Protein AF-A0A935LTH8-F1 (afdb_monomer)

Structure (mmCIF, N/CA/C/O backbone):
data_AF-A0A935LTH8-F1
#
_entry.id   AF-A0A935LTH8-F1
#
loop_
_atom_site.group_PDB
_atom_site.id
_atom_site.type_symbol
_atom_site.label_atom_id
_atom_site.label_alt_id
_atom_site.label_comp_id
_atom_site.label_asym_id
_atom_site.label_entity_id
_atom_site.label_seq_id
_atom_site.pdbx_PDB_ins_code
_atom_site.Cartn_x
_atom_site.Cartn_y
_atom_site.Cartn_z
_atom_site.occupancy
_atom_site.B_iso_or_equiv
_atom_site.auth_seq_id
_atom_site.auth_comp_id
_atom_site.auth_asym_id
_atom_site.auth_atom_id
_atom_site.pdbx_PDB_model_num
ATOM 1 N N . MET A 1 1 ? 74.640 21.073 -32.145 1.00 32.69 1 MET A N 1
ATOM 2 C CA . MET A 1 1 ? 74.074 22.097 -33.054 1.00 32.69 1 MET A CA 1
ATOM 3 C C . MET A 1 1 ? 73.476 21.379 -34.264 1.00 32.69 1 MET A C 1
ATOM 5 O O . MET A 1 1 ? 74.213 20.633 -34.883 1.00 32.69 1 MET A O 1
ATOM 9 N N . LYS A 1 2 ? 72.187 21.629 -34.567 1.00 33.00 2 LYS A N 1
ATOM 10 C CA . LYS A 1 2 ? 71.403 21.232 -35.772 1.00 33.00 2 LYS A CA 1
ATOM 11 C C . LYS A 1 2 ? 71.110 19.725 -35.940 1.00 33.00 2 LYS A C 1
ATOM 13 O O . LYS A 1 2 ? 72.012 18.936 -36.153 1.00 33.00 2 LYS A O 1
ATOM 18 N N . LYS A 1 3 ? 69.879 19.285 -35.637 1.00 35.22 3 LYS A N 1
ATOM 19 C CA . LYS A 1 3 ? 68.613 19.335 -36.423 1.00 35.22 3 LYS A CA 1
ATOM 20 C C . LYS A 1 3 ? 68.489 18.126 -37.365 1.00 35.22 3 LYS A C 1
ATOM 22 O O . LYS A 1 3 ? 69.058 18.143 -38.448 1.00 35.22 3 LYS A O 1
ATOM 27 N N . LEU A 1 4 ? 67.665 17.153 -36.969 1.00 32.06 4 LEU A N 1
ATOM 28 C CA . LEU A 1 4 ? 66.969 16.246 -37.883 1.00 32.06 4 LEU A CA 1
ATOM 29 C C . LEU A 1 4 ? 65.460 16.415 -37.665 1.00 32.06 4 LEU A C 1
ATOM 31 O O . LEU A 1 4 ? 65.002 16.552 -36.533 1.00 32.06 4 LEU A O 1
ATOM 35 N N . LEU A 1 5 ? 64.728 16.471 -38.771 1.00 37.75 5 LEU A N 1
ATOM 36 C CA . LEU A 1 5 ? 63.306 16.767 -38.896 1.00 37.75 5 LEU A CA 1
ATOM 37 C C . LEU A 1 5 ? 62.695 15.596 -39.672 1.00 37.75 5 LEU A C 1
ATOM 39 O O . LEU A 1 5 ? 63.234 15.273 -40.724 1.00 37.75 5 LEU A O 1
ATOM 43 N N . LEU A 1 6 ? 61.646 14.974 -39.128 1.00 29.98 6 LEU A N 1
ATOM 44 C CA . LEU A 1 6 ? 60.597 14.122 -39.735 1.00 29.98 6 LEU A CA 1
ATOM 45 C C . LEU A 1 6 ? 59.934 13.428 -38.521 1.00 29.98 6 LEU A C 1
ATOM 47 O O . LEU A 1 6 ? 60.616 12.723 -37.794 1.00 29.98 6 LEU A O 1
ATOM 51 N N . GLY A 1 7 ? 58.688 13.656 -38.108 1.00 29.58 7 GLY A N 1
ATOM 52 C CA . GLY A 1 7 ? 57.474 13.849 -38.886 1.00 29.58 7 GLY A CA 1
ATOM 53 C C . GLY A 1 7 ? 56.855 12.484 -39.190 1.00 29.58 7 GLY A C 1
ATOM 54 O O . GLY A 1 7 ? 57.214 11.927 -40.215 1.00 29.58 7 GLY A O 1
ATOM 55 N N . LEU A 1 8 ? 55.981 11.956 -38.313 1.00 29.16 8 LEU A N 1
ATOM 56 C CA . LEU A 1 8 ? 54.734 11.248 -38.666 1.00 29.16 8 LEU A CA 1
ATOM 57 C C . LEU A 1 8 ? 53.963 10.724 -37.427 1.00 29.16 8 LEU A C 1
ATOM 59 O O . LEU A 1 8 ? 54.521 10.043 -36.574 1.00 29.16 8 LEU A O 1
ATOM 63 N N . LEU A 1 9 ? 52.650 10.993 -37.460 1.00 28.94 9 LEU A N 1
ATOM 64 C CA . LEU A 1 9 ? 51.508 10.227 -36.928 1.00 28.94 9 LEU A CA 1
ATOM 65 C C . LEU A 1 9 ? 51.231 10.194 -35.413 1.00 28.94 9 LEU A C 1
ATOM 67 O O . LEU A 1 9 ? 51.563 9.258 -34.693 1.00 28.94 9 LEU A O 1
ATOM 71 N N . LEU A 1 10 ? 50.413 11.170 -35.003 1.00 33.06 10 LEU A N 1
ATOM 72 C CA . LEU A 1 10 ? 49.346 10.993 -34.016 1.00 33.06 10 LEU A CA 1
ATOM 73 C C . LEU A 1 10 ? 48.404 9.869 -34.484 1.00 33.06 10 LEU A C 1
ATOM 75 O O . LEU A 1 10 ? 47.572 10.070 -35.368 1.00 33.06 10 LEU A O 1
ATOM 79 N N . GLY A 1 11 ? 48.546 8.685 -33.894 1.00 26.19 11 GLY A N 1
ATOM 80 C CA . GLY A 1 11 ? 47.534 7.640 -33.959 1.00 26.19 11 GLY A CA 1
ATOM 81 C C . GLY A 1 11 ? 46.400 7.981 -33.002 1.00 26.19 11 GLY A C 1
ATOM 82 O O . GLY A 1 11 ? 46.485 7.698 -31.811 1.00 26.19 11 GLY A O 1
ATOM 83 N N . VAL A 1 12 ? 45.338 8.594 -33.524 1.00 30.00 12 VAL A N 1
ATOM 84 C CA . VAL A 1 12 ? 44.014 8.520 -32.903 1.00 30.00 12 VAL A CA 1
ATOM 85 C C . VAL A 1 12 ? 43.615 7.050 -32.958 1.00 30.00 12 VAL A C 1
ATOM 87 O O . VAL A 1 12 ? 43.338 6.517 -34.032 1.00 30.00 12 VAL A O 1
ATOM 90 N N . SER A 1 13 ? 43.644 6.376 -31.813 1.00 30.12 13 SER A N 1
ATOM 91 C CA . SER A 1 13 ? 43.104 5.030 -31.669 1.00 30.12 13 SER A CA 1
ATOM 92 C C . SER A 1 13 ? 41.592 5.097 -31.863 1.00 30.12 13 SER A C 1
ATOM 94 O O . SER A 1 13 ? 40.836 5.283 -30.914 1.00 30.12 13 SER A O 1
ATOM 96 N N . ALA A 1 14 ? 41.141 4.964 -33.109 1.00 30.25 14 ALA A N 1
ATOM 97 C CA . ALA A 1 14 ? 39.783 4.551 -33.400 1.00 30.25 14 ALA A CA 1
ATOM 98 C C . ALA A 1 14 ? 39.616 3.138 -32.828 1.00 30.25 14 ALA A C 1
ATOM 100 O O . ALA A 1 14 ? 40.023 2.153 -33.446 1.00 30.25 14 ALA A O 1
ATOM 101 N N . VAL A 1 15 ? 39.065 3.036 -31.618 1.00 34.19 15 VAL A N 1
ATOM 102 C CA . VAL A 1 15 ? 38.593 1.765 -31.070 1.00 34.19 15 VAL A CA 1
ATOM 103 C C . VAL A 1 15 ? 37.370 1.379 -31.896 1.00 34.19 15 VAL A C 1
ATOM 105 O O . VAL A 1 15 ? 36.238 1.767 -31.619 1.00 34.19 15 VAL A O 1
ATOM 108 N N . SER A 1 16 ? 37.620 0.660 -32.989 1.00 35.41 16 SER A N 1
ATOM 109 C CA . SER A 1 16 ? 36.593 -0.058 -33.729 1.00 35.41 16 SER A CA 1
ATOM 110 C C . SER A 1 16 ? 35.836 -0.948 -32.751 1.00 35.41 16 SER A C 1
ATOM 112 O O . SER A 1 16 ? 36.473 -1.638 -31.953 1.00 35.41 16 SER A O 1
ATOM 114 N N . ALA A 1 17 ? 34.504 -0.936 -32.829 1.00 40.12 17 ALA A N 1
ATOM 115 C CA . ALA A 1 17 ? 33.620 -1.827 -32.094 1.00 40.12 17 ALA A CA 1
ATOM 116 C C . ALA A 1 17 ? 34.140 -3.271 -32.172 1.00 40.12 17 ALA A C 1
ATOM 118 O O . ALA A 1 17 ? 33.949 -3.952 -33.176 1.00 40.12 17 ALA A O 1
ATOM 119 N N . GLN A 1 18 ? 34.833 -3.721 -31.127 1.00 44.56 18 GLN A N 1
ATOM 120 C CA . GLN A 1 18 ? 35.106 -5.134 -30.949 1.00 44.56 18 GLN A CA 1
ATOM 121 C C . GLN A 1 18 ? 33.744 -5.796 -30.771 1.00 44.56 18 GLN A C 1
ATOM 123 O O . GLN A 1 18 ? 32.983 -5.433 -29.868 1.00 44.56 18 GL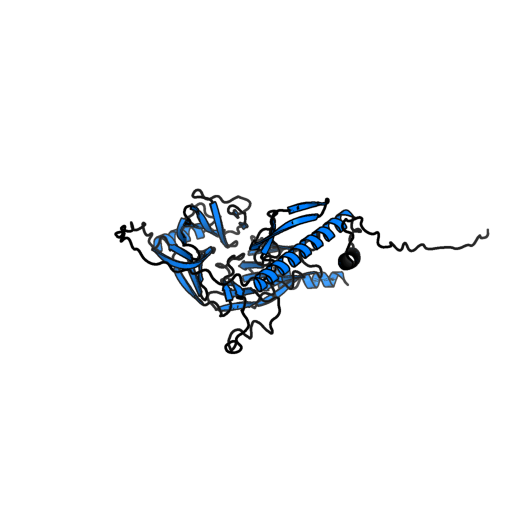N A O 1
ATOM 128 N N . ASP A 1 19 ? 33.409 -6.699 -31.690 1.00 49.69 19 ASP A N 1
ATOM 129 C CA . ASP A 1 19 ? 32.270 -7.587 -31.537 1.00 49.69 19 ASP A CA 1
ATOM 130 C C . ASP A 1 19 ? 32.495 -8.373 -30.240 1.00 49.69 19 ASP A C 1
ATOM 132 O O . ASP A 1 19 ? 33.389 -9.214 -30.151 1.00 49.69 19 ASP A O 1
ATOM 136 N N . LEU A 1 20 ? 31.714 -8.051 -29.206 1.00 56.03 20 LEU A N 1
ATOM 137 C CA . LEU A 1 20 ? 31.619 -8.875 -28.007 1.00 56.03 20 LEU A CA 1
ATOM 138 C C . LEU A 1 20 ? 31.318 -10.308 -28.456 1.00 56.03 20 LEU A C 1
ATOM 140 O O . LEU A 1 20 ? 30.324 -10.541 -29.147 1.00 56.03 20 LEU A O 1
ATOM 144 N N . ALA A 1 21 ? 32.174 -11.253 -28.067 1.00 56.22 21 ALA A N 1
ATOM 145 C CA . ALA A 1 21 ? 31.990 -12.675 -28.334 1.00 56.22 21 ALA A CA 1
ATOM 146 C C . ALA A 1 21 ? 30.847 -13.227 -27.459 1.00 56.22 21 ALA A C 1
ATOM 148 O O . ALA A 1 21 ? 31.070 -13.905 -26.460 1.00 56.22 21 ALA A O 1
ATOM 149 N N . ILE A 1 22 ? 29.615 -12.866 -27.814 1.00 57.53 22 ILE A N 1
ATOM 150 C CA . ILE A 1 22 ? 28.365 -13.310 -27.196 1.00 57.53 22 ILE A CA 1
ATOM 151 C C . ILE A 1 22 ? 27.638 -14.179 -28.226 1.00 57.53 22 ILE A C 1
ATOM 153 O O . ILE A 1 22 ? 27.479 -13.760 -29.370 1.00 57.53 22 ILE A O 1
ATOM 157 N N . ASP A 1 23 ? 27.187 -15.369 -27.823 1.00 52.00 23 ASP A N 1
ATOM 158 C CA . ASP A 1 23 ? 26.391 -16.285 -28.651 1.00 52.00 23 ASP A CA 1
ATOM 159 C C . ASP A 1 23 ? 24.941 -16.352 -28.115 1.00 52.00 23 ASP A C 1
ATOM 161 O O . ASP A 1 23 ? 24.752 -16.650 -26.932 1.00 52.00 23 ASP A O 1
ATOM 165 N N . PRO A 1 24 ? 23.899 -16.034 -28.914 1.00 61.62 24 PRO A N 1
ATOM 166 C CA . PRO A 1 24 ? 23.955 -15.577 -30.305 1.00 61.62 24 PRO A CA 1
ATOM 167 C C . PRO A 1 24 ? 24.579 -14.181 -30.460 1.00 61.62 24 PRO A C 1
ATOM 169 O O . PRO A 1 24 ? 24.455 -13.358 -29.538 1.00 61.62 24 PRO A O 1
ATOM 172 N N . PRO A 1 25 ? 25.198 -13.894 -31.626 1.00 73.12 25 PRO A N 1
ATOM 173 C CA . PRO A 1 25 ? 25.820 -12.607 -31.918 1.00 73.12 25 PRO A CA 1
ATOM 174 C C . PRO A 1 25 ? 24.825 -11.457 -31.775 1.00 73.12 25 PRO A C 1
ATOM 176 O O . PRO A 1 25 ? 23.627 -11.612 -32.019 1.00 73.12 25 PRO A O 1
ATOM 179 N N . LEU A 1 26 ? 25.340 -10.293 -31.375 1.00 69.38 26 LEU A N 1
ATOM 180 C CA . LEU A 1 26 ? 24.533 -9.102 -31.117 1.00 69.38 26 LEU A CA 1
ATOM 181 C C . LEU A 1 26 ? 23.697 -8.705 -32.342 1.00 69.38 26 LEU A C 1
ATOM 183 O O . LEU A 1 26 ? 24.222 -8.550 -33.451 1.00 69.38 26 LEU A O 1
ATOM 187 N N . THR A 1 27 ? 22.403 -8.476 -32.126 1.00 76.12 27 THR A N 1
ATOM 188 C CA . THR A 1 27 ? 21.498 -7.932 -33.145 1.00 76.12 27 THR A CA 1
ATOM 189 C C . THR A 1 27 ? 21.844 -6.473 -33.465 1.00 76.12 27 THR A C 1
ATOM 191 O O . THR A 1 27 ? 22.554 -5.800 -32.716 1.00 76.12 27 THR A O 1
ATOM 194 N N . LYS A 1 28 ? 21.336 -5.934 -34.583 1.00 73.31 28 LYS A N 1
ATOM 195 C CA . LYS A 1 28 ? 21.571 -4.522 -34.947 1.00 73.31 28 LYS A CA 1
ATOM 196 C C . LYS A 1 28 ? 21.074 -3.546 -33.872 1.00 73.31 28 LYS A C 1
ATOM 198 O O . LYS A 1 28 ? 21.751 -2.556 -33.606 1.00 73.31 28 LYS A O 1
ATOM 203 N N . ASP A 1 29 ? 19.938 -3.844 -33.247 1.00 64.62 29 ASP A N 1
ATOM 204 C CA . ASP A 1 29 ? 19.377 -3.016 -32.177 1.00 64.62 29 ASP A CA 1
ATOM 205 C C . ASP A 1 29 ? 20.200 -3.121 -30.887 1.00 64.62 29 ASP A C 1
ATOM 207 O O . ASP A 1 29 ? 20.463 -2.102 -30.252 1.00 64.62 29 ASP A O 1
ATOM 211 N N . GLU A 1 30 ? 20.697 -4.315 -30.549 1.00 69.12 30 GLU A N 1
ATOM 212 C CA . GLU A 1 30 ? 21.608 -4.522 -29.414 1.00 69.12 30 GLU A CA 1
ATOM 213 C C . GLU A 1 30 ? 22.943 -3.794 -29.612 1.00 69.12 30 GLU A C 1
ATOM 215 O O . GLU A 1 30 ? 23.440 -3.163 -28.683 1.00 69.12 30 GLU A O 1
ATOM 220 N N . LYS A 1 31 ? 23.505 -3.806 -30.830 1.00 77.12 31 LYS A N 1
ATOM 221 C CA . LYS A 1 31 ? 24.729 -3.051 -31.151 1.00 77.12 31 LYS A CA 1
ATOM 222 C C . LYS A 1 31 ? 24.520 -1.540 -31.025 1.00 77.12 31 LYS A C 1
ATOM 224 O O . LYS A 1 31 ? 25.407 -0.847 -30.531 1.00 77.12 31 LYS A O 1
ATOM 229 N N . ARG A 1 32 ? 23.359 -1.024 -31.450 1.00 71.06 32 ARG A N 1
ATOM 230 C CA . ARG A 1 32 ? 23.015 0.400 -31.302 1.00 71.06 32 ARG A CA 1
ATOM 231 C C . ARG A 1 32 ? 22.851 0.780 -29.830 1.00 71.06 32 ARG A C 1
ATOM 233 O O . ARG A 1 32 ? 23.461 1.751 -29.400 1.00 71.06 32 ARG A O 1
ATOM 240 N N . ALA A 1 33 ? 22.111 -0.013 -29.059 1.00 69.38 33 ALA A N 1
ATOM 241 C CA . ALA A 1 33 ? 21.918 0.227 -27.631 1.00 69.38 33 ALA A CA 1
ATOM 242 C C . ALA A 1 33 ? 23.237 0.163 -26.845 1.00 69.38 33 ALA A C 1
ATOM 244 O O . ALA A 1 33 ? 23.482 1.000 -25.981 1.00 69.38 33 ALA A O 1
ATOM 245 N N . LEU A 1 34 ? 24.121 -0.784 -27.180 1.00 77.50 34 LEU A N 1
ATOM 246 C CA . LEU A 1 34 ? 25.451 -0.883 -26.580 1.00 77.50 34 LEU A CA 1
ATOM 247 C C . LEU A 1 34 ? 26.307 0.355 -26.886 1.00 77.50 34 LEU A C 1
ATOM 249 O O . LEU A 1 34 ? 27.015 0.850 -26.012 1.00 77.50 34 LEU A O 1
ATOM 253 N N . LYS A 1 35 ? 26.233 0.870 -28.118 1.00 79.44 35 LYS A N 1
ATOM 254 C CA . LYS A 1 35 ? 26.936 2.091 -28.520 1.00 79.44 35 LYS A CA 1
ATOM 255 C C . LYS A 1 35 ? 26.427 3.311 -27.745 1.00 79.44 35 LYS A C 1
ATOM 257 O O . LYS A 1 35 ? 27.229 3.999 -27.127 1.00 79.44 35 LYS A O 1
ATOM 262 N N . GLU A 1 36 ? 25.112 3.521 -27.716 1.00 74.00 36 GLU A N 1
ATOM 263 C CA . GLU A 1 36 ? 24.483 4.617 -26.961 1.00 74.00 36 GLU A CA 1
ATOM 264 C C . GLU A 1 36 ? 24.802 4.532 -25.460 1.00 74.00 36 GLU A C 1
ATOM 266 O O . GLU A 1 36 ? 24.994 5.544 -24.791 1.00 74.00 36 GLU A O 1
ATOM 271 N N . MET A 1 37 ? 24.891 3.316 -24.922 1.00 73.50 37 MET A N 1
ATOM 272 C CA . MET A 1 37 ? 25.262 3.072 -23.533 1.00 73.50 37 MET A CA 1
ATOM 273 C C . MET A 1 37 ? 26.720 3.437 -23.246 1.00 73.50 37 MET A C 1
ATOM 275 O O . MET A 1 37 ? 26.981 4.047 -22.215 1.00 73.50 37 MET A O 1
ATOM 279 N N . ARG A 1 38 ? 27.661 3.073 -24.128 1.00 78.25 38 ARG A N 1
ATOM 280 C CA . ARG A 1 38 ? 29.082 3.442 -23.992 1.00 78.25 38 ARG A CA 1
ATOM 281 C C . ARG A 1 38 ? 29.263 4.953 -24.001 1.00 78.25 38 ARG A C 1
ATOM 283 O O . ARG A 1 38 ? 29.903 5.477 -23.099 1.00 78.25 38 ARG A O 1
ATOM 290 N N . GLU A 1 39 ? 28.618 5.630 -24.946 1.00 75.62 39 GLU A N 1
ATOM 291 C CA . GLU A 1 39 ? 28.635 7.094 -25.045 1.00 75.62 39 GLU A CA 1
ATOM 292 C C . GLU A 1 39 ? 28.105 7.740 -23.751 1.00 75.62 39 GLU A C 1
ATOM 294 O O . GLU A 1 39 ? 28.738 8.621 -23.181 1.00 75.62 39 GLU A O 1
ATOM 299 N N . GLN A 1 40 ? 27.006 7.225 -23.193 1.00 65.56 40 GLN A N 1
ATOM 300 C CA . GLN A 1 40 ? 26.456 7.735 -21.929 1.00 65.56 40 GLN A CA 1
ATOM 301 C C . GLN A 1 40 ? 27.298 7.391 -20.693 1.00 65.56 40 GLN A C 1
ATOM 303 O O . GLN A 1 40 ? 27.243 8.094 -19.683 1.00 65.56 40 GLN A O 1
ATOM 308 N N . TRP A 1 41 ? 28.032 6.282 -20.731 1.00 75.06 41 TRP A N 1
ATOM 309 C CA . TRP A 1 41 ? 28.932 5.871 -19.658 1.00 75.06 41 TRP A CA 1
ATOM 310 C C . TRP A 1 41 ? 30.152 6.789 -19.583 1.00 75.06 41 TRP A C 1
ATOM 312 O O . TRP A 1 41 ? 30.573 7.182 -18.494 1.00 75.06 41 TRP A O 1
ATOM 322 N N . GLU A 1 42 ? 30.667 7.170 -20.750 1.00 71.56 42 GLU A N 1
ATOM 323 C CA . GLU A 1 42 ? 31.726 8.163 -20.897 1.00 71.56 42 GLU A CA 1
ATOM 324 C C . GLU A 1 42 ? 31.247 9.558 -20.467 1.00 71.56 42 GLU A C 1
ATOM 326 O O . GLU A 1 42 ? 31.913 10.184 -19.642 1.00 71.56 42 GLU A O 1
ATOM 331 N N . ASP A 1 43 ? 30.054 9.996 -20.891 1.00 69.31 43 ASP A N 1
ATOM 332 C CA . ASP A 1 43 ? 29.452 11.270 -20.449 1.00 69.31 43 ASP A CA 1
ATOM 333 C C . ASP A 1 43 ? 29.278 11.336 -18.918 1.00 69.31 43 ASP A C 1
ATOM 335 O O . ASP A 1 43 ? 29.437 12.386 -18.288 1.00 69.31 43 ASP A O 1
ATOM 339 N N . ALA A 1 44 ? 29.005 10.195 -18.279 1.00 60.03 44 ALA A N 1
ATOM 340 C CA . ALA A 1 44 ? 28.895 10.076 -16.826 1.00 60.03 44 ALA A CA 1
ATOM 341 C C . ALA A 1 44 ? 30.254 10.050 -16.091 1.00 60.03 44 ALA A C 1
ATOM 343 O O . ALA A 1 44 ? 30.278 9.799 -14.882 1.00 60.03 44 ALA A O 1
ATOM 344 N N . HIS A 1 45 ? 31.370 10.289 -16.795 1.00 72.06 45 HIS A N 1
ATOM 345 C CA . HIS A 1 45 ? 32.743 10.275 -16.274 1.00 72.06 45 HIS A CA 1
ATOM 346 C C . HIS A 1 45 ? 33.091 8.974 -15.534 1.00 72.06 45 HIS A C 1
ATOM 348 O O . HIS A 1 45 ? 33.816 8.962 -14.534 1.00 72.06 45 HIS A O 1
ATOM 354 N N . MET A 1 46 ? 32.536 7.858 -16.004 1.00 59.88 46 MET A N 1
ATOM 355 C CA . MET A 1 46 ? 32.768 6.549 -15.416 1.00 59.88 46 MET A CA 1
ATOM 356 C C . MET A 1 46 ? 34.007 5.872 -16.009 1.00 59.88 46 MET A C 1
ATOM 358 O O . MET A 1 46 ? 34.320 6.082 -17.181 1.00 59.88 46 MET A O 1
ATOM 362 N N . PRO A 1 47 ? 34.695 5.000 -15.244 1.00 72.88 47 PRO A N 1
ATOM 363 C CA . PRO A 1 47 ? 35.719 4.125 -15.805 1.00 72.88 47 PRO A CA 1
ATOM 364 C C . PRO A 1 47 ? 35.121 3.296 -16.939 1.00 72.88 47 PRO A C 1
ATOM 366 O O . PRO A 1 47 ? 34.007 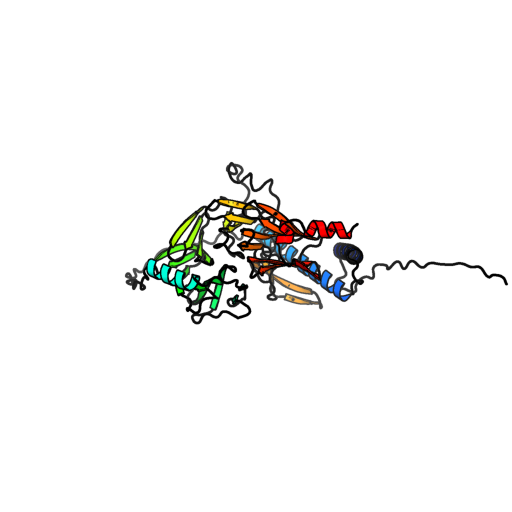2.803 -16.776 1.00 72.88 47 PRO A O 1
ATOM 369 N N . ALA A 1 48 ? 35.847 3.126 -18.046 1.00 72.12 48 ALA A N 1
ATOM 370 C CA . ALA A 1 48 ? 35.380 2.359 -19.201 1.00 72.12 48 ALA A CA 1
ATOM 371 C C . ALA A 1 48 ? 34.754 1.018 -18.776 1.00 72.12 48 ALA A C 1
ATOM 373 O O . ALA A 1 48 ? 35.307 0.312 -17.927 1.00 72.12 48 ALA A O 1
ATOM 374 N N . MET A 1 49 ? 33.588 0.691 -19.343 1.00 68.00 49 MET A N 1
ATOM 375 C CA . MET A 1 49 ? 32.878 -0.539 -18.992 1.00 68.00 49 MET A CA 1
ATOM 376 C C . MET A 1 49 ? 33.750 -1.762 -19.236 1.00 68.00 49 MET A C 1
ATOM 378 O O . MET A 1 49 ? 34.432 -1.876 -20.256 1.00 68.00 49 MET A O 1
ATOM 382 N N . THR A 1 50 ? 33.687 -2.705 -18.301 1.00 78.12 50 THR A N 1
ATOM 383 C CA . THR A 1 50 ? 34.313 -4.007 -18.506 1.00 78.12 50 THR A CA 1
ATOM 384 C C . THR A 1 50 ? 33.461 -4.849 -19.448 1.00 78.12 50 THR A C 1
ATOM 386 O O . THR A 1 50 ? 32.235 -4.729 -19.493 1.00 78.12 50 THR A O 1
ATOM 389 N N . THR A 1 51 ? 34.099 -5.772 -20.163 1.00 71.31 51 THR A N 1
ATOM 390 C CA . THR A 1 51 ? 33.413 -6.739 -21.031 1.00 71.31 51 THR A CA 1
ATOM 391 C C . THR A 1 51 ? 32.324 -7.512 -20.273 1.00 71.31 51 THR A C 1
ATOM 393 O O . THR A 1 51 ? 31.251 -7.760 -20.811 1.00 71.31 51 THR A O 1
ATOM 396 N N . GLU A 1 52 ? 32.546 -7.838 -18.996 1.00 66.69 52 GLU A N 1
ATOM 397 C CA . GLU A 1 52 ? 31.555 -8.514 -18.146 1.00 66.69 52 GLU A CA 1
ATOM 398 C C . GLU A 1 52 ? 30.312 -7.655 -17.871 1.00 66.69 52 GLU A C 1
ATOM 400 O O . GLU A 1 52 ? 29.191 -8.167 -17.896 1.00 66.69 52 GLU A O 1
ATOM 405 N N . GLN A 1 53 ? 30.485 -6.348 -17.645 1.00 67.38 53 GLN A N 1
ATOM 406 C CA . GLN A 1 53 ? 29.373 -5.412 -17.444 1.00 67.38 53 GLN A CA 1
ATOM 407 C C . GLN A 1 53 ? 28.528 -5.272 -18.713 1.00 67.38 53 GLN A C 1
ATOM 409 O O . GLN A 1 53 ? 27.297 -5.275 -18.645 1.00 67.38 53 GLN A O 1
ATOM 414 N N . GLU A 1 54 ? 29.179 -5.223 -19.875 1.00 70.81 54 GLU A N 1
ATOM 415 C CA . GLU A 1 54 ? 28.507 -5.178 -21.174 1.00 70.81 54 GLU A CA 1
ATOM 416 C C . GLU A 1 54 ? 27.701 -6.458 -21.438 1.00 70.81 54 GLU A C 1
ATOM 418 O O . GLU A 1 54 ? 26.532 -6.389 -21.823 1.00 70.81 54 GLU A O 1
ATOM 423 N N . VAL A 1 55 ? 28.279 -7.631 -21.152 1.00 69.19 55 VAL A N 1
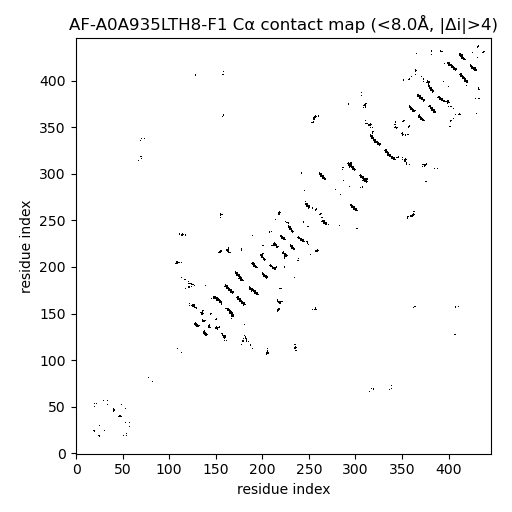ATOM 424 C CA . VAL A 1 55 ? 27.594 -8.930 -21.273 1.00 69.19 55 VAL A CA 1
ATOM 425 C C . VAL A 1 55 ? 26.388 -9.015 -20.331 1.00 69.19 55 VAL A C 1
ATOM 427 O O . VAL A 1 55 ? 25.307 -9.431 -20.753 1.00 69.19 55 VAL A O 1
ATOM 430 N N . ALA A 1 56 ? 26.534 -8.601 -19.068 1.00 64.31 56 ALA A N 1
ATOM 431 C CA . ALA A 1 56 ? 25.445 -8.620 -18.090 1.00 64.31 56 ALA A CA 1
ATOM 432 C C . ALA A 1 56 ? 24.276 -7.709 -18.501 1.00 64.31 56 ALA A C 1
ATOM 434 O O . ALA A 1 56 ? 23.109 -8.053 -18.299 1.00 64.31 56 ALA A O 1
ATOM 435 N N . MET A 1 57 ? 24.580 -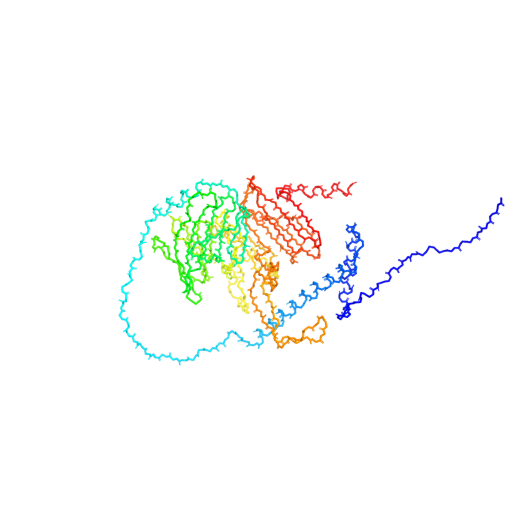6.567 -19.117 1.00 68.62 57 MET A N 1
ATOM 436 C CA . MET A 1 57 ? 23.574 -5.618 -19.582 1.00 68.62 57 MET A CA 1
ATOM 437 C C . MET A 1 57 ? 22.828 -6.125 -20.817 1.00 68.62 57 MET A C 1
ATOM 439 O O . MET A 1 57 ? 21.599 -6.079 -20.843 1.00 68.62 57 MET A O 1
ATOM 443 N N . ILE A 1 58 ? 23.543 -6.679 -21.799 1.00 73.88 58 ILE A N 1
ATOM 444 C CA . ILE A 1 58 ? 22.923 -7.328 -22.963 1.00 73.88 58 ILE A CA 1
ATOM 445 C C . ILE A 1 58 ? 22.040 -8.496 -22.522 1.00 73.88 58 ILE A C 1
ATOM 447 O O . ILE A 1 58 ? 20.934 -8.654 -23.035 1.00 73.88 58 ILE A O 1
ATOM 451 N N . LYS A 1 59 ? 22.474 -9.276 -21.527 1.00 65.00 59 LYS A N 1
ATOM 452 C CA . LYS A 1 59 ? 21.653 -10.340 -20.943 1.00 65.00 59 LYS A CA 1
ATOM 453 C C . LYS A 1 59 ? 20.359 -9.786 -20.342 1.00 65.00 59 LYS A C 1
ATOM 455 O O . LYS A 1 59 ? 19.288 -10.278 -20.672 1.00 65.00 59 LYS A O 1
ATOM 460 N N . ASN A 1 60 ? 20.436 -8.715 -19.552 1.00 63.59 60 ASN A N 1
ATOM 461 C CA . ASN A 1 60 ? 19.249 -8.068 -18.991 1.00 63.59 60 ASN A CA 1
ATOM 462 C C . ASN A 1 60 ? 18.315 -7.512 -20.086 1.00 63.59 60 ASN A C 1
ATOM 464 O O . ASN A 1 60 ? 17.099 -7.682 -20.017 1.00 63.59 60 ASN A O 1
ATOM 468 N N . MET A 1 61 ? 18.869 -6.908 -21.143 1.00 64.75 61 MET A N 1
ATOM 469 C CA . MET A 1 61 ? 18.085 -6.450 -22.293 1.00 64.75 61 MET A CA 1
ATOM 470 C C . MET A 1 61 ? 17.368 -7.605 -22.995 1.00 64.75 61 MET A C 1
ATOM 472 O O . MET A 1 61 ? 16.173 -7.497 -23.259 1.00 64.75 61 MET A O 1
ATOM 476 N N . ARG A 1 62 ? 18.066 -8.717 -23.250 1.00 63.81 62 ARG A N 1
ATOM 477 C CA . ARG A 1 62 ? 17.483 -9.928 -23.847 1.00 63.81 62 ARG A CA 1
ATOM 478 C C . ARG A 1 62 ? 16.399 -10.521 -22.967 1.00 63.81 62 ARG A C 1
ATOM 480 O O . ARG A 1 62 ? 15.327 -10.833 -23.470 1.00 63.81 62 ARG A O 1
ATOM 487 N N . ASP A 1 63 ? 16.635 -10.608 -21.664 1.00 57.28 63 ASP A N 1
ATOM 488 C CA . ASP A 1 63 ? 15.657 -11.111 -20.701 1.00 57.28 63 ASP A CA 1
ATOM 489 C C . ASP A 1 63 ? 14.419 -10.201 -20.641 1.00 57.28 63 ASP A C 1
ATOM 491 O O . ASP A 1 63 ? 13.289 -10.677 -20.543 1.00 57.28 63 ASP A O 1
ATOM 495 N N . THR A 1 64 ? 14.607 -8.885 -20.754 1.00 59.16 64 THR A N 1
ATOM 496 C CA . THR A 1 64 ? 13.515 -7.901 -20.815 1.00 59.16 64 THR A CA 1
ATOM 497 C C . THR A 1 64 ? 12.740 -8.014 -22.129 1.00 59.16 64 THR A C 1
ATOM 499 O O . THR A 1 64 ? 11.511 -8.037 -22.134 1.00 59.16 64 THR A O 1
ATOM 502 N N . GLN A 1 65 ? 13.438 -8.153 -23.256 1.00 58.50 65 GLN A N 1
ATOM 503 C CA . GLN A 1 65 ? 12.831 -8.284 -24.578 1.00 58.50 65 GLN A CA 1
ATOM 504 C C . GLN A 1 65 ? 12.110 -9.629 -24.745 1.00 58.50 65 GLN A C 1
ATOM 506 O O . GLN A 1 65 ? 11.026 -9.675 -25.322 1.00 58.50 65 GLN A O 1
ATOM 511 N N . ALA A 1 66 ? 12.654 -10.709 -24.180 1.00 51.62 66 ALA A N 1
ATOM 512 C CA . ALA A 1 66 ? 12.018 -12.020 -24.119 1.00 51.62 66 ALA A CA 1
ATOM 513 C C . ALA A 1 66 ? 10.764 -11.998 -23.235 1.00 51.62 66 ALA A C 1
ATOM 515 O O . ALA A 1 66 ? 9.747 -12.579 -23.614 1.00 51.62 66 ALA A O 1
ATOM 516 N N . ARG A 1 67 ? 10.794 -11.278 -22.104 1.00 54.72 67 ARG A N 1
ATOM 517 C CA . ARG A 1 67 ? 9.603 -11.034 -21.275 1.00 54.72 67 ARG A CA 1
ATOM 518 C C . ARG A 1 67 ? 8.530 -10.260 -22.043 1.00 54.72 67 ARG A C 1
ATOM 520 O O . ARG A 1 67 ? 7.389 -10.714 -22.086 1.00 54.72 67 ARG A O 1
ATOM 527 N N . MET A 1 68 ? 8.895 -9.173 -22.725 1.00 51.97 68 MET A N 1
ATOM 528 C CA . MET A 1 68 ? 7.959 -8.392 -23.547 1.00 51.97 68 MET A CA 1
ATOM 529 C C . MET A 1 68 ? 7.392 -9.199 -24.721 1.00 51.97 68 MET A C 1
ATOM 531 O O . MET A 1 68 ? 6.192 -9.167 -24.973 1.00 51.97 68 MET A O 1
ATOM 535 N N . MET A 1 69 ? 8.221 -9.972 -25.428 1.00 53.16 69 MET A N 1
ATOM 536 C CA . MET A 1 69 ? 7.770 -10.802 -26.549 1.00 53.16 69 MET A CA 1
ATOM 537 C C . MET A 1 69 ? 6.910 -11.983 -26.072 1.00 53.16 69 MET A C 1
ATOM 539 O O . MET A 1 69 ? 5.932 -12.333 -26.731 1.00 53.16 69 MET A O 1
ATOM 543 N N . GLY A 1 70 ? 7.220 -12.561 -24.907 1.00 53.94 70 GLY A N 1
ATOM 544 C CA . GLY A 1 70 ? 6.395 -13.572 -24.244 1.00 53.94 70 GLY A CA 1
ATOM 545 C C . GLY A 1 70 ? 5.028 -13.029 -23.821 1.00 53.94 70 GLY A C 1
ATOM 546 O O . GLY A 1 70 ? 4.017 -13.694 -24.042 1.00 53.94 70 GLY A O 1
ATOM 547 N N . GLN A 1 71 ? 4.977 -11.802 -23.295 1.00 51.62 71 GLN A N 1
ATOM 548 C CA . GLN A 1 71 ? 3.730 -11.100 -22.976 1.00 51.62 71 GLN A CA 1
ATOM 549 C C . GLN A 1 71 ? 2.935 -10.742 -24.238 1.00 51.62 71 GLN A C 1
ATOM 551 O O . GLN A 1 71 ? 1.746 -11.038 -24.300 1.00 51.62 71 GLN A O 1
ATOM 556 N N . ALA A 1 72 ? 3.578 -10.219 -25.286 1.00 45.44 72 ALA A N 1
ATOM 557 C CA . ALA A 1 72 ? 2.924 -9.895 -26.556 1.00 45.44 72 ALA A CA 1
ATOM 558 C C . ALA A 1 72 ? 2.349 -11.141 -27.255 1.00 45.44 72 ALA A C 1
ATOM 560 O O . ALA A 1 72 ? 1.243 -11.108 -27.792 1.00 45.44 72 ALA A O 1
ATOM 561 N N . MET A 1 73 ? 3.060 -12.272 -27.211 1.00 50.94 73 MET A N 1
ATOM 562 C CA . MET A 1 73 ? 2.573 -13.560 -27.723 1.00 50.94 73 MET A CA 1
ATOM 563 C C . MET A 1 73 ? 1.464 -14.152 -26.843 1.00 50.94 73 MET A C 1
ATOM 565 O O . MET A 1 73 ? 0.520 -14.741 -27.370 1.00 50.94 73 MET A O 1
ATOM 569 N N . GLY A 1 74 ? 1.547 -13.980 -25.520 1.00 46.88 74 GLY A N 1
ATOM 570 C CA . GLY A 1 74 ? 0.490 -14.352 -24.578 1.00 46.88 74 GLY A CA 1
ATOM 571 C C . GLY A 1 74 ? -0.793 -13.552 -24.800 1.00 46.88 74 GLY A C 1
ATOM 572 O O . GLY A 1 74 ? -1.870 -14.136 -24.871 1.00 46.88 74 GLY A O 1
ATOM 573 N N . MET A 1 75 ? -0.672 -12.244 -25.019 1.00 41.84 75 MET A N 1
ATOM 574 C CA . MET A 1 75 ? -1.779 -11.339 -25.324 1.00 41.84 75 MET A CA 1
ATOM 575 C C . MET A 1 75 ? -2.393 -11.647 -26.691 1.00 41.84 75 MET A C 1
ATOM 577 O O . MET A 1 75 ? -3.609 -11.749 -26.813 1.00 41.84 75 MET A O 1
ATOM 581 N N . ARG A 1 76 ? -1.565 -11.910 -27.708 1.00 36.47 76 ARG A N 1
ATOM 582 C CA . ARG A 1 76 ? -2.035 -12.304 -29.040 1.00 36.47 76 ARG A CA 1
ATOM 583 C C . ARG A 1 76 ? -2.762 -13.649 -29.021 1.00 36.47 76 ARG A C 1
ATOM 585 O O . ARG A 1 76 ? -3.804 -13.770 -29.648 1.00 36.47 76 ARG A O 1
ATOM 592 N N . ARG A 1 77 ? -2.298 -14.621 -28.228 1.00 44.31 77 ARG A N 1
ATOM 593 C CA . ARG A 1 77 ? -3.027 -15.882 -28.008 1.00 44.31 77 ARG A CA 1
ATOM 594 C C . ARG A 1 77 ? -4.281 -15.712 -27.158 1.00 44.31 77 ARG A C 1
ATOM 596 O O . ARG A 1 77 ? -5.250 -16.407 -27.423 1.00 44.31 77 ARG A O 1
ATOM 603 N N . ALA A 1 78 ? -4.306 -14.821 -26.172 1.00 41.19 78 ALA A N 1
ATOM 604 C CA . ALA A 1 78 ? -5.521 -14.528 -25.406 1.00 41.19 78 ALA A CA 1
ATOM 605 C C . ALA A 1 78 ? -6.603 -13.878 -26.291 1.00 41.19 78 ALA A C 1
ATOM 607 O O . ALA A 1 78 ? -7.775 -14.223 -26.178 1.00 41.19 78 ALA A O 1
ATOM 608 N N . ILE A 1 79 ? -6.190 -13.021 -27.231 1.00 42.22 79 ILE A N 1
ATOM 609 C CA . ILE A 1 79 ? -7.059 -12.398 -28.239 1.00 42.22 79 ILE A CA 1
ATOM 610 C C . ILE A 1 79 ? -7.499 -13.417 -29.308 1.00 42.22 79 ILE A C 1
ATOM 612 O O . ILE A 1 79 ? -8.668 -13.449 -29.676 1.00 42.22 79 ILE A O 1
ATOM 616 N N . GLU A 1 80 ? -6.600 -14.289 -29.780 1.00 39.12 80 GLU A N 1
ATOM 617 C CA . GLU A 1 80 ? -6.894 -15.293 -30.821 1.00 39.12 80 GLU A CA 1
ATOM 618 C C . GLU A 1 80 ? -7.647 -16.533 -30.295 1.00 39.12 80 GLU A C 1
ATOM 620 O O . GLU A 1 80 ? -8.324 -17.204 -31.070 1.00 39.12 80 GLU A O 1
ATOM 625 N N . SER A 1 81 ? -7.555 -16.862 -29.001 1.00 41.16 81 SER A N 1
ATOM 626 C CA . SER A 1 81 ? -8.185 -18.067 -28.427 1.00 41.16 81 SER A CA 1
ATOM 627 C C . SER A 1 81 ? -9.595 -17.857 -27.881 1.00 41.16 81 SER A C 1
ATOM 629 O O . SER A 1 81 ? -10.226 -18.844 -27.509 1.00 41.16 81 SER A O 1
ATOM 631 N N . GLY A 1 82 ? -10.098 -16.617 -27.800 1.00 35.62 82 GLY A N 1
ATOM 632 C CA . GLY A 1 82 ? -11.428 -16.353 -27.238 1.00 35.62 82 GLY A CA 1
ATOM 633 C C . GLY A 1 82 ? -11.637 -16.989 -25.856 1.00 35.62 82 GLY A C 1
ATOM 634 O O . GLY A 1 82 ? -12.757 -17.352 -25.506 1.00 35.62 82 GLY A O 1
ATOM 635 N N . ALA A 1 83 ? -10.569 -17.160 -25.065 1.00 32.03 83 ALA A N 1
ATOM 636 C CA . ALA A 1 83 ? -10.564 -17.926 -23.813 1.00 32.03 83 ALA A CA 1
ATOM 637 C C . ALA A 1 83 ? -11.205 -17.178 -22.624 1.00 32.03 83 ALA A C 1
ATOM 639 O O . ALA A 1 83 ? -10.804 -17.334 -21.474 1.00 32.03 83 ALA A O 1
ATOM 640 N N . LEU A 1 84 ? -12.231 -16.383 -22.922 1.00 37.12 84 LEU A N 1
ATOM 641 C CA . LEU A 1 84 ? -13.187 -15.787 -21.997 1.00 37.12 84 LEU A CA 1
ATOM 642 C C . LEU A 1 84 ? -14.617 -16.088 -22.482 1.00 37.12 84 LEU A C 1
ATOM 644 O O . LEU A 1 84 ? -15.491 -15.230 -22.437 1.00 37.12 84 LEU A O 1
ATOM 648 N N . GLN A 1 85 ? -14.881 -17.306 -22.972 1.00 31.06 85 GLN A N 1
ATOM 649 C CA . GLN A 1 85 ? -16.258 -17.762 -23.169 1.00 31.06 85 GLN A CA 1
ATOM 650 C C . GLN A 1 85 ? -16.412 -19.289 -23.200 1.00 31.06 85 GLN A C 1
ATOM 652 O O . GLN A 1 85 ? -16.087 -19.957 -24.174 1.00 31.06 85 GLN A O 1
ATOM 657 N N . GLY A 1 86 ? -17.027 -19.800 -22.129 1.00 30.09 86 GLY A N 1
ATOM 658 C CA . GLY A 1 86 ? -17.974 -20.910 -22.192 1.00 30.09 86 GLY A CA 1
ATOM 659 C C . GLY A 1 86 ? -17.442 -22.301 -21.860 1.00 30.09 86 GLY A C 1
ATOM 660 O O . GLY A 1 86 ? -16.792 -22.935 -22.679 1.00 30.09 86 GLY A O 1
ATOM 661 N N . GLN A 1 87 ? -17.894 -22.832 -20.721 1.00 27.84 87 GLN A N 1
ATOM 662 C CA . GLN A 1 87 ? -18.559 -24.139 -20.677 1.00 27.84 87 GLN A CA 1
ATOM 663 C C . GLN A 1 87 ? -19.528 -24.174 -19.483 1.00 27.84 87 GLN A C 1
ATOM 665 O O . GLN A 1 87 ? -19.206 -24.628 -18.390 1.00 27.84 87 GLN A O 1
ATOM 670 N N . ILE A 1 88 ? -20.738 -23.650 -19.711 1.00 29.97 88 ILE A N 1
ATOM 671 C CA . ILE A 1 88 ? -21.927 -23.985 -18.923 1.00 29.97 88 ILE A CA 1
ATOM 672 C C . ILE A 1 88 ? -22.586 -25.152 -19.656 1.00 29.97 88 ILE A C 1
ATOM 674 O O . ILE A 1 88 ? -23.086 -24.984 -20.768 1.00 29.97 88 ILE A O 1
ATOM 678 N N . ALA A 1 89 ? -22.567 -26.333 -19.045 1.00 28.33 89 ALA A N 1
ATOM 679 C CA . ALA A 1 89 ? -23.413 -27.450 -19.434 1.00 28.33 89 ALA A CA 1
ATOM 680 C C . ALA A 1 89 ? -24.350 -27.765 -18.264 1.00 28.33 89 ALA A C 1
ATOM 682 O O . ALA A 1 89 ? -23.913 -27.989 -17.137 1.00 28.33 89 ALA A O 1
ATOM 683 N N . ASN A 1 90 ? -25.645 -27.719 -18.567 1.00 29.78 90 ASN A N 1
ATOM 684 C CA . ASN A 1 90 ? -26.778 -27.960 -17.683 1.00 29.78 90 ASN A CA 1
ATOM 685 C C . ASN A 1 90 ? -26.651 -29.250 -16.861 1.00 29.78 90 ASN A C 1
ATOM 687 O O . ASN A 1 90 ? -26.588 -30.337 -17.432 1.00 29.78 90 ASN A O 1
ATOM 691 N N . ALA A 1 91 ? -26.783 -29.131 -15.540 1.00 25.38 91 ALA A N 1
ATOM 692 C CA . ALA A 1 91 ? -27.344 -30.182 -14.700 1.00 25.38 91 ALA A CA 1
ATOM 693 C C . ALA A 1 91 ? -27.893 -29.584 -13.394 1.00 25.38 91 ALA A C 1
ATOM 695 O O . ALA A 1 91 ? -27.144 -29.187 -12.508 1.00 25.38 91 ALA A O 1
ATOM 696 N N . GLN A 1 92 ? -29.214 -29.565 -13.261 1.00 26.58 92 GLN A N 1
ATOM 697 C CA . GLN A 1 92 ? -29.924 -29.526 -11.982 1.00 26.58 92 GLN A CA 1
ATOM 698 C C . GLN A 1 92 ? -31.236 -30.313 -12.154 1.00 26.58 92 GLN A C 1
ATOM 700 O O . GLN A 1 92 ? -31.719 -30.398 -13.286 1.00 26.58 92 GLN A O 1
ATOM 705 N N . PRO A 1 93 ? -31.874 -30.831 -11.086 1.00 38.28 93 PRO A N 1
ATOM 706 C CA . PRO A 1 93 ? -31.436 -30.864 -9.684 1.00 38.28 93 PRO A CA 1
ATOM 707 C C . PRO A 1 93 ? -31.645 -32.236 -9.003 1.00 38.28 93 PRO A C 1
ATOM 709 O O . PRO A 1 93 ? -32.505 -33.021 -9.397 1.00 38.28 93 PRO A O 1
ATOM 712 N N . ARG A 1 94 ? -30.939 -32.484 -7.893 1.00 26.94 94 ARG A N 1
ATOM 713 C CA . ARG A 1 94 ? -31.501 -33.220 -6.747 1.00 26.94 94 ARG A CA 1
ATOM 714 C C . ARG A 1 94 ? -30.968 -32.616 -5.454 1.00 26.94 94 ARG A C 1
ATOM 716 O O . ARG A 1 94 ? -29.786 -32.743 -5.151 1.00 26.94 94 ARG A O 1
ATOM 723 N N . GLU A 1 95 ? -31.862 -31.955 -4.730 1.00 30.81 95 GLU A N 1
ATOM 724 C CA . GLU A 1 95 ? -31.708 -31.671 -3.306 1.00 30.81 95 GLU A CA 1
ATOM 725 C C . GLU A 1 95 ? -31.605 -32.988 -2.531 1.00 30.81 95 GLU A C 1
ATOM 727 O O . GLU A 1 95 ? -32.329 -33.948 -2.815 1.00 30.81 95 GLU A O 1
ATOM 732 N N . PRO A 1 96 ? -30.758 -33.012 -1.500 1.00 33.28 96 PRO A N 1
ATOM 733 C CA . PRO A 1 96 ? -31.196 -33.526 -0.225 1.00 33.28 96 PRO A CA 1
ATOM 734 C C . PRO A 1 96 ? -31.248 -32.376 0.776 1.00 33.28 96 PRO A C 1
ATOM 736 O O . PRO A 1 96 ? -30.265 -31.686 1.041 1.00 33.28 96 PRO A O 1
ATOM 739 N N . GLU A 1 97 ? -32.444 -32.206 1.319 1.00 37.91 97 GLU A N 1
ATOM 740 C CA . GLU A 1 97 ? -32.770 -31.444 2.511 1.00 37.91 97 GLU A CA 1
ATOM 741 C C . GLU A 1 97 ? -31.858 -31.878 3.671 1.00 37.91 97 GLU A C 1
ATOM 743 O O . GLU A 1 97 ? -32.029 -32.939 4.272 1.00 37.91 97 GLU A O 1
ATOM 748 N N . SER A 1 98 ? -30.841 -31.069 3.969 1.00 34.81 98 SER A N 1
ATOM 749 C CA . SER A 1 98 ? -30.081 -31.162 5.213 1.00 34.81 98 SER A CA 1
ATOM 750 C C . SER A 1 98 ? -30.617 -30.122 6.190 1.00 34.81 98 SER A C 1
ATOM 752 O O . SER A 1 98 ? -30.552 -28.921 5.922 1.00 34.81 98 SER A O 1
ATOM 754 N N . ALA A 1 99 ? -31.149 -30.609 7.310 1.00 33.75 99 ALA A N 1
ATOM 755 C CA . ALA A 1 99 ? -31.656 -29.823 8.428 1.00 33.75 99 ALA A CA 1
ATOM 756 C C . ALA A 1 99 ? -30.672 -28.713 8.861 1.00 33.75 99 ALA A C 1
ATOM 758 O O . ALA A 1 99 ? -29.455 -28.915 8.798 1.00 33.75 99 ALA A O 1
ATOM 759 N N . PRO A 1 100 ? -31.167 -27.555 9.336 1.00 34.69 100 PRO A N 1
ATOM 760 C CA . PRO A 1 100 ? -30.309 -26.457 9.750 1.00 34.69 100 PRO A CA 1
ATOM 761 C C . PRO A 1 100 ? -29.479 -26.875 10.967 1.00 34.69 100 PRO A C 1
ATOM 763 O O . PRO A 1 100 ? -29.993 -27.016 12.078 1.00 34.69 100 PRO A O 1
ATOM 766 N N . LEU A 1 101 ? -28.172 -27.047 10.758 1.00 34.50 101 LEU A N 1
ATOM 767 C CA . LEU A 1 101 ? -27.198 -27.014 11.839 1.00 34.50 101 LEU A CA 1
ATOM 768 C C . LEU A 1 101 ? -27.316 -25.641 12.500 1.00 34.50 101 LEU A C 1
ATOM 770 O O . LEU A 1 101 ? -27.051 -24.611 11.878 1.00 34.50 101 LEU A O 1
ATOM 774 N N . GLN A 1 102 ? -27.763 -25.641 13.753 1.00 34.72 102 GLN A N 1
ATOM 775 C CA . GLN A 1 102 ? -27.722 -24.478 14.624 1.00 34.72 102 GLN A CA 1
ATOM 776 C C . GLN A 1 102 ? -26.298 -23.922 14.600 1.00 34.72 102 GLN A C 1
ATOM 778 O O . GLN A 1 102 ? -25.363 -24.562 15.079 1.00 34.72 102 GLN A O 1
ATOM 783 N N . ALA A 1 103 ? -26.140 -22.739 14.008 1.00 36.56 103 ALA A N 1
ATOM 784 C CA . ALA A 1 103 ? -24.918 -21.973 14.115 1.00 36.56 103 ALA A CA 1
ATOM 785 C C . ALA A 1 103 ? -24.707 -21.677 15.601 1.00 36.56 103 ALA A C 1
ATOM 787 O O . ALA A 1 103 ? -25.414 -20.860 16.191 1.00 36.56 103 ALA A O 1
ATOM 788 N N . SER A 1 104 ? -23.760 -22.379 16.218 1.00 37.72 104 SER A N 1
ATOM 789 C CA . SER A 1 104 ? -23.175 -21.975 17.487 1.00 37.72 104 SER A CA 1
ATOM 790 C C . SER A 1 104 ? -22.706 -20.534 17.316 1.00 37.72 104 SER A C 1
ATOM 792 O O . SER A 1 104 ? -21.777 -20.273 16.550 1.00 37.72 104 SER A O 1
ATOM 794 N N . ALA A 1 105 ? -23.413 -19.598 17.951 1.00 43.31 105 ALA A N 1
ATOM 795 C CA . ALA A 1 105 ? -23.054 -18.193 17.945 1.00 43.31 105 ALA A CA 1
ATOM 796 C C . ALA A 1 105 ? -21.635 -18.074 18.512 1.00 43.31 105 ALA A C 1
ATOM 798 O O . ALA A 1 105 ? -21.412 -18.348 19.691 1.00 43.31 105 ALA A O 1
ATOM 799 N N . GLU A 1 106 ? -20.670 -17.731 17.656 1.00 52.62 106 GLU A N 1
ATOM 800 C CA . GLU A 1 106 ? -19.340 -17.335 18.112 1.00 52.62 106 GLU A CA 1
ATOM 801 C C . GLU A 1 106 ? -19.498 -16.221 19.162 1.00 52.62 106 GLU A C 1
ATOM 803 O O . GLU A 1 106 ? -20.360 -15.351 18.984 1.00 52.62 106 GLU A O 1
ATOM 808 N N . PRO A 1 107 ? -18.713 -16.236 20.254 1.00 53.91 107 PRO A N 1
ATOM 809 C CA . PRO A 1 107 ? -18.778 -15.195 21.269 1.00 53.91 107 PRO A CA 1
ATOM 810 C C . PRO A 1 107 ? -18.509 -13.838 20.614 1.00 53.91 107 PRO A C 1
ATOM 812 O O . PRO A 1 107 ? -17.415 -13.580 20.115 1.00 53.91 107 PRO A O 1
ATOM 815 N N . SER A 1 108 ? -19.530 -12.981 20.586 1.00 70.44 108 SER A N 1
ATOM 816 C CA . SER A 1 108 ? -19.406 -11.631 20.052 1.00 70.44 108 SER A CA 1
ATOM 817 C C . SER A 1 108 ? -18.772 -10.730 21.107 1.00 70.44 108 SER A C 1
ATOM 819 O O . SER A 1 108 ? -19.349 -10.539 22.179 1.00 70.44 108 SER A O 1
ATOM 821 N N . VAL A 1 109 ? -17.604 -10.166 20.811 1.00 84.44 109 VAL A N 1
ATOM 822 C CA . VAL A 1 109 ? -16.969 -9.133 21.643 1.00 84.44 109 VAL A CA 1
ATOM 823 C C . VAL A 1 109 ? -17.754 -7.834 21.471 1.00 84.44 109 VAL A C 1
ATOM 825 O O . VAL A 1 109 ? -18.071 -7.457 20.343 1.00 84.44 109 VAL A O 1
ATOM 828 N N . ALA A 1 110 ? -18.082 -7.125 22.553 1.00 88.44 110 ALA A N 1
ATOM 829 C CA . ALA A 1 110 ? -18.771 -5.845 22.414 1.00 88.44 110 ALA A CA 1
ATOM 830 C C . ALA A 1 110 ? -17.892 -4.842 21.644 1.00 88.44 110 ALA A C 1
ATOM 832 O O . ALA A 1 110 ? -16.670 -4.805 21.803 1.00 88.44 110 ALA A O 1
ATOM 833 N N . ARG A 1 111 ? -18.506 -4.003 20.799 1.00 89.38 111 ARG A N 1
ATOM 834 C CA . ARG A 1 111 ? -17.767 -3.041 19.962 1.00 89.38 111 ARG A CA 1
ATOM 835 C C . ARG A 1 111 ? -16.890 -2.095 20.792 1.00 89.38 111 ARG A C 1
ATOM 837 O O . ARG A 1 111 ? -15.768 -1.807 20.383 1.00 89.38 111 ARG A O 1
ATOM 844 N N . ASP A 1 112 ? -17.380 -1.662 21.950 1.00 91.12 112 ASP A N 1
ATOM 845 C CA . ASP A 1 112 ? -16.664 -0.745 22.845 1.00 91.12 112 ASP A CA 1
ATOM 846 C C . ASP A 1 112 ? -15.460 -1.416 23.528 1.00 91.12 112 ASP A C 1
ATOM 848 O O . ASP A 1 112 ? -14.417 -0.781 23.717 1.00 91.12 112 ASP A O 1
ATOM 852 N N . ASP A 1 113 ? -15.551 -2.719 23.813 1.00 92.62 113 ASP A N 1
ATOM 853 C CA . ASP A 1 113 ? -14.430 -3.511 24.332 1.00 92.62 113 ASP A CA 1
ATOM 854 C C . ASP A 1 113 ? -13.342 -3.655 23.264 1.00 92.62 113 ASP A C 1
ATOM 856 O O . ASP A 1 113 ? -12.156 -3.455 23.539 1.00 92.62 113 ASP A O 1
ATOM 860 N N . LEU A 1 114 ? -13.741 -3.927 22.015 1.00 93.25 114 LEU A N 1
ATOM 861 C CA . LEU A 1 114 ? -12.821 -3.987 20.879 1.00 93.25 114 LEU A CA 1
ATOM 862 C C . LEU A 1 114 ? -12.151 -2.625 20.626 1.00 93.25 114 LEU A C 1
ATOM 864 O O . LEU A 1 114 ? -10.939 -2.563 20.410 1.00 93.25 114 LEU A O 1
ATOM 868 N N . ALA A 1 115 ? -12.918 -1.533 20.691 1.00 94.62 115 ALA A N 1
ATOM 869 C CA . ALA A 1 115 ? -12.403 -0.170 20.580 1.00 94.62 115 ALA A CA 1
ATOM 870 C C . ALA A 1 115 ? -11.380 0.144 21.684 1.00 94.62 115 ALA A C 1
ATOM 872 O O . ALA A 1 115 ? -10.319 0.702 21.403 1.00 94.62 115 ALA A O 1
ATOM 873 N N . SER A 1 116 ? -11.664 -0.263 22.923 1.00 95.50 116 SER A N 1
ATOM 874 C CA . SER A 1 116 ? -10.765 -0.082 24.066 1.00 95.50 116 SER A CA 1
ATOM 875 C C . SER A 1 116 ? -9.480 -0.899 23.916 1.00 95.50 116 SER A C 1
ATOM 877 O O . SER A 1 116 ? -8.384 -0.370 24.110 1.00 95.50 116 SER A O 1
ATOM 879 N N . ALA A 1 117 ? -9.583 -2.162 23.492 1.00 94.81 117 ALA A N 1
ATOM 880 C CA . ALA A 1 117 ? -8.429 -3.021 23.233 1.00 94.81 117 ALA A CA 1
ATOM 881 C C . ALA A 1 117 ? -7.534 -2.473 22.106 1.00 94.81 117 ALA A C 1
ATOM 883 O O . ALA A 1 117 ? -6.303 -2.536 22.203 1.00 94.81 117 ALA A O 1
ATOM 884 N N . TYR A 1 118 ? -8.139 -1.913 21.057 1.00 95.25 118 TYR A N 1
ATOM 885 C CA . TYR A 1 118 ? -7.433 -1.213 19.986 1.00 95.25 118 TYR A CA 1
ATOM 886 C C . TYR A 1 118 ? -6.728 0.053 20.491 1.00 95.25 118 TYR A C 1
ATOM 888 O O . TYR A 1 118 ? -5.545 0.253 20.203 1.00 95.25 118 TYR A O 1
ATOM 896 N N . ALA A 1 119 ? -7.418 0.886 21.274 1.00 95.94 119 ALA A N 1
ATOM 897 C CA . ALA A 1 119 ? -6.869 2.133 21.801 1.00 95.94 119 ALA A CA 1
ATOM 898 C C . ALA A 1 119 ? -5.663 1.893 22.723 1.00 95.94 119 ALA A C 1
ATOM 900 O O . ALA A 1 119 ? -4.656 2.585 22.597 1.00 95.94 119 ALA A O 1
ATOM 901 N N . GLN A 1 120 ? -5.723 0.875 23.590 1.00 94.62 120 GLN A N 1
ATOM 902 C CA . GLN A 1 120 ? -4.614 0.508 24.481 1.00 94.62 120 GLN A CA 1
ATOM 903 C C . GLN A 1 120 ? -3.342 0.129 23.707 1.00 94.62 120 GLN A C 1
ATOM 905 O O . GLN A 1 120 ? -2.252 0.573 24.057 1.00 94.62 120 GLN A O 1
ATOM 910 N N . ARG A 1 121 ? -3.475 -0.642 22.620 1.00 93.50 121 ARG A N 1
ATOM 911 C CA . ARG A 1 121 ? -2.346 -1.013 21.742 1.00 93.50 121 ARG A CA 1
ATOM 912 C C . ARG A 1 121 ? -1.849 0.162 20.910 1.00 93.50 121 ARG A C 1
ATOM 914 O O . ARG A 1 121 ? -0.657 0.295 20.656 1.00 93.50 121 ARG A O 1
ATOM 921 N N . SER A 1 122 ? -2.759 1.033 20.494 1.00 93.00 122 SER A N 1
ATOM 922 C CA . SER A 1 122 ? -2.450 2.193 19.653 1.00 93.00 122 SER A CA 1
ATOM 923 C C . SER A 1 122 ? -1.862 3.378 20.426 1.00 93.00 122 SER A C 1
ATOM 925 O O . SER A 1 122 ? -1.472 4.358 19.800 1.00 93.00 122 SER A O 1
ATOM 927 N N . ALA A 1 123 ? -1.785 3.308 21.760 1.00 90.56 123 ALA A N 1
ATOM 928 C CA . ALA A 1 123 ? -1.262 4.388 22.596 1.00 90.56 123 ALA A CA 1
ATOM 929 C C . ALA A 1 123 ? 0.237 4.659 22.363 1.00 90.56 123 ALA A C 1
ATOM 931 O O . ALA A 1 123 ? 0.677 5.804 22.447 1.00 90.56 123 ALA A O 1
ATOM 932 N N . SER A 1 124 ? 1.016 3.622 22.043 1.00 87.75 124 SER A N 1
ATOM 933 C CA . SER A 1 124 ? 2.439 3.754 21.717 1.00 87.75 124 SER A CA 1
ATOM 934 C C . SER A 1 124 ? 2.626 4.135 20.253 1.00 87.75 124 S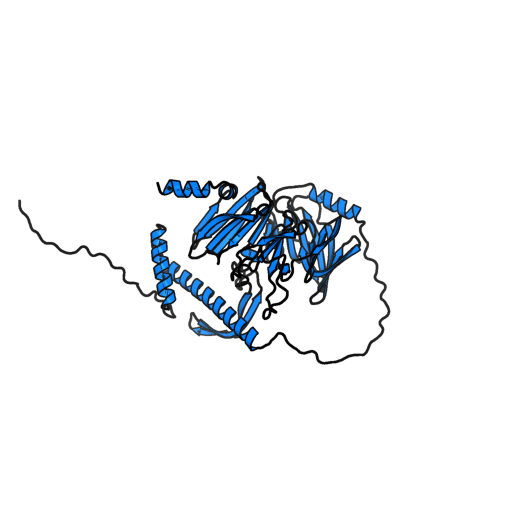ER A C 1
ATOM 936 O O . SER A 1 124 ? 2.558 3.280 19.376 1.00 87.75 124 SER A O 1
ATOM 938 N N . THR A 1 125 ? 2.907 5.400 19.959 1.00 86.25 125 THR A N 1
ATOM 939 C CA . THR A 1 125 ? 3.207 5.838 18.589 1.00 86.25 125 THR A CA 1
ATOM 940 C C . THR A 1 125 ? 4.706 6.018 18.412 1.00 86.25 125 THR A C 1
ATOM 942 O O . THR A 1 125 ? 5.290 6.964 18.946 1.00 86.25 125 THR A O 1
ATOM 945 N N . ARG A 1 126 ? 5.339 5.116 17.662 1.00 86.12 126 ARG A N 1
ATOM 946 C CA . ARG A 1 126 ? 6.734 5.264 17.248 1.00 86.12 126 ARG A CA 1
ATOM 947 C C . ARG A 1 126 ? 6.904 4.790 15.815 1.00 86.12 126 ARG A C 1
ATOM 949 O O . ARG A 1 126 ? 6.262 3.841 15.362 1.00 86.12 126 ARG A O 1
ATOM 956 N N . PHE A 1 127 ? 7.833 5.447 15.139 1.00 86.06 127 PHE A N 1
ATOM 957 C CA . PHE A 1 127 ? 8.240 5.067 13.810 1.00 86.06 127 PHE A CA 1
ATOM 958 C C . PHE A 1 127 ? 8.662 3.589 13.731 1.00 86.06 127 PHE A C 1
ATOM 960 O O . PHE A 1 127 ? 9.415 3.100 14.573 1.00 86.06 127 PHE A O 1
ATOM 967 N N . THR A 1 128 ? 8.156 2.874 12.728 1.00 89.50 128 THR A N 1
ATOM 968 C CA . THR A 1 128 ? 8.419 1.449 12.516 1.00 89.50 128 THR A CA 1
ATOM 969 C C . THR A 1 128 ? 8.736 1.178 11.054 1.00 89.50 128 THR A C 1
ATOM 971 O O . THR A 1 128 ? 7.949 1.485 10.157 1.00 89.50 128 THR A O 1
ATOM 974 N N . ARG A 1 129 ? 9.880 0.538 10.812 1.00 88.94 129 ARG A N 1
ATOM 975 C CA . ARG A 1 129 ? 10.270 0.065 9.483 1.00 88.94 129 ARG A CA 1
ATOM 976 C C . ARG A 1 129 ? 9.630 -1.292 9.222 1.00 88.94 129 ARG A C 1
ATOM 978 O O . ARG A 1 129 ? 10.006 -2.266 9.869 1.00 88.94 129 ARG A O 1
ATOM 985 N N . PHE A 1 130 ? 8.715 -1.354 8.258 1.00 90.12 130 PHE A N 1
ATOM 986 C CA . PHE A 1 130 ? 8.091 -2.596 7.805 1.00 90.12 130 PHE A CA 1
ATOM 987 C C . PHE A 1 130 ? 8.707 -3.073 6.491 1.00 90.12 130 PHE A C 1
ATOM 989 O O . PHE A 1 130 ? 8.810 -2.306 5.537 1.00 90.12 130 PHE A O 1
ATOM 996 N N . GLU A 1 131 ? 9.044 -4.356 6.403 1.00 89.00 131 GLU A N 1
ATOM 997 C CA . GLU A 1 131 ? 9.469 -4.986 5.152 1.00 89.00 131 GLU A CA 1
ATOM 998 C C . GLU A 1 131 ? 8.669 -6.254 4.888 1.00 89.00 131 GLU A C 1
ATOM 1000 O O . GLU A 1 131 ? 8.554 -7.130 5.744 1.00 89.00 131 GLU A O 1
ATOM 1005 N N . ARG A 1 132 ? 8.145 -6.392 3.670 1.00 86.94 132 ARG A N 1
ATOM 1006 C CA . ARG A 1 132 ? 7.400 -7.587 3.273 1.00 86.94 132 ARG A CA 1
ATOM 1007 C C . ARG A 1 132 ? 8.342 -8.766 3.035 1.00 86.94 132 ARG A C 1
ATOM 1009 O O . ARG A 1 132 ? 9.344 -8.641 2.331 1.00 86.94 132 ARG A O 1
ATOM 1016 N N . LYS A 1 133 ? 7.966 -9.936 3.551 1.00 80.62 133 LYS A N 1
ATOM 1017 C CA . LYS A 1 133 ? 8.573 -11.229 3.213 1.00 80.62 133 LYS A CA 1
ATOM 1018 C C . LYS A 1 133 ? 7.505 -12.171 2.653 1.00 80.62 133 LYS A C 1
ATOM 1020 O O . LYS A 1 133 ? 6.311 -11.911 2.751 1.00 80.62 133 LYS A O 1
ATOM 1025 N N . GLY A 1 134 ? 7.934 -13.264 2.018 1.00 68.81 134 GLY A N 1
ATOM 1026 C CA . GLY A 1 134 ? 7.019 -14.307 1.526 1.00 68.81 134 GLY A CA 1
ATOM 1027 C C . GLY A 1 134 ? 6.328 -15.102 2.646 1.00 68.81 134 GLY A C 1
ATOM 1028 O O . GLY A 1 134 ? 5.404 -15.876 2.384 1.00 68.81 134 GLY A O 1
ATOM 1029 N N . ASP A 1 135 ? 6.788 -14.923 3.884 1.00 72.25 135 ASP A N 1
ATOM 1030 C CA . ASP A 1 135 ? 6.191 -15.438 5.109 1.00 72.25 135 ASP A CA 1
ATOM 1031 C C . ASP A 1 135 ? 6.190 -14.324 6.166 1.00 72.25 135 ASP A C 1
ATOM 1033 O O . ASP A 1 135 ? 7.191 -14.089 6.837 1.00 72.25 135 ASP A O 1
ATOM 1037 N N . GLY A 1 136 ? 5.107 -13.546 6.206 1.00 84.50 136 GLY A N 1
ATOM 1038 C CA . GLY A 1 136 ? 4.972 -12.393 7.089 1.00 84.50 136 GLY A CA 1
ATOM 1039 C C . GLY A 1 136 ? 5.777 -11.157 6.700 1.00 84.50 136 GLY A C 1
ATOM 1040 O O . GLY A 1 136 ? 5.875 -10.773 5.529 1.00 84.50 136 GLY A O 1
ATOM 1041 N N . PHE A 1 137 ? 6.274 -10.463 7.716 1.00 91.06 137 PHE A N 1
ATOM 1042 C CA . PHE A 1 137 ? 6.974 -9.197 7.564 1.00 91.06 137 PHE A CA 1
ATOM 1043 C C . PHE A 1 137 ? 8.086 -9.063 8.598 1.00 91.06 137 PHE A C 1
ATOM 1045 O O . PHE A 1 137 ? 8.091 -9.727 9.631 1.00 91.06 137 PHE A O 1
ATOM 1052 N N . ILE A 1 138 ? 9.045 -8.200 8.296 1.00 92.12 138 ILE A N 1
ATOM 1053 C CA . ILE A 1 138 ? 10.038 -7.729 9.250 1.00 92.12 138 ILE A CA 1
ATOM 1054 C C . ILE A 1 138 ? 9.554 -6.386 9.782 1.00 92.12 138 ILE A C 1
ATOM 1056 O O . ILE A 1 138 ? 9.152 -5.531 8.994 1.00 92.12 138 ILE A O 1
ATOM 1060 N N . ALA A 1 139 ? 9.613 -6.198 11.094 1.00 91.94 139 ALA A N 1
ATOM 1061 C CA . ALA A 1 139 ? 9.419 -4.911 11.736 1.00 91.94 139 ALA A CA 1
ATOM 1062 C C . ALA A 1 139 ? 10.686 -4.545 12.515 1.00 91.94 139 ALA A C 1
ATOM 1064 O O . ALA A 1 139 ? 11.170 -5.331 13.326 1.00 91.94 139 ALA A O 1
ATOM 1065 N N . ASN A 1 140 ? 11.269 -3.379 12.231 1.00 89.62 140 ASN A N 1
ATOM 1066 C CA . ASN A 1 140 ? 12.509 -2.903 12.864 1.00 89.62 140 ASN A CA 1
ATOM 1067 C C . ASN A 1 140 ? 13.663 -3.931 12.815 1.00 89.62 140 ASN A C 1
ATOM 1069 O O . ASN A 1 140 ? 14.400 -4.118 13.780 1.00 89.62 140 ASN A O 1
ATOM 1073 N N . GLY A 1 141 ? 13.808 -4.628 11.683 1.00 89.25 141 GLY A N 1
ATOM 1074 C CA . GLY A 1 141 ? 14.845 -5.648 11.484 1.00 89.25 141 GLY A CA 1
ATOM 1075 C C . GLY A 1 141 ? 14.547 -7.012 12.121 1.00 89.25 141 GLY A C 1
ATOM 1076 O O . GLY A 1 141 ? 15.302 -7.956 11.895 1.00 89.25 141 GLY A O 1
ATOM 1077 N N . GLN A 1 142 ? 13.443 -7.155 12.859 1.00 90.00 142 GLN A N 1
ATOM 1078 C CA . GLN A 1 142 ? 13.018 -8.413 13.472 1.00 90.00 142 GLN A CA 1
ATOM 1079 C C . GLN A 1 142 ? 11.876 -9.057 12.687 1.00 90.00 142 GLN A C 1
ATOM 1081 O O . GLN A 1 142 ? 10.938 -8.383 12.269 1.00 90.00 142 GLN A O 1
ATOM 1086 N N . VAL A 1 143 ? 11.950 -10.370 12.471 1.00 90.00 143 VAL A N 1
ATOM 1087 C CA . VAL A 1 143 ? 10.873 -11.122 11.814 1.00 90.00 143 VAL A CA 1
ATOM 1088 C C . VAL A 1 143 ? 9.672 -11.185 12.753 1.00 90.00 143 VAL A C 1
ATOM 1090 O O . VAL A 1 143 ? 9.802 -11.640 13.887 1.00 90.00 143 VAL A O 1
ATOM 1093 N N . PHE A 1 144 ? 8.509 -10.756 12.271 1.00 90.25 144 PHE A N 1
ATOM 1094 C CA . PHE A 1 144 ? 7.250 -10.921 12.981 1.00 90.25 144 PHE A CA 1
ATOM 1095 C C . PHE A 1 144 ? 6.664 -12.303 12.681 1.00 90.25 144 PHE A C 1
ATOM 1097 O O . PHE A 1 144 ? 6.497 -12.675 11.517 1.00 90.25 144 PHE A O 1
ATOM 1104 N N . ILE A 1 145 ? 6.346 -13.054 13.733 1.00 85.69 145 ILE A N 1
ATOM 1105 C CA . ILE A 1 145 ? 5.781 -14.403 13.655 1.00 85.69 145 ILE A CA 1
ATOM 1106 C C . ILE A 1 145 ? 4.487 -14.410 14.458 1.00 85.69 145 ILE A C 1
ATOM 1108 O O . ILE A 1 145 ? 4.461 -13.940 15.592 1.00 85.69 145 ILE A O 1
ATOM 1112 N N . ASP A 1 146 ? 3.429 -14.967 13.874 1.00 89.06 146 ASP A N 1
ATOM 1113 C CA . ASP A 1 146 ? 2.176 -15.201 14.579 1.00 89.06 146 ASP A CA 1
ATOM 1114 C C . ASP A 1 146 ? 2.074 -16.676 14.985 1.00 89.06 146 ASP A C 1
ATOM 1116 O O . ASP A 1 146 ? 2.378 -17.570 14.194 1.00 89.06 146 ASP A O 1
ATOM 1120 N N . ILE A 1 147 ? 1.663 -16.931 16.228 1.00 87.06 147 ILE A N 1
ATOM 1121 C CA . ILE A 1 147 ? 1.574 -18.291 16.772 1.00 87.06 147 ILE A CA 1
ATOM 1122 C C . ILE A 1 147 ? 0.464 -19.126 16.118 1.00 87.06 147 ILE A C 1
ATOM 1124 O O . ILE A 1 147 ? 0.571 -20.351 16.087 1.00 87.06 147 ILE A O 1
ATOM 1128 N N . ASP A 1 148 ? -0.574 -18.487 15.569 1.00 87.25 148 ASP A N 1
ATOM 1129 C CA . ASP A 1 148 ? -1.719 -19.195 14.989 1.00 87.25 148 ASP A CA 1
ATOM 1130 C C . ASP A 1 148 ? -1.453 -19.676 13.558 1.00 87.25 148 ASP A C 1
ATOM 1132 O O . ASP A 1 148 ? -2.187 -20.526 13.051 1.00 87.25 148 ASP A O 1
ATOM 1136 N N . GLY A 1 149 ? -0.413 -19.166 12.888 1.00 86.81 149 GLY A N 1
ATOM 1137 C CA . GLY A 1 149 ? -0.054 -19.635 11.556 1.00 86.81 149 GLY A CA 1
ATOM 1138 C C . GLY A 1 149 ? 0.690 -18.630 10.688 1.00 86.81 149 GLY A C 1
ATOM 1139 O O . GLY A 1 149 ? 1.309 -17.669 11.144 1.00 86.81 149 GLY A O 1
ATOM 1140 N N . LYS A 1 150 ? 0.625 -18.875 9.377 1.00 89.06 150 LYS A N 1
ATOM 1141 C CA . LYS A 1 150 ? 1.397 -18.133 8.380 1.00 89.06 150 LYS A CA 1
ATOM 1142 C C . LYS A 1 150 ? 0.779 -16.762 8.111 1.00 89.06 150 LYS A C 1
ATOM 1144 O O . LYS A 1 150 ? -0.358 -16.686 7.640 1.00 89.06 150 LYS A O 1
ATOM 1149 N N . VAL A 1 151 ? 1.543 -15.684 8.280 1.00 91.31 151 VAL A N 1
ATOM 1150 C CA . VAL A 1 151 ? 1.088 -14.340 7.890 1.00 91.31 151 VAL A CA 1
ATOM 1151 C C . VAL A 1 151 ? 1.161 -14.190 6.365 1.00 91.31 151 VAL A C 1
ATOM 1153 O O . VAL A 1 151 ? 2.235 -14.260 5.762 1.00 91.31 151 VAL A O 1
ATOM 1156 N N . LYS A 1 152 ? 0.008 -13.985 5.718 1.00 88.06 152 LYS A N 1
ATOM 1157 C CA . LYS A 1 152 ? -0.111 -13.890 4.247 1.00 88.06 152 LYS A CA 1
ATOM 1158 C C . LYS A 1 152 ? -0.005 -12.464 3.733 1.00 88.06 152 LYS A C 1
ATOM 1160 O O . LYS A 1 152 ? 0.610 -12.213 2.699 1.00 88.06 152 LYS A O 1
ATOM 1165 N N . GLN A 1 153 ? -0.637 -11.535 4.439 1.00 89.81 153 GLN A N 1
ATOM 1166 C CA . GLN A 1 153 ? -0.757 -10.147 4.020 1.00 89.81 153 GLN A CA 1
ATOM 1167 C C . GLN A 1 153 ? -0.838 -9.249 5.247 1.00 89.81 153 GLN A C 1
ATOM 1169 O O . GLN A 1 153 ? -1.323 -9.665 6.293 1.00 89.81 153 GLN A O 1
ATOM 1174 N N . PHE A 1 154 ? -0.364 -8.017 5.108 1.00 93.81 154 PHE A N 1
ATOM 1175 C CA . PHE A 1 154 ? -0.446 -6.993 6.135 1.00 93.81 154 PHE A CA 1
ATOM 1176 C C . PHE A 1 154 ? -0.593 -5.622 5.477 1.00 93.81 154 PHE A C 1
ATOM 1178 O O . PHE A 1 154 ? -0.151 -5.439 4.333 1.00 93.81 154 PHE A O 1
ATOM 1185 N N . GLY A 1 155 ? -1.213 -4.705 6.212 1.00 93.69 155 GLY A N 1
ATOM 1186 C CA . GLY A 1 155 ? -1.275 -3.277 5.942 1.00 93.69 155 GLY A CA 1
ATOM 1187 C C . GLY A 1 155 ? -0.877 -2.537 7.211 1.00 93.69 155 GLY A C 1
ATOM 1188 O O . GLY A 1 155 ? -1.338 -2.885 8.300 1.00 93.69 155 GLY A O 1
ATOM 1189 N N . ALA A 1 156 ? 0.019 -1.565 7.081 1.00 94.06 156 ALA A N 1
ATOM 1190 C CA . ALA A 1 156 ? 0.659 -0.922 8.217 1.00 94.06 156 ALA A CA 1
ATOM 1191 C C . ALA A 1 156 ? 0.792 0.586 8.020 1.00 94.06 156 ALA A C 1
ATOM 1193 O O . ALA A 1 156 ? 0.816 1.075 6.893 1.00 94.06 156 ALA A O 1
ATOM 1194 N N . ASP A 1 157 ? 0.895 1.284 9.144 1.00 92.25 157 ASP A N 1
ATOM 1195 C CA . ASP A 1 157 ? 1.202 2.705 9.236 1.00 92.25 157 ASP A CA 1
ATOM 1196 C C . ASP A 1 157 ? 2.594 2.827 9.874 1.00 92.25 157 ASP A C 1
ATOM 1198 O O . ASP A 1 157 ? 2.742 2.627 11.087 1.00 92.25 157 ASP A O 1
ATOM 1202 N N . PRO A 1 158 ? 3.631 3.126 9.071 1.00 89.06 158 PRO A N 1
ATOM 1203 C CA . PRO A 1 158 ? 4.997 3.264 9.561 1.00 89.06 158 PRO A CA 1
ATOM 1204 C C . PRO A 1 158 ? 5.164 4.355 10.620 1.00 89.06 158 PRO A C 1
ATOM 1206 O O . PRO A 1 158 ? 6.075 4.260 11.433 1.00 89.06 158 PRO A O 1
ATOM 1209 N N . THR A 1 159 ? 4.313 5.385 10.639 1.00 87.75 159 THR A N 1
ATOM 1210 C CA . THR A 1 159 ? 4.446 6.515 11.575 1.00 87.75 159 THR A CA 1
ATOM 1211 C C . THR A 1 159 ? 4.011 6.151 12.992 1.00 87.75 159 THR A C 1
ATOM 1213 O O . THR A 1 159 ? 4.551 6.680 13.963 1.00 87.75 159 THR A O 1
ATOM 1216 N N . THR A 1 160 ? 3.071 5.212 13.122 1.00 90.38 160 THR A N 1
ATOM 1217 C CA . THR A 1 160 ? 2.541 4.774 14.421 1.00 90.38 160 THR A CA 1
ATOM 1218 C C . THR A 1 160 ? 3.004 3.381 14.836 1.00 90.38 160 THR A C 1
ATOM 1220 O O . THR A 1 160 ? 2.995 3.080 16.029 1.00 90.38 160 THR A O 1
ATOM 1223 N N . GLY A 1 161 ? 3.402 2.538 13.879 1.00 92.19 161 GLY A N 1
ATOM 1224 C CA . GLY A 1 161 ? 3.708 1.121 14.094 1.00 92.19 161 GLY A CA 1
ATOM 1225 C C . GLY A 1 161 ? 2.478 0.215 14.134 1.00 92.19 161 GLY A C 1
ATOM 1226 O O . GLY A 1 161 ? 2.600 -0.979 14.415 1.00 92.19 161 GLY A O 1
ATOM 1227 N N . ARG A 1 162 ? 1.291 0.755 13.833 1.00 95.81 162 ARG A N 1
ATOM 1228 C CA . ARG A 1 162 ? 0.052 -0.022 13.725 1.00 95.81 162 ARG A CA 1
ATOM 1229 C C . ARG A 1 162 ? 0.082 -0.918 12.501 1.00 95.81 162 ARG A C 1
ATOM 1231 O O . ARG A 1 162 ? 0.460 -0.489 11.410 1.00 95.81 162 ARG A O 1
ATOM 1238 N N . VAL A 1 163 ? -0.383 -2.147 12.677 1.00 96.38 163 VAL A N 1
ATOM 1239 C CA . VAL A 1 163 ? -0.455 -3.146 11.618 1.00 96.38 163 VAL A CA 1
ATOM 1240 C C . VAL A 1 163 ? -1.697 -4.012 11.788 1.00 96.38 163 VAL A C 1
ATOM 1242 O O . VAL A 1 163 ? -1.972 -4.535 12.867 1.00 96.38 163 VAL A O 1
ATOM 1245 N N . THR A 1 164 ? -2.433 -4.194 10.697 1.00 97.56 164 THR A N 1
ATOM 1246 C CA . THR A 1 164 ? -3.425 -5.265 10.570 1.00 97.56 164 THR A CA 1
ATOM 1247 C C . THR A 1 164 ? -2.890 -6.296 9.598 1.00 97.56 164 THR A C 1
ATOM 1249 O O . THR A 1 164 ? -2.317 -5.947 8.563 1.00 97.56 164 THR A O 1
ATOM 1252 N N . TYR A 1 165 ? -3.065 -7.571 9.913 1.00 96.38 165 TYR A N 1
ATOM 1253 C CA . TYR A 1 165 ? -2.528 -8.661 9.117 1.00 96.38 165 TYR A CA 1
ATOM 1254 C C . TYR A 1 165 ? -3.446 -9.881 9.113 1.00 96.38 165 TYR A C 1
ATOM 1256 O O . TYR A 1 165 ? -4.312 -10.047 9.975 1.00 96.38 165 TYR A O 1
ATOM 1264 N N . PHE A 1 166 ? -3.268 -10.716 8.092 1.00 95.44 166 PHE A N 1
ATOM 1265 C CA . PHE A 1 166 ? -4.042 -11.931 7.875 1.00 95.44 166 PHE A CA 1
ATOM 1266 C C . PHE A 1 166 ? -3.188 -13.160 8.156 1.00 95.44 166 PHE A C 1
ATOM 1268 O O . PHE A 1 166 ? -2.104 -13.305 7.580 1.00 95.44 166 PHE A O 1
ATOM 1275 N N . VAL A 1 167 ? -3.705 -14.052 8.995 1.00 94.75 167 VAL A N 1
ATOM 1276 C CA . VAL A 1 167 ? -3.077 -15.327 9.352 1.00 94.75 167 VAL A CA 1
ATOM 1277 C C . VAL A 1 167 ? -3.858 -16.459 8.701 1.00 94.75 167 VAL A C 1
ATOM 1279 O O . VAL A 1 167 ? -5.063 -16.572 8.906 1.00 94.75 167 VAL A O 1
ATOM 1282 N N . ASP A 1 168 ? -3.184 -17.283 7.906 1.00 93.00 168 ASP A N 1
ATOM 1283 C CA . ASP A 1 168 ? -3.769 -18.489 7.315 1.00 93.00 168 ASP A CA 1
ATOM 1284 C C . ASP A 1 168 ? -3.837 -19.604 8.354 1.00 93.00 168 ASP A C 1
ATOM 1286 O O . ASP A 1 168 ? -2.802 -20.061 8.844 1.00 93.00 168 ASP A O 1
ATOM 1290 N N . VAL A 1 169 ? -5.065 -20.020 8.667 1.00 88.25 169 VAL A N 1
ATOM 1291 C CA . VAL A 1 169 ? -5.377 -21.084 9.632 1.00 88.25 169 VAL A CA 1
ATOM 1292 C C . VAL A 1 169 ? -5.936 -22.341 8.952 1.00 88.25 169 VAL A C 1
ATOM 1294 O O . VAL A 1 169 ? -6.423 -23.253 9.620 1.00 88.25 169 VAL A O 1
ATOM 1297 N N . GLY A 1 170 ? -5.841 -22.421 7.620 1.00 86.44 170 GLY A N 1
ATOM 1298 C CA . GLY A 1 170 ? -6.315 -23.547 6.820 1.00 86.44 170 GLY A CA 1
ATOM 1299 C C . GLY A 1 170 ? -7.795 -23.464 6.432 1.00 86.44 170 GLY A C 1
ATOM 1300 O O . GLY A 1 170 ? -8.511 -22.533 6.781 1.00 86.44 170 GLY A O 1
ATOM 1301 N N . ASN A 1 171 ? -8.262 -24.449 5.655 1.00 86.00 171 ASN A N 1
ATOM 1302 C CA . ASN A 1 171 ? -9.654 -24.567 5.181 1.00 86.00 171 ASN A CA 1
ATOM 1303 C C . ASN A 1 171 ? -10.211 -23.339 4.435 1.00 86.00 171 ASN A C 1
ATOM 1305 O O . ASN A 1 171 ? -11.424 -23.164 4.363 1.00 86.00 171 ASN A O 1
ATOM 1309 N N . SER A 1 172 ? -9.340 -22.538 3.816 1.00 87.50 172 SER A N 1
ATOM 1310 C CA . SER A 1 172 ? -9.708 -21.273 3.157 1.00 87.50 172 SER A CA 1
ATOM 1311 C C . SER A 1 172 ? -10.225 -20.196 4.124 1.00 87.50 172 SER A C 1
ATOM 1313 O O . SER A 1 172 ? -10.910 -19.271 3.696 1.00 87.50 172 SER A O 1
ATOM 1315 N N . ASP A 1 173 ? -9.864 -20.284 5.406 1.00 92.06 173 ASP A N 1
ATOM 1316 C CA . ASP A 1 173 ? -10.151 -19.274 6.422 1.00 92.06 173 ASP A CA 1
ATOM 1317 C C . ASP A 1 173 ? -8.882 -18.499 6.802 1.00 92.06 173 ASP A C 1
ATOM 1319 O O . ASP A 1 173 ? -7.804 -19.070 6.990 1.00 92.06 173 ASP A O 1
ATOM 1323 N N . LEU A 1 174 ? -9.028 -17.187 6.982 1.00 95.50 174 LEU A N 1
ATOM 1324 C CA . LEU A 1 174 ? -7.991 -16.313 7.521 1.00 95.50 174 LEU A CA 1
ATOM 1325 C C . LEU A 1 174 ? -8.457 -15.700 8.844 1.00 95.50 174 LEU A C 1
ATOM 1327 O O . LEU A 1 174 ? -9.588 -15.215 8.942 1.00 95.50 174 LEU A O 1
ATOM 1331 N N . LEU A 1 175 ? -7.582 -15.650 9.848 1.00 96.38 175 LEU A N 1
ATOM 1332 C CA . LEU A 1 175 ? -7.776 -14.764 10.995 1.00 96.38 175 LEU A CA 1
ATOM 1333 C C . LEU A 1 175 ? -7.323 -13.359 10.623 1.00 96.38 175 LEU A C 1
ATOM 1335 O O . LEU A 1 175 ? -6.271 -13.176 10.010 1.00 96.38 175 LEU A O 1
ATOM 1339 N N . VAL A 1 176 ? -8.096 -12.364 11.041 1.00 97.88 176 VAL A N 1
ATOM 1340 C CA . VAL A 1 176 ? -7.711 -10.961 10.945 1.00 97.88 176 VAL A CA 1
ATOM 1341 C C . VAL A 1 176 ? -7.256 -10.504 12.313 1.00 97.88 176 VAL A C 1
ATOM 1343 O O . VAL A 1 176 ? -8.041 -10.507 13.266 1.00 97.88 176 VAL A O 1
ATOM 1346 N N . LYS A 1 177 ? -5.999 -10.082 12.398 1.00 97.88 177 LYS A N 1
ATOM 1347 C CA . LYS A 1 177 ? -5.393 -9.620 13.639 1.00 97.88 177 LYS A CA 1
ATOM 1348 C C . LYS A 1 177 ? -4.850 -8.213 13.506 1.00 97.88 177 LYS A C 1
ATOM 1350 O O . LYS A 1 177 ? -4.406 -7.806 12.437 1.00 97.88 177 LYS A O 1
ATOM 1355 N N . HIS A 1 178 ? -4.881 -7.491 14.614 1.00 97.75 178 HIS A N 1
ATOM 1356 C CA . HIS A 1 178 ? -4.330 -6.157 14.740 1.00 97.75 178 HIS A CA 1
ATOM 1357 C C . HIS A 1 178 ? -3.320 -6.102 15.881 1.00 97.75 178 HIS A C 1
ATOM 1359 O O . HIS A 1 178 ? -3.533 -6.668 16.956 1.00 97.75 178 HIS A O 1
ATOM 1365 N N . HIS A 1 179 ? -2.240 -5.369 15.654 1.00 96.00 179 HIS A N 1
ATOM 1366 C CA . HIS A 1 179 ? -1.219 -5.105 16.648 1.00 96.00 179 HIS A CA 1
ATOM 1367 C C . HIS A 1 179 ? -0.587 -3.732 16.406 1.00 96.00 179 HIS A C 1
ATOM 1369 O O . HIS A 1 179 ? -0.785 -3.087 15.374 1.00 96.00 179 HIS A O 1
ATOM 1375 N N . ASN A 1 180 ? 0.202 -3.299 17.375 1.00 95.69 180 ASN A N 1
ATOM 1376 C CA . ASN A 1 180 ? 1.119 -2.193 17.225 1.00 95.69 180 ASN A CA 1
ATOM 1377 C C . ASN A 1 180 ? 2.487 -2.699 17.656 1.00 95.69 180 ASN A C 1
ATOM 1379 O O . ASN A 1 180 ? 2.638 -3.107 18.803 1.00 95.69 180 ASN A O 1
ATOM 1383 N N . ILE A 1 181 ? 3.460 -2.650 16.750 1.00 94.75 181 ILE A N 1
ATOM 1384 C CA . ILE A 1 181 ? 4.811 -3.182 16.977 1.00 94.75 181 ILE A CA 1
ATOM 1385 C C . ILE A 1 181 ? 5.497 -2.528 18.187 1.00 94.75 181 ILE A C 1
ATOM 1387 O O . ILE A 1 181 ? 6.399 -3.108 18.780 1.00 94.75 181 ILE A O 1
ATOM 1391 N N . ASN A 1 182 ? 5.056 -1.332 18.578 1.00 92.50 182 ASN A N 1
ATOM 1392 C CA . ASN A 1 182 ? 5.593 -0.596 19.721 1.00 92.50 182 ASN A CA 1
ATOM 1393 C C . ASN A 1 182 ? 4.822 -0.835 21.031 1.00 92.50 182 ASN A C 1
ATOM 1395 O O . ASN A 1 182 ? 5.028 -0.105 22.002 1.00 92.50 182 ASN A O 1
ATOM 1399 N N . SER A 1 183 ? 3.879 -1.778 21.053 1.00 93.31 183 SER A N 1
ATOM 1400 C CA . SER A 1 183 ? 3.093 -2.125 22.234 1.00 93.31 183 SER A CA 1
ATOM 1401 C C . SER A 1 183 ? 3.581 -3.437 22.836 1.00 93.31 183 SER A C 1
ATOM 1403 O O . SER A 1 183 ? 3.728 -4.422 22.122 1.00 93.31 183 SER A O 1
ATOM 1405 N N . ASP A 1 184 ? 3.721 -3.478 24.162 1.00 90.12 184 ASP A N 1
ATOM 1406 C CA . ASP A 1 184 ? 4.024 -4.712 24.906 1.00 90.12 184 ASP A CA 1
ATOM 1407 C C . ASP A 1 184 ? 2.804 -5.650 25.037 1.00 90.12 184 ASP A C 1
ATOM 1409 O O . ASP A 1 184 ? 2.868 -6.687 25.695 1.00 90.12 184 ASP A O 1
ATOM 1413 N N . LEU A 1 185 ? 1.655 -5.274 24.464 1.00 92.75 185 LEU A N 1
ATOM 1414 C CA . LEU A 1 185 ? 0.426 -6.061 24.505 1.00 92.75 185 LEU A CA 1
ATOM 1415 C C . LEU A 1 185 ? 0.334 -7.003 23.305 1.00 92.75 185 LEU A C 1
ATOM 1417 O O . LEU A 1 185 ? 0.471 -6.571 22.163 1.00 92.75 185 LEU A O 1
ATOM 1421 N N . GLU A 1 186 ? -0.059 -8.250 23.557 1.00 91.69 186 GLU A N 1
ATOM 1422 C CA . GLU A 1 186 ? -0.308 -9.256 22.517 1.00 91.69 186 GLU A CA 1
ATOM 1423 C C . GLU A 1 186 ? -1.277 -8.770 21.419 1.00 91.69 186 GLU A C 1
ATOM 1425 O O . GLU A 1 186 ? -2.221 -8.021 21.727 1.00 91.69 186 GLU A O 1
ATOM 1430 N N . PRO A 1 187 ? -1.120 -9.209 20.153 1.00 95.00 187 PRO A N 1
ATOM 1431 C CA . PRO A 1 187 ? -2.072 -8.936 19.077 1.00 95.00 187 PRO A CA 1
ATOM 1432 C C . PRO A 1 187 ? -3.518 -9.306 19.436 1.00 95.00 187 PRO A C 1
ATOM 1434 O O . PRO A 1 187 ? -3.774 -10.260 20.169 1.00 95.00 187 PRO A O 1
ATOM 1437 N N . ILE A 1 188 ? -4.486 -8.574 18.882 1.00 95.62 188 ILE A N 1
ATOM 1438 C CA . ILE A 1 188 ? -5.919 -8.885 19.017 1.00 95.62 188 ILE A CA 1
ATOM 1439 C C . ILE A 1 188 ? -6.493 -9.417 17.721 1.00 95.62 188 ILE A C 1
ATOM 1441 O O . ILE A 1 188 ? -6.248 -8.868 16.650 1.00 95.62 188 ILE A O 1
ATOM 1445 N N . THR A 1 189 ? -7.339 -10.434 17.830 1.00 96.50 189 THR A N 1
ATOM 1446 C CA . THR A 1 189 ? -8.191 -10.869 16.724 1.00 96.50 189 THR A CA 1
ATOM 1447 C C . THR A 1 189 ? -9.355 -9.899 16.576 1.00 96.50 189 THR A C 1
ATOM 1449 O O . THR A 1 189 ? -10.117 -9.682 17.516 1.00 96.50 189 THR A O 1
ATOM 1452 N N . ILE A 1 190 ? -9.502 -9.326 15.384 1.00 96.69 190 ILE A N 1
ATOM 1453 C CA . ILE A 1 190 ? -10.583 -8.386 15.057 1.00 96.69 190 ILE A CA 1
ATOM 1454 C C . ILE A 1 190 ? -11.668 -9.036 14.193 1.00 96.69 190 ILE A C 1
ATOM 1456 O O . ILE A 1 190 ? -12.773 -8.507 14.086 1.00 96.69 190 ILE A O 1
ATOM 1460 N N . GLY A 1 191 ? -11.389 -10.202 13.607 1.00 96.31 191 GLY A N 1
ATOM 1461 C CA . GLY A 1 191 ? -12.379 -10.980 12.874 1.00 96.31 191 GLY A CA 1
ATOM 1462 C C . GLY A 1 191 ? -11.785 -12.152 12.106 1.00 96.31 191 GLY A C 1
ATOM 1463 O O . GLY A 1 191 ? -10.638 -12.545 12.317 1.00 96.31 191 GLY A O 1
ATOM 1464 N N . ARG A 1 192 ? -12.589 -12.702 11.200 1.00 96.62 192 ARG A N 1
ATOM 1465 C CA . ARG A 1 192 ? -12.242 -13.817 10.316 1.00 96.62 192 ARG A CA 1
ATOM 1466 C C . ARG A 1 192 ? -12.671 -13.512 8.892 1.00 96.62 192 ARG A C 1
ATOM 1468 O O . ARG A 1 192 ? -13.636 -12.780 8.682 1.00 96.62 192 ARG A O 1
ATOM 1475 N N . ILE A 1 193 ? -11.969 -14.087 7.926 1.00 96.56 193 ILE A N 1
ATOM 1476 C CA . ILE A 1 193 ? -12.313 -14.016 6.508 1.00 96.56 193 ILE A CA 1
ATOM 1477 C C . ILE A 1 193 ? -12.484 -15.440 6.004 1.00 96.56 193 ILE A C 1
ATOM 1479 O O . ILE A 1 193 ? -11.545 -16.225 6.085 1.00 96.56 193 ILE A O 1
ATOM 1483 N N . ALA A 1 194 ? -13.657 -15.748 5.464 1.00 94.94 194 ALA A N 1
ATOM 1484 C CA . ALA A 1 194 ? -13.888 -16.985 4.731 1.00 94.94 194 ALA A CA 1
ATOM 1485 C C . ALA A 1 194 ? -13.697 -16.721 3.233 1.00 94.94 194 ALA A C 1
ATOM 1487 O O . ALA A 1 194 ? -14.397 -15.887 2.652 1.00 94.94 194 ALA A O 1
ATOM 1488 N N . LEU A 1 195 ? -12.760 -17.430 2.605 1.00 91.00 195 LEU A N 1
ATOM 1489 C CA . LEU A 1 195 ? -12.539 -17.388 1.161 1.00 91.00 195 LEU A CA 1
ATOM 1490 C C . LEU A 1 195 ? -13.426 -18.448 0.492 1.00 91.00 195 LEU A C 1
ATOM 1492 O O . LEU A 1 195 ? -13.336 -19.643 0.776 1.00 91.00 195 LEU A O 1
ATOM 1496 N N . ARG A 1 196 ? -14.320 -18.003 -0.390 1.00 88.62 196 ARG A N 1
ATOM 1497 C CA . ARG A 1 196 ? -15.355 -18.807 -1.050 1.00 88.62 196 ARG A CA 1
ATOM 1498 C C . ARG A 1 196 ? -15.254 -18.606 -2.563 1.00 88.62 196 ARG A C 1
ATOM 1500 O O . ARG A 1 196 ? -16.028 -17.856 -3.144 1.00 88.62 196 ARG A O 1
ATOM 1507 N N . GLY A 1 197 ? -14.291 -19.270 -3.201 1.00 84.56 197 GLY A N 1
ATOM 1508 C CA . GLY A 1 197 ? -14.061 -19.117 -4.641 1.00 84.56 197 GLY A CA 1
ATOM 1509 C C . GLY A 1 197 ? -13.547 -17.719 -4.986 1.00 84.56 197 GLY A C 1
ATOM 1510 O O . GLY A 1 197 ? -12.434 -17.370 -4.606 1.00 84.56 197 GLY A O 1
ATOM 1511 N N . ASP A 1 198 ? -14.357 -16.939 -5.694 1.00 82.88 198 ASP A N 1
ATOM 1512 C CA . ASP A 1 198 ? -14.095 -15.551 -6.102 1.00 82.88 198 ASP A CA 1
ATOM 1513 C C . ASP A 1 198 ? -14.564 -14.507 -5.074 1.00 82.88 198 ASP A C 1
ATOM 1515 O O . ASP A 1 198 ? -14.507 -13.305 -5.329 1.00 82.88 198 ASP A O 1
ATOM 1519 N N . ARG A 1 199 ? -15.034 -14.962 -3.909 1.00 90.38 199 ARG A N 1
ATOM 1520 C CA . ARG A 1 199 ? -15.584 -14.112 -2.858 1.00 90.38 199 ARG A CA 1
ATOM 1521 C C . ARG A 1 199 ? -14.796 -14.220 -1.559 1.00 90.38 199 ARG A C 1
ATOM 1523 O O . ARG A 1 199 ? -14.403 -15.307 -1.137 1.00 90.38 199 ARG A O 1
ATOM 1530 N N . ALA A 1 200 ? -14.647 -13.090 -0.880 1.00 92.50 200 ALA A N 1
ATOM 1531 C CA . ALA A 1 200 ? -14.159 -12.994 0.486 1.00 92.50 200 ALA A CA 1
ATOM 1532 C C . ALA A 1 200 ? -15.260 -12.434 1.395 1.00 92.50 200 ALA A C 1
ATOM 1534 O O . ALA A 1 200 ? -15.792 -11.348 1.150 1.00 92.50 200 ALA A O 1
ATOM 1535 N N . ASP A 1 201 ? -15.591 -13.166 2.459 1.00 94.44 201 ASP A N 1
ATOM 1536 C CA . ASP A 1 201 ? -16.567 -12.744 3.463 1.00 94.44 201 ASP A CA 1
ATOM 1537 C C . ASP A 1 201 ? -15.872 -12.484 4.798 1.00 94.44 201 ASP A C 1
ATOM 1539 O O . ASP A 1 201 ? -15.440 -13.411 5.485 1.00 94.44 201 ASP A O 1
ATOM 1543 N N . PHE A 1 202 ? -15.772 -11.209 5.170 1.00 95.38 202 PHE A N 1
ATOM 1544 C CA . PHE A 1 202 ? -15.277 -10.782 6.471 1.00 95.38 202 PHE A CA 1
ATOM 1545 C C . PHE A 1 202 ? -16.392 -10.798 7.518 1.00 95.38 202 PHE A C 1
ATOM 1547 O O . PHE A 1 202 ? -17.497 -10.296 7.284 1.00 95.38 202 PHE A O 1
ATOM 1554 N N . ARG A 1 203 ? -16.063 -11.306 8.705 1.00 95.44 203 ARG A N 1
ATOM 1555 C CA . ARG A 1 203 ? -16.879 -11.259 9.917 1.00 95.44 203 ARG A CA 1
ATOM 1556 C C . ARG A 1 203 ? -16.041 -10.737 11.078 1.00 95.44 203 ARG A C 1
ATOM 1558 O O . ARG A 1 203 ? -15.084 -11.388 11.491 1.00 95.44 203 ARG A O 1
ATOM 1565 N N . ALA A 1 204 ? -16.404 -9.576 11.605 1.00 95.00 204 ALA A N 1
ATOM 1566 C CA . ALA A 1 204 ? -15.782 -9.006 12.789 1.00 95.00 204 ALA A CA 1
ATOM 1567 C C . ALA A 1 204 ? -16.151 -9.807 14.044 1.00 95.00 204 ALA A C 1
ATOM 1569 O O . ALA A 1 204 ? -17.259 -10.340 14.144 1.00 95.00 204 ALA A O 1
ATOM 1570 N N . VAL A 1 205 ? -15.269 -9.810 15.048 1.00 94.00 205 VAL A N 1
ATOM 1571 C CA . VAL A 1 205 ? -15.582 -10.378 16.378 1.00 94.00 205 VAL A CA 1
ATOM 1572 C C . VAL A 1 205 ? -16.727 -9.637 17.071 1.00 94.00 205 VAL A C 1
ATOM 1574 O O . VAL A 1 205 ? -17.388 -10.198 17.935 1.00 94.00 205 VAL A O 1
ATOM 1577 N N . SER A 1 206 ? -16.999 -8.396 16.662 1.00 89.94 206 SER A N 1
ATOM 1578 C CA . SER A 1 206 ? -18.137 -7.589 17.109 1.00 89.94 206 SER A CA 1
ATOM 1579 C C . SER A 1 206 ? -19.441 -7.843 16.340 1.00 89.94 206 SER A C 1
ATOM 1581 O O . SER A 1 206 ? -20.471 -7.249 16.653 1.00 89.94 206 SER A O 1
ATOM 1583 N N . GLY A 1 207 ? -19.430 -8.772 15.376 1.00 88.88 207 GLY A N 1
ATOM 1584 C CA . GLY A 1 207 ? -20.614 -9.263 14.667 1.00 88.88 207 GLY A CA 1
ATOM 1585 C C . GLY A 1 207 ? -20.898 -8.596 13.318 1.00 88.88 207 GLY A C 1
ATOM 1586 O O . GLY A 1 207 ? -21.707 -9.119 12.550 1.00 88.88 207 GLY A O 1
ATOM 1587 N N . GLU A 1 208 ? -20.240 -7.484 12.983 1.00 90.94 208 GLU A N 1
ATOM 1588 C CA . GLU A 1 208 ? -20.352 -6.866 11.661 1.00 90.94 208 GLU A CA 1
ATOM 1589 C C . GLU A 1 208 ? -19.819 -7.790 10.569 1.00 90.94 208 GLU A C 1
ATOM 1591 O O . GLU A 1 208 ? -18.864 -8.539 10.763 1.00 90.94 208 GLU A O 1
ATOM 1596 N N . THR A 1 209 ? -20.418 -7.702 9.385 1.00 92.31 209 THR A N 1
ATOM 1597 C CA . THR A 1 209 ? -20.005 -8.499 8.231 1.00 92.31 209 THR A CA 1
ATOM 1598 C C . THR A 1 209 ? -19.845 -7.626 6.999 1.00 92.31 209 THR A C 1
ATOM 1600 O O . THR A 1 209 ? -20.543 -6.624 6.828 1.00 92.31 209 THR A O 1
ATOM 1603 N N . ALA A 1 210 ? -18.915 -8.010 6.133 1.00 92.06 210 ALA A N 1
ATOM 1604 C CA . ALA A 1 210 ? -18.721 -7.389 4.836 1.00 92.06 210 ALA A CA 1
ATOM 1605 C C . ALA A 1 210 ? -18.242 -8.443 3.832 1.00 92.06 210 ALA A C 1
ATOM 1607 O O . ALA A 1 210 ? -17.190 -9.044 4.014 1.00 92.06 210 ALA A O 1
ATOM 1608 N N . GLY A 1 211 ? -19.026 -8.660 2.776 1.00 91.31 211 GLY A N 1
ATOM 1609 C CA . GLY A 1 211 ? -18.661 -9.525 1.652 1.00 91.31 211 GLY A CA 1
ATOM 1610 C C . GLY A 1 211 ? -18.254 -8.725 0.418 1.00 91.31 211 GLY A C 1
ATOM 1611 O O . GLY A 1 211 ? -18.784 -7.624 0.194 1.00 91.31 211 GLY A O 1
ATOM 1612 N N . GLY A 1 212 ? -17.333 -9.278 -0.369 1.00 91.69 212 GLY A N 1
ATOM 1613 C CA . GLY A 1 212 ? -16.854 -8.700 -1.624 1.00 91.69 212 GLY A CA 1
ATOM 1614 C C . GLY A 1 212 ? -15.922 -9.630 -2.399 1.00 91.69 212 GLY A C 1
ATOM 1615 O O . GLY A 1 212 ? -15.825 -10.813 -2.089 1.00 91.69 212 GLY A O 1
ATOM 1616 N N . GLU A 1 213 ? -15.264 -9.090 -3.418 1.00 89.81 213 GLU A N 1
ATOM 1617 C CA . GLU A 1 213 ? -14.371 -9.828 -4.325 1.00 89.81 213 GLU A CA 1
ATOM 1618 C C . GLU A 1 213 ? -13.006 -10.077 -3.678 1.00 89.81 213 GLU A C 1
ATOM 1620 O O . GLU A 1 213 ? -12.441 -11.164 -3.769 1.00 89.81 213 GLU A O 1
ATOM 1625 N N . SER A 1 214 ? -12.476 -9.078 -2.970 1.00 89.94 214 SER A N 1
ATOM 1626 C CA . SER A 1 214 ? -11.223 -9.215 -2.238 1.00 89.94 214 SER A CA 1
ATOM 1627 C C . SER A 1 214 ? -11.208 -8.410 -0.943 1.00 89.94 214 SER A C 1
ATOM 1629 O O . SER A 1 214 ? -12.079 -7.587 -0.652 1.00 89.94 214 SER A O 1
ATOM 1631 N N . VAL A 1 215 ? -10.200 -8.692 -0.130 1.00 93.25 215 VAL A N 1
ATOM 1632 C CA . VAL A 1 215 ? -9.967 -8.112 1.190 1.00 93.25 215 VAL A CA 1
ATOM 1633 C C . VAL A 1 215 ? -8.540 -7.602 1.230 1.00 93.25 215 VAL A C 1
ATOM 1635 O O . VAL A 1 215 ? -7.608 -8.332 0.897 1.00 93.25 215 VAL A O 1
ATOM 1638 N N . VAL A 1 216 ? -8.355 -6.361 1.660 1.00 93.06 216 VAL A N 1
ATOM 1639 C CA . VAL A 1 216 ? -7.024 -5.774 1.811 1.00 93.06 216 VAL A CA 1
ATOM 1640 C C . VAL A 1 216 ? -6.881 -5.246 3.235 1.00 93.06 216 VAL A C 1
ATOM 1642 O O . VAL A 1 216 ? -7.709 -4.441 3.668 1.00 93.06 216 VAL A O 1
ATOM 1645 N N . PRO A 1 217 ? -5.863 -5.684 3.994 1.00 94.94 217 PRO A N 1
ATOM 1646 C CA . PRO A 1 217 ? -5.622 -5.156 5.326 1.00 94.94 217 PRO A CA 1
ATOM 1647 C C . PRO A 1 217 ? -5.114 -3.714 5.234 1.00 94.94 217 PRO A C 1
ATOM 1649 O O . PRO A 1 217 ? -4.333 -3.373 4.345 1.00 94.94 217 PRO A O 1
ATOM 1652 N N . VAL A 1 218 ? -5.530 -2.883 6.184 1.00 95.56 218 VAL A N 1
ATOM 1653 C CA . VAL A 1 218 ? -5.059 -1.503 6.367 1.00 95.56 218 VAL A CA 1
ATOM 1654 C C . VAL A 1 218 ? -4.705 -1.291 7.844 1.00 95.56 218 VAL A C 1
ATOM 1656 O O . VAL A 1 218 ? -5.125 -2.073 8.694 1.00 95.56 218 VAL A O 1
ATOM 1659 N N . SER A 1 219 ? -3.914 -0.279 8.199 1.00 95.06 219 SER A N 1
ATOM 1660 C CA . SER A 1 219 ? -3.301 -0.218 9.542 1.00 95.06 219 SER A CA 1
ATOM 1661 C C . SER A 1 219 ? -4.301 -0.185 10.709 1.00 95.06 219 SER A C 1
ATOM 1663 O O . SER A 1 219 ? -3.981 -0.662 11.796 1.00 95.06 219 SER A O 1
ATOM 1665 N N . ASP A 1 220 ? -5.527 0.299 10.475 1.00 95.75 220 ASP A N 1
ATOM 1666 C CA . ASP A 1 220 ? -6.618 0.380 11.458 1.00 95.75 220 ASP A CA 1
ATOM 1667 C C . ASP A 1 220 ? -7.822 -0.537 11.157 1.00 95.75 220 ASP A C 1
ATOM 1669 O O . ASP A 1 220 ? -8.902 -0.356 11.730 1.00 95.75 220 ASP A O 1
ATOM 1673 N N . GLY A 1 221 ? -7.657 -1.517 10.263 1.00 96.56 221 GLY A N 1
ATOM 1674 C CA . GLY A 1 221 ? -8.681 -2.510 9.948 1.00 96.56 221 GLY A CA 1
ATOM 1675 C C . GLY A 1 221 ? -8.487 -3.152 8.578 1.00 96.56 221 GLY A C 1
ATOM 1676 O O . GLY A 1 221 ? -7.420 -3.671 8.256 1.00 96.56 221 GLY A O 1
ATOM 1677 N N . LEU A 1 222 ? -9.529 -3.144 7.751 1.00 96.75 222 LEU A N 1
ATOM 1678 C CA . LEU A 1 222 ? -9.453 -3.667 6.387 1.00 96.75 222 LEU A CA 1
ATOM 1679 C C . LEU A 1 222 ? -10.420 -2.955 5.450 1.00 96.75 222 LEU A C 1
ATOM 1681 O O . LEU A 1 222 ? -11.380 -2.311 5.875 1.00 96.75 222 LEU A O 1
ATOM 1685 N N . ILE A 1 223 ? -10.184 -3.124 4.157 1.00 95.50 223 ILE A N 1
ATOM 1686 C CA . ILE A 1 223 ? -11.141 -2.798 3.110 1.00 95.50 223 ILE A CA 1
ATOM 1687 C C . ILE A 1 223 ? -11.613 -4.082 2.433 1.00 95.50 223 ILE A C 1
ATOM 1689 O O . ILE A 1 223 ? -10.820 -4.973 2.136 1.00 95.50 223 ILE A O 1
ATOM 1693 N N . VAL A 1 224 ? -12.916 -4.165 2.190 1.00 95.06 224 VAL A N 1
ATOM 1694 C CA . VAL A 1 224 ? -13.533 -5.177 1.334 1.00 95.06 224 VAL A CA 1
ATOM 1695 C C . VAL A 1 224 ? -13.854 -4.515 0.004 1.00 95.06 224 VAL A C 1
ATOM 1697 O O . VAL A 1 224 ? -14.598 -3.532 -0.037 1.00 95.06 224 VAL A O 1
ATOM 1700 N N . THR A 1 225 ? -13.271 -5.028 -1.070 1.00 92.12 225 THR A N 1
ATOM 1701 C CA . THR A 1 225 ? -13.440 -4.500 -2.423 1.00 92.12 225 THR A CA 1
ATOM 1702 C C . THR A 1 225 ? -14.649 -5.145 -3.091 1.00 92.12 225 THR A C 1
ATOM 1704 O O . THR A 1 225 ? -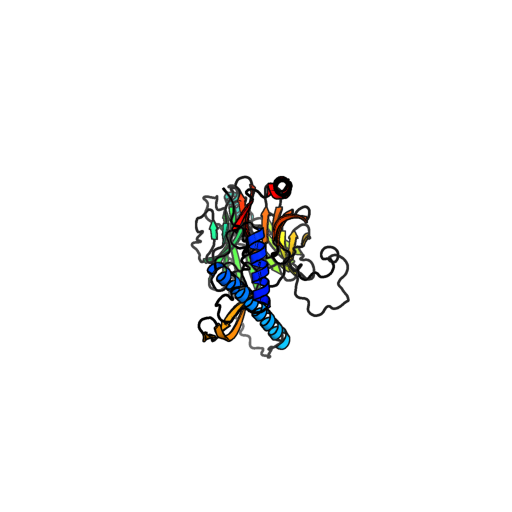15.006 -6.299 -2.838 1.00 92.12 225 THR A O 1
ATOM 1707 N N . ARG A 1 226 ? -15.322 -4.372 -3.931 1.00 89.12 226 ARG A N 1
ATOM 1708 C CA . ARG A 1 226 ? -16.426 -4.794 -4.791 1.00 89.12 226 ARG A CA 1
ATOM 1709 C C . ARG A 1 226 ? -16.254 -4.062 -6.112 1.00 89.12 226 ARG A C 1
ATOM 1711 O O . ARG A 1 226 ? -15.681 -2.973 -6.116 1.00 89.12 226 ARG A O 1
ATOM 1718 N N . LYS A 1 227 ? -16.844 -4.586 -7.182 1.00 81.94 227 LYS A N 1
ATOM 1719 C CA . LYS A 1 227 ? -16.808 -3.992 -8.523 1.00 81.94 227 LYS A CA 1
ATOM 1720 C C . LYS A 1 227 ? -16.868 -2.455 -8.578 1.00 81.94 227 LYS A C 1
ATOM 1722 O O . LYS A 1 227 ? -16.086 -1.845 -9.289 1.00 81.94 227 LYS A O 1
ATOM 1727 N N . GLU A 1 228 ? -17.790 -1.837 -7.835 1.00 84.06 228 GLU A N 1
ATOM 1728 C CA . GLU A 1 228 ? -18.064 -0.385 -7.894 1.00 84.06 228 GLU A CA 1
ATOM 1729 C C . GLU A 1 228 ? -18.024 0.290 -6.509 1.00 84.06 228 GLU A C 1
ATOM 1731 O O . GLU A 1 228 ? -18.431 1.440 -6.336 1.00 84.06 228 GLU A O 1
ATOM 1736 N N . SER A 1 229 ? -17.570 -0.420 -5.473 1.00 90.56 229 SER A N 1
ATOM 1737 C CA . SER A 1 229 ? -17.538 0.134 -4.116 1.00 90.56 229 SER A CA 1
ATOM 1738 C C . SER A 1 229 ? -16.500 -0.525 -3.221 1.00 90.56 229 SER A C 1
ATOM 1740 O O . SER A 1 229 ? -16.046 -1.641 -3.450 1.00 90.56 229 SER A O 1
ATOM 1742 N N . ILE A 1 230 ? -16.157 0.171 -2.145 1.00 93.88 230 ILE A N 1
ATOM 1743 C CA . ILE A 1 230 ? -15.294 -0.322 -1.078 1.00 93.88 230 ILE A CA 1
ATOM 1744 C C . ILE A 1 230 ? -16.077 -0.246 0.222 1.00 93.88 230 ILE A C 1
ATOM 1746 O O . ILE A 1 230 ? -16.664 0.789 0.527 1.00 93.88 230 ILE A O 1
ATOM 1750 N N . ALA A 1 231 ? -16.056 -1.308 1.022 1.00 94.94 231 ALA A N 1
ATOM 1751 C CA . ALA A 1 231 ? -16.473 -1.253 2.417 1.00 94.94 231 ALA A CA 1
ATOM 1752 C C . ALA A 1 231 ? -15.228 -1.212 3.312 1.00 94.94 231 ALA A C 1
ATOM 1754 O O . ALA A 1 231 ? -14.529 -2.213 3.451 1.00 94.94 231 ALA A O 1
ATOM 1755 N N . ARG A 1 232 ? -14.941 -0.058 3.920 1.00 95.25 232 ARG A N 1
ATOM 1756 C CA . ARG A 1 232 ? -13.866 0.089 4.910 1.00 95.25 232 ARG A CA 1
ATOM 1757 C C . ARG A 1 232 ? -14.402 -0.285 6.281 1.00 95.25 232 ARG A C 1
ATOM 1759 O O . ARG A 1 232 ? -15.316 0.370 6.773 1.00 95.25 232 ARG A O 1
ATOM 1766 N N . TYR A 1 233 ? -13.821 -1.305 6.893 1.00 96.19 233 TYR A N 1
ATOM 1767 C CA . TYR A 1 233 ? -14.022 -1.632 8.296 1.00 96.19 233 TYR A CA 1
ATOM 1768 C C . TYR A 1 233 ? -12.890 -1.023 9.123 1.00 96.19 233 TYR A C 1
ATOM 1770 O O . TYR A 1 233 ? -11.721 -1.335 8.893 1.00 96.19 233 TYR A O 1
ATOM 1778 N N . SER A 1 234 ? -13.246 -0.185 10.095 1.00 95.62 234 SER A N 1
ATOM 1779 C CA . SER A 1 234 ? -12.315 0.371 11.080 1.00 95.62 234 SER A CA 1
ATOM 1780 C C . SER A 1 234 ? -12.603 -0.226 12.455 1.00 95.62 234 SER A C 1
ATOM 1782 O O . SER A 1 234 ? -13.755 -0.258 12.906 1.00 95.62 234 SER A O 1
ATOM 1784 N N . ILE A 1 235 ? -11.550 -0.680 13.138 1.00 95.75 235 ILE A N 1
ATOM 1785 C CA . ILE A 1 235 ? -11.655 -1.359 14.436 1.00 95.75 235 ILE A CA 1
ATOM 1786 C C . ILE A 1 235 ? -12.362 -0.444 15.447 1.00 95.75 235 ILE A C 1
ATOM 1788 O O . ILE A 1 235 ? -12.004 0.722 15.613 1.00 95.75 235 ILE A O 1
ATOM 1792 N N . GLY A 1 236 ? -13.418 -0.955 16.086 1.00 92.06 236 GLY A N 1
ATOM 1793 C CA . GLY A 1 236 ? -14.230 -0.202 17.051 1.00 92.06 236 GLY A CA 1
ATOM 1794 C C . GLY A 1 236 ? -15.182 0.844 16.448 1.00 92.06 236 GLY A C 1
ATOM 1795 O O . GLY A 1 236 ? -16.011 1.388 17.169 1.00 92.06 236 GLY A O 1
ATOM 1796 N N . LYS A 1 237 ? -15.116 1.115 15.137 1.00 91.94 237 LYS A N 1
ATOM 1797 C CA . LYS A 1 237 ? -15.971 2.103 14.444 1.00 91.94 237 LYS A CA 1
ATOM 1798 C C . LYS A 1 237 ? -16.982 1.473 13.481 1.00 91.94 237 LYS A C 1
ATOM 1800 O O . LYS A 1 237 ? -17.928 2.140 13.072 1.00 91.94 237 LYS A O 1
ATOM 1805 N N . GLY A 1 238 ? -16.802 0.199 13.137 1.00 89.94 238 GLY A N 1
ATOM 1806 C CA . GLY A 1 238 ? -17.667 -0.523 12.207 1.00 89.94 238 GLY A CA 1
ATOM 1807 C C . GLY A 1 238 ? -17.287 -0.294 10.742 1.00 89.94 238 GLY A C 1
ATOM 1808 O O . GLY A 1 238 ? -16.183 0.155 10.431 1.00 89.94 238 GLY A O 1
ATOM 1809 N N . ALA A 1 239 ? -18.201 -0.651 9.836 1.00 91.88 239 ALA A N 1
ATOM 1810 C CA . ALA A 1 239 ? -17.980 -0.587 8.394 1.00 91.88 239 ALA A CA 1
ATOM 1811 C C . ALA A 1 239 ? -18.699 0.602 7.740 1.00 91.88 239 ALA A C 1
ATOM 1813 O O . ALA A 1 239 ? -19.867 0.866 8.026 1.00 91.88 239 ALA A O 1
ATOM 1814 N N . LYS A 1 240 ? -18.021 1.277 6.807 1.00 93.44 240 LYS A N 1
ATOM 1815 C CA . LYS A 1 240 ? -18.580 2.343 5.966 1.00 93.44 240 LYS A CA 1
ATOM 1816 C C . LYS A 1 240 ? -18.282 2.066 4.495 1.00 93.44 240 LYS A C 1
ATOM 1818 O O . LYS A 1 240 ? -17.171 1.669 4.149 1.00 93.44 240 LYS A O 1
ATOM 1823 N N . ALA A 1 241 ? -19.285 2.260 3.644 1.00 93.81 241 ALA A N 1
ATOM 1824 C CA . ALA A 1 241 ? -19.167 2.059 2.206 1.00 93.81 241 ALA A CA 1
ATOM 1825 C C . ALA A 1 241 ? -18.826 3.365 1.477 1.00 93.81 241 ALA A C 1
ATOM 1827 O O . ALA A 1 241 ? -19.307 4.436 1.853 1.00 93.81 241 ALA A O 1
ATOM 1828 N N . PHE A 1 242 ? -18.031 3.249 0.420 1.00 94.06 242 PHE A N 1
ATOM 1829 C CA . PHE A 1 242 ? -17.596 4.338 -0.447 1.00 94.06 242 PHE A CA 1
ATOM 1830 C C . PHE A 1 242 ? -17.666 3.883 -1.905 1.00 94.06 242 PHE A C 1
ATOM 1832 O O . PHE A 1 242 ? -17.431 2.710 -2.197 1.00 94.06 242 PHE A O 1
ATOM 1839 N N . ALA A 1 243 ? -18.013 4.792 -2.812 1.00 90.50 243 ALA A N 1
ATOM 1840 C CA . ALA A 1 243 ? -18.090 4.497 -4.239 1.00 90.50 243 ALA A CA 1
ATOM 1841 C C . ALA A 1 243 ? -16.700 4.541 -4.888 1.00 90.50 243 ALA A C 1
ATOM 1843 O O . ALA A 1 243 ? -15.850 5.344 -4.497 1.00 90.50 243 ALA A O 1
ATOM 1844 N N . ILE A 1 244 ? -16.494 3.699 -5.899 1.00 88.81 244 ILE A N 1
ATOM 1845 C CA . ILE A 1 244 ? -15.343 3.773 -6.804 1.00 88.81 244 ILE A CA 1
ATOM 1846 C C . ILE A 1 244 ? -15.816 4.460 -8.094 1.00 88.81 244 ILE A C 1
ATOM 1848 O O . ILE A 1 244 ? -16.934 4.189 -8.531 1.00 88.81 244 ILE A O 1
ATOM 1852 N N . PRO A 1 245 ? -15.013 5.344 -8.713 1.00 85.56 245 PRO A N 1
ATOM 1853 C CA . PRO A 1 245 ? -15.349 5.916 -10.012 1.00 85.56 245 PRO A CA 1
ATOM 1854 C C . PRO A 1 245 ? -15.561 4.851 -11.097 1.00 85.56 245 PRO A C 1
ATOM 1856 O O . PRO A 1 245 ? -14.820 3.869 -11.167 1.00 85.56 245 PRO A O 1
ATOM 1859 N N . ASP A 1 246 ? -16.517 5.092 -11.994 1.00 82.94 246 ASP A N 1
ATOM 1860 C CA . ASP A 1 246 ? -16.812 4.188 -13.107 1.00 82.94 246 ASP A CA 1
ATOM 1861 C C . ASP A 1 246 ? -15.571 3.885 -13.961 1.00 82.94 246 ASP A C 1
ATOM 1863 O O . ASP A 1 246 ? -14.766 4.766 -14.284 1.00 82.94 246 ASP A O 1
ATOM 1867 N N . GLY A 1 247 ? -15.441 2.623 -14.376 1.00 82.56 247 GLY A N 1
ATOM 1868 C CA . GLY A 1 247 ? -14.320 2.159 -15.197 1.00 82.56 247 GLY A CA 1
ATOM 1869 C C . GLY A 1 247 ? -13.033 1.882 -14.417 1.00 82.56 247 GLY A C 1
ATOM 1870 O O . GLY A 1 247 ? -12.005 1.632 -15.048 1.00 82.56 247 GLY A O 1
ATOM 1871 N N . PHE A 1 248 ? -13.087 1.892 -13.084 1.00 87.44 248 PHE A N 1
ATOM 1872 C CA . PHE A 1 248 ? -11.987 1.513 -12.201 1.00 87.44 248 PHE A CA 1
ATOM 1873 C C . PHE A 1 248 ? -12.392 0.393 -11.239 1.00 87.44 248 PHE A C 1
ATOM 1875 O O . PHE A 1 248 ? -13.564 0.222 -10.919 1.00 87.44 248 PHE A O 1
ATOM 1882 N N . THR A 1 249 ? -11.396 -0.340 -10.755 1.00 89.62 249 THR A N 1
ATOM 1883 C CA . THR A 1 249 ? -11.499 -1.257 -9.615 1.00 89.62 249 THR A CA 1
ATOM 1884 C C . THR A 1 249 ? -10.364 -0.984 -8.630 1.00 89.62 249 THR A C 1
ATOM 1886 O O . THR A 1 249 ? -9.402 -0.290 -8.959 1.00 89.62 249 THR A O 1
ATOM 1889 N N . VAL A 1 250 ? -10.453 -1.499 -7.406 1.00 91.06 250 VAL A N 1
ATOM 1890 C CA . VAL A 1 250 ? -9.337 -1.425 -6.453 1.00 91.06 250 VAL A CA 1
ATOM 1891 C C . VAL A 1 250 ? -8.232 -2.367 -6.902 1.00 91.06 250 VAL A C 1
ATOM 1893 O O . VAL A 1 250 ? -8.482 -3.550 -7.123 1.00 91.06 250 VAL A O 1
ATOM 1896 N N . ALA A 1 251 ? -7.000 -1.863 -6.961 1.00 89.25 251 ALA A N 1
ATOM 1897 C CA . ALA A 1 251 ? -5.849 -2.713 -7.219 1.00 89.25 251 ALA A CA 1
ATOM 1898 C C . ALA A 1 251 ? -5.747 -3.787 -6.108 1.00 89.25 251 ALA A C 1
ATOM 1900 O O . ALA A 1 251 ? -5.739 -3.426 -4.924 1.00 89.25 251 ALA A O 1
ATOM 1901 N N . PRO A 1 252 ? -5.646 -5.090 -6.434 1.00 82.38 252 PRO A N 1
ATOM 1902 C CA . PRO A 1 252 ? -5.722 -6.169 -5.437 1.00 82.38 252 PRO A CA 1
ATOM 1903 C C . PRO A 1 252 ? -4.680 -6.064 -4.318 1.00 82.38 252 PRO A C 1
ATOM 1905 O O . PRO A 1 252 ? -4.899 -6.491 -3.185 1.00 82.38 252 PRO A O 1
ATOM 1908 N N . LEU A 1 253 ? -3.530 -5.477 -4.645 1.00 86.38 253 LEU A N 1
ATOM 1909 C CA . LEU A 1 253 ? -2.430 -5.234 -3.724 1.00 86.38 253 LEU A CA 1
ATOM 1910 C C . LEU A 1 253 ? -2.221 -3.737 -3.513 1.00 86.38 253 LEU A C 1
ATOM 1912 O O . LEU A 1 253 ? -2.215 -2.962 -4.466 1.00 86.38 253 LEU A O 1
ATOM 1916 N N . GLN A 1 254 ? -1.984 -3.355 -2.261 1.00 91.56 254 GLN A N 1
ATOM 1917 C CA . GLN A 1 254 ? -1.710 -1.982 -1.845 1.00 91.56 254 GLN A CA 1
ATOM 1918 C C . GLN A 1 254 ? -0.316 -1.944 -1.209 1.00 91.56 254 GLN A C 1
ATOM 1920 O O . GLN A 1 254 ? -0.026 -2.743 -0.316 1.00 91.56 254 GLN A O 1
ATOM 1925 N N . ASN A 1 255 ? 0.548 -1.046 -1.686 1.00 91.12 255 ASN A N 1
ATOM 1926 C CA . ASN A 1 255 ? 1.914 -0.868 -1.172 1.00 91.12 255 ASN A CA 1
ATOM 1927 C C . ASN A 1 255 ? 2.098 0.478 -0.446 1.00 91.12 255 ASN A C 1
ATOM 1929 O O . ASN A 1 255 ? 3.203 1.014 -0.361 1.00 91.12 255 ASN A O 1
ATOM 1933 N N . GLY A 1 256 ? 1.003 1.054 0.044 1.00 92.38 256 GLY A N 1
ATOM 1934 C CA . GLY A 1 256 ? 1.022 2.290 0.811 1.00 92.38 256 GLY A CA 1
ATOM 1935 C C . GLY A 1 256 ? 0.080 2.254 2.003 1.00 92.38 256 GLY A C 1
ATOM 1936 O O . GLY A 1 256 ? -0.730 1.337 2.165 1.00 92.38 256 GLY A O 1
ATOM 1937 N N . ASP A 1 257 ? 0.218 3.265 2.851 1.00 91.19 257 ASP A N 1
ATOM 1938 C CA . ASP A 1 257 ? -0.569 3.427 4.065 1.00 91.19 257 ASP A CA 1
ATOM 1939 C C . ASP A 1 257 ? -1.946 4.016 3.738 1.00 91.19 257 ASP A C 1
ATOM 1941 O O . ASP A 1 257 ? -2.169 5.229 3.777 1.00 91.19 257 ASP A O 1
ATOM 1945 N N . VAL A 1 258 ? -2.889 3.136 3.396 1.00 94.38 258 VAL A N 1
ATOM 1946 C CA . VAL A 1 258 ? -4.274 3.513 3.069 1.00 94.38 258 VAL A CA 1
ATOM 1947 C C . VAL A 1 258 ? -4.961 4.217 4.239 1.00 94.38 258 VAL A C 1
ATOM 1949 O O . VAL A 1 258 ? -5.720 5.163 4.035 1.00 94.38 258 VAL A O 1
ATOM 1952 N N . SER A 1 259 ? -4.711 3.776 5.470 1.00 94.06 259 SER A N 1
ATOM 1953 C CA . SER A 1 259 ? -5.394 4.307 6.650 1.00 94.06 259 SER A CA 1
ATOM 1954 C C . SER A 1 259 ? -4.855 5.664 7.075 1.00 94.06 259 SER A C 1
ATOM 1956 O O . SER A 1 259 ? -5.658 6.522 7.439 1.00 94.06 259 SER A O 1
ATOM 1958 N N . GLY A 1 260 ? -3.533 5.847 7.040 1.00 91.81 260 GLY A N 1
ATOM 1959 C CA . GLY A 1 260 ? -2.882 7.100 7.413 1.00 91.81 260 GLY A CA 1
ATOM 1960 C C . GLY A 1 260 ? -3.031 8.188 6.357 1.00 91.81 260 GLY A C 1
ATOM 1961 O O . GLY A 1 260 ? -3.196 9.347 6.716 1.00 91.81 260 GLY A O 1
ATOM 1962 N N . THR A 1 261 ? -3.049 7.828 5.069 1.00 95.19 261 THR A N 1
ATOM 1963 C CA . THR A 1 261 ? -3.203 8.811 3.978 1.00 95.19 261 THR A CA 1
ATOM 1964 C C . THR A 1 261 ? -4.645 9.001 3.512 1.00 95.19 261 THR A C 1
ATOM 1966 O O . THR A 1 261 ? -4.963 10.011 2.893 1.00 95.19 261 THR A O 1
ATOM 1969 N N . GLY A 1 262 ? -5.521 8.020 3.740 1.00 95.19 262 GLY A N 1
ATOM 1970 C CA . GLY A 1 262 ? -6.877 7.994 3.187 1.00 95.19 262 GLY A CA 1
ATOM 1971 C C . GLY A 1 262 ? -6.954 7.593 1.709 1.00 95.19 262 GLY A C 1
ATOM 1972 O O . GLY A 1 262 ? -8.065 7.490 1.180 1.00 95.19 262 GLY A O 1
ATOM 1973 N N . TYR A 1 263 ? -5.820 7.345 1.043 1.00 96.75 263 TYR A N 1
ATOM 1974 C CA . TYR A 1 263 ? -5.763 7.001 -0.377 1.00 96.75 263 TYR A CA 1
ATOM 1975 C C . TYR A 1 263 ? -5.663 5.494 -0.611 1.00 96.75 263 TYR A C 1
ATOM 1977 O O . TYR A 1 263 ? -4.846 4.806 -0.001 1.00 96.75 263 TYR A O 1
ATOM 1985 N N . VAL A 1 264 ? -6.455 4.998 -1.559 1.00 95.94 264 VAL A N 1
ATOM 1986 C CA . VAL A 1 264 ? -6.382 3.637 -2.096 1.00 95.94 264 VAL A CA 1
ATOM 1987 C C . VAL A 1 264 ? -5.959 3.679 -3.559 1.00 95.94 264 VAL A C 1
ATOM 1989 O O . VAL A 1 264 ? -6.394 4.548 -4.314 1.00 95.94 264 VAL A O 1
ATOM 1992 N N . LEU A 1 265 ? -5.121 2.737 -3.977 1.00 95.62 265 LEU A N 1
ATOM 1993 C CA . LEU A 1 265 ? -4.778 2.549 -5.378 1.00 95.62 265 LEU A CA 1
ATOM 1994 C C . LEU A 1 265 ? -5.937 1.877 -6.113 1.00 95.62 265 LEU A C 1
ATOM 1996 O O . LEU A 1 265 ? -6.350 0.767 -5.760 1.00 95.62 265 LEU A O 1
ATOM 2000 N N . ILE A 1 266 ? -6.410 2.539 -7.161 1.00 92.69 266 ILE A N 1
ATOM 2001 C CA . ILE A 1 266 ? -7.375 2.016 -8.121 1.00 92.69 266 ILE A CA 1
ATOM 2002 C C . ILE A 1 266 ? -6.704 1.822 -9.480 1.00 92.69 266 ILE A C 1
ATOM 2004 O O . ILE A 1 266 ? -5.801 2.574 -9.858 1.00 92.69 266 ILE A O 1
ATOM 2008 N N . GLU A 1 267 ? -7.153 0.811 -10.211 1.00 89.00 267 GLU A N 1
ATOM 2009 C CA . GLU A 1 267 ? -6.697 0.493 -11.558 1.00 89.00 267 GLU A CA 1
ATOM 2010 C C . GLU A 1 267 ? -7.852 0.543 -12.555 1.00 89.00 267 GLU A C 1
ATOM 2012 O O . GLU A 1 267 ? -9.001 0.228 -12.234 1.00 89.00 267 GLU A O 1
ATOM 2017 N N . ARG A 1 268 ? -7.549 0.987 -13.771 1.00 85.31 268 ARG A N 1
ATOM 2018 C CA . ARG A 1 268 ? -8.516 1.097 -14.856 1.00 85.31 268 ARG A CA 1
ATOM 2019 C C . ARG A 1 268 ? -8.905 -0.297 -15.343 1.00 85.31 268 ARG A C 1
ATOM 2021 O O . ARG A 1 268 ? -8.049 -1.123 -15.646 1.00 85.31 268 ARG A O 1
ATOM 2028 N N . LEU A 1 269 ? -10.205 -0.538 -15.485 1.00 82.25 269 LEU A N 1
ATOM 2029 C CA . LEU A 1 269 ? -10.715 -1.771 -16.076 1.00 82.25 269 LEU A CA 1
ATOM 2030 C C . LEU A 1 269 ? -10.364 -1.831 -17.576 1.00 82.25 269 LEU A C 1
ATOM 2032 O O . LEU A 1 269 ? -10.578 -0.833 -18.281 1.00 82.25 269 LEU A O 1
ATOM 2036 N N . PRO A 1 270 ? -9.901 -2.986 -18.097 1.00 69.00 270 PRO A N 1
ATOM 2037 C CA . PRO A 1 270 ? -9.728 -3.187 -19.530 1.00 69.00 270 PRO A CA 1
ATOM 2038 C C . PRO A 1 270 ? -11.071 -2.977 -20.230 1.00 69.00 270 PRO A C 1
ATOM 2040 O O . PRO A 1 270 ? -12.034 -3.703 -19.988 1.00 69.00 270 PRO A O 1
ATOM 2043 N N . GLN A 1 271 ? -11.168 -1.963 -21.085 1.00 56.41 271 GLN A N 1
ATOM 2044 C CA . GLN A 1 271 ? -12.377 -1.758 -21.875 1.00 56.41 271 GLN A CA 1
ATOM 2045 C C . GLN A 1 271 ? -12.344 -2.737 -23.056 1.00 56.41 271 GLN A C 1
ATOM 2047 O O . GLN A 1 271 ? -11.474 -2.626 -23.920 1.00 56.41 271 GLN A O 1
ATOM 2052 N N . GLY A 1 272 ? -13.303 -3.669 -23.117 1.00 43.72 272 GLY A N 1
ATOM 2053 C CA . GLY A 1 272 ? -13.746 -4.213 -24.407 1.00 43.72 272 GLY A CA 1
ATOM 2054 C C . GLY A 1 272 ? -14.222 -3.058 -25.298 1.00 43.72 272 GLY A C 1
ATOM 2055 O O . GLY A 1 272 ? -14.567 -2.004 -24.767 1.00 43.72 272 GLY A O 1
ATOM 2056 N N . GLU A 1 273 ? -14.163 -3.210 -26.625 1.00 31.78 273 GLU A N 1
ATOM 2057 C CA . GLU A 1 273 ? -14.352 -2.125 -27.608 1.00 31.78 273 GLU A CA 1
ATOM 2058 C C . GLU A 1 273 ? -15.357 -1.030 -27.179 1.00 31.78 273 GLU A C 1
ATOM 2060 O O . GLU A 1 273 ? -16.470 -1.332 -26.741 1.00 31.78 273 GLU A O 1
ATOM 2065 N N . PRO A 1 274 ? -14.991 0.262 -27.287 1.00 38.78 274 PRO A N 1
ATOM 2066 C CA . PRO A 1 274 ? -15.746 1.329 -26.651 1.00 38.78 274 PRO A CA 1
ATOM 2067 C C . PRO A 1 274 ? -17.123 1.512 -27.302 1.00 38.78 274 PRO A C 1
ATOM 2069 O O . PRO A 1 274 ? -17.232 1.949 -28.448 1.00 38.78 274 PRO A O 1
ATOM 2072 N N . SER A 1 275 ? -18.188 1.283 -26.531 1.00 31.59 275 SER A N 1
ATOM 2073 C CA . SER A 1 275 ? -19.514 1.825 -26.836 1.00 31.59 275 SER A CA 1
ATOM 2074 C C . SER A 1 275 ? -19.482 3.346 -26.657 1.00 31.59 275 SER A C 1
ATOM 2076 O O . SER A 1 275 ? -19.286 3.871 -25.561 1.00 31.59 275 SER A O 1
ATOM 2078 N N . PHE A 1 276 ? -19.661 4.066 -27.761 1.00 35.16 276 PHE A N 1
ATOM 2079 C CA . PHE A 1 276 ? -19.457 5.511 -27.907 1.00 35.16 276 PHE A CA 1
ATOM 2080 C C . PHE A 1 276 ? -20.470 6.419 -27.170 1.00 35.16 276 PHE A C 1
ATOM 2082 O O . PHE A 1 276 ? -20.556 7.602 -27.499 1.00 35.16 276 PHE A O 1
ATOM 2089 N N . LYS A 1 277 ? -21.271 5.916 -26.216 1.00 35.91 277 LYS A N 1
ATOM 2090 C CA . LYS A 1 277 ? -22.464 6.648 -25.740 1.00 35.91 277 LYS A CA 1
ATOM 2091 C C . LYS A 1 277 ? -22.540 7.099 -24.282 1.00 35.91 277 LYS A C 1
ATOM 2093 O O . LYS A 1 277 ? -23.416 7.915 -24.024 1.00 35.91 277 LYS A O 1
ATOM 2098 N N . GLU A 1 278 ? -21.646 6.713 -23.369 1.00 37.72 278 GLU A N 1
ATOM 2099 C CA . GLU A 1 278 ? -21.798 7.124 -21.948 1.00 37.72 278 GLU A CA 1
ATOM 2100 C C . GLU A 1 278 ? -20.557 7.735 -21.276 1.00 37.72 278 GLU A C 1
ATOM 2102 O O . GLU A 1 278 ? -20.571 8.059 -20.092 1.00 37.72 278 GLU A O 1
ATOM 2107 N N . ILE A 1 279 ? -19.487 8.003 -22.029 1.00 40.53 279 ILE A N 1
ATOM 2108 C CA . ILE A 1 279 ? -18.276 8.635 -21.483 1.00 40.53 279 ILE A CA 1
ATOM 2109 C C . ILE A 1 279 ? -18.473 10.155 -21.434 1.00 40.53 279 ILE A C 1
ATOM 2111 O O . ILE A 1 279 ? -17.982 10.893 -22.287 1.00 40.53 279 ILE A O 1
ATOM 2115 N N . GLY A 1 280 ? -19.230 10.653 -20.460 1.00 40.03 280 GLY A N 1
ATOM 2116 C CA . GLY A 1 280 ? -19.431 12.093 -20.356 1.00 40.03 280 GLY A CA 1
ATOM 2117 C C . GLY A 1 280 ? -20.132 12.547 -19.091 1.00 40.03 280 GLY A C 1
ATOM 2118 O O . GLY A 1 280 ? -21.354 12.651 -19.094 1.00 40.03 280 GLY A O 1
ATOM 2119 N N . LYS A 1 281 ? -19.339 12.930 -18.073 1.00 39.50 281 LYS A N 1
ATOM 2120 C CA . LYS A 1 281 ? -19.324 14.310 -17.519 1.00 39.50 281 LYS A CA 1
ATOM 2121 C C . LYS A 1 281 ? -18.500 14.520 -16.237 1.00 39.50 281 LYS A C 1
ATOM 2123 O O . LYS A 1 281 ? -18.324 15.674 -15.874 1.00 39.50 281 LYS A O 1
ATOM 2128 N N . THR A 1 282 ? -17.923 13.488 -15.609 1.00 37.84 282 THR A N 1
ATOM 2129 C CA . THR A 1 282 ? -17.198 13.704 -14.328 1.00 37.84 282 THR A CA 1
ATOM 2130 C C . THR A 1 282 ? -15.734 13.241 -14.321 1.00 37.84 282 THR A C 1
ATOM 2132 O O . THR A 1 282 ? -14.925 13.805 -13.595 1.00 37.84 282 THR A O 1
ATOM 2135 N N . VAL A 1 283 ? -15.338 12.287 -15.175 1.00 46.91 283 VAL A N 1
ATOM 2136 C CA . VAL A 1 283 ? -13.973 11.702 -15.153 1.00 46.91 283 VAL A CA 1
ATOM 2137 C C . VAL A 1 283 ? -13.061 12.219 -16.282 1.00 46.91 283 VAL A C 1
ATOM 2139 O O . VAL A 1 283 ? -11.837 12.185 -16.166 1.00 46.91 283 VAL A O 1
ATOM 2142 N N . GLY A 1 284 ? -13.633 12.776 -17.357 1.00 40.94 284 GLY A N 1
ATOM 2143 C CA . GLY A 1 284 ? -12.894 13.187 -18.564 1.00 40.94 284 GLY A CA 1
ATOM 2144 C C . GLY A 1 284 ? -11.940 14.379 -18.399 1.00 40.94 284 GLY A C 1
ATOM 2145 O O . GLY A 1 284 ? -11.213 14.703 -19.331 1.00 40.94 284 GLY A O 1
ATOM 2146 N N . HIS A 1 285 ? -11.938 15.039 -17.238 1.00 42.75 285 HIS A N 1
ATOM 2147 C CA . HIS A 1 285 ? -11.044 16.166 -16.948 1.00 42.75 285 HIS A CA 1
ATOM 2148 C C . HIS A 1 285 ? -9.771 15.749 -16.197 1.00 42.75 285 HIS A C 1
ATOM 2150 O O . HIS A 1 285 ? -8.788 16.481 -16.237 1.00 42.75 285 HIS A O 1
ATOM 2156 N N . LEU A 1 286 ? -9.777 14.588 -15.527 1.00 46.16 286 LEU A N 1
ATOM 2157 C CA . LEU A 1 286 ? -8.627 14.082 -14.762 1.00 46.16 286 LEU A CA 1
ATOM 2158 C C . LEU A 1 286 ? -7.693 13.227 -15.617 1.00 46.16 286 LEU A C 1
ATOM 2160 O O . LEU A 1 286 ? -6.479 13.269 -15.446 1.00 46.16 286 LEU A O 1
ATOM 2164 N N . PHE A 1 287 ? -8.266 12.486 -16.559 1.00 51.75 287 PHE A N 1
ATOM 2165 C CA . PHE A 1 287 ? -7.533 11.691 -17.530 1.00 51.75 287 PHE A CA 1
ATOM 2166 C C . PHE A 1 287 ? -7.762 12.348 -18.885 1.00 51.75 287 PHE A C 1
ATOM 2168 O O . PHE A 1 287 ? -8.793 12.130 -19.525 1.00 51.75 287 PHE A O 1
ATOM 2175 N N . GLY A 1 288 ? -6.834 13.227 -19.275 1.00 40.78 288 GLY A N 1
ATOM 2176 C CA . GLY A 1 288 ? -6.783 13.791 -20.622 1.00 40.78 288 GLY A CA 1
ATOM 2177 C C . GLY A 1 288 ? -6.728 12.690 -21.690 1.00 40.78 288 GLY A C 1
ATOM 2178 O O . GLY A 1 288 ? -6.757 11.503 -21.372 1.00 40.78 288 GLY A O 1
ATOM 2179 N N . LYS A 1 289 ? -6.684 13.084 -22.972 1.00 40.91 289 LYS A N 1
ATOM 2180 C CA . LYS A 1 289 ? -6.579 12.172 -24.134 1.00 40.91 289 LYS A CA 1
ATOM 2181 C C . LYS A 1 289 ? -5.785 10.912 -23.771 1.00 40.91 289 LYS A C 1
ATOM 2183 O O . LYS A 1 289 ? -4.652 11.072 -23.339 1.00 40.91 289 LYS A O 1
ATOM 2188 N N . ARG A 1 290 ? -6.409 9.730 -23.932 1.00 47.34 290 ARG A N 1
ATOM 2189 C CA . ARG A 1 290 ? -5.844 8.393 -23.660 1.00 47.34 290 ARG A CA 1
ATOM 2190 C C . ARG A 1 290 ? -4.342 8.380 -23.942 1.00 47.34 290 ARG A C 1
ATOM 2192 O O . ARG A 1 290 ? -3.952 8.249 -25.099 1.00 47.34 290 ARG A O 1
ATOM 2199 N N . ASP A 1 291 ? -3.553 8.542 -22.891 1.00 48.56 291 ASP A N 1
ATOM 2200 C CA . ASP A 1 291 ? -2.134 8.240 -22.911 1.00 48.56 291 ASP A CA 1
ATOM 2201 C C . ASP A 1 291 ? -2.008 6.819 -22.367 1.00 48.56 291 ASP A C 1
ATOM 2203 O O . ASP A 1 291 ? -2.675 6.456 -21.393 1.00 48.56 291 ASP A O 1
ATOM 2207 N N . ASP A 1 292 ? -1.197 6.005 -23.024 1.00 52.97 292 ASP A N 1
ATOM 2208 C CA . ASP A 1 292 ? -0.991 4.571 -22.777 1.00 52.97 292 ASP A CA 1
ATOM 2209 C C . ASP A 1 292 ? -0.341 4.248 -21.416 1.00 52.97 292 ASP A C 1
ATOM 2211 O O . ASP A 1 292 ? -0.078 3.092 -21.099 1.00 52.97 292 ASP A O 1
ATOM 2215 N N . THR A 1 293 ? -0.103 5.264 -20.586 1.00 53.19 293 THR A N 1
ATOM 2216 C CA . THR A 1 293 ? 0.606 5.164 -19.305 1.00 53.19 293 THR A CA 1
ATOM 2217 C C . THR A 1 293 ? -0.235 5.571 -18.091 1.00 53.19 293 THR A C 1
ATOM 2219 O O . THR A 1 293 ? 0.317 5.684 -17.005 1.00 53.19 293 THR A O 1
ATOM 2222 N N . GLN A 1 294 ? -1.547 5.814 -18.225 1.00 70.62 294 GLN A N 1
ATOM 2223 C CA . GLN A 1 294 ? -2.425 6.230 -17.110 1.00 70.62 294 GLN A CA 1
ATOM 2224 C C . GLN A 1 294 ? -3.452 5.155 -16.725 1.00 70.62 294 GLN A C 1
ATOM 2226 O O . GLN A 1 294 ? -4.676 5.374 -16.779 1.00 70.62 294 GLN A O 1
ATOM 2231 N N . ASP A 1 295 ? -2.950 3.991 -16.318 1.00 83.00 295 ASP A N 1
ATOM 2232 C CA . ASP A 1 295 ? -3.785 2.862 -15.895 1.00 83.00 295 ASP A CA 1
ATOM 2233 C C . ASP A 1 295 ? -4.113 2.881 -14.398 1.00 83.00 295 ASP A C 1
ATOM 2235 O O . ASP A 1 295 ? -4.984 2.138 -13.950 1.00 83.00 295 ASP A O 1
ATOM 2239 N N . TYR A 1 296 ? -3.471 3.765 -13.630 1.00 90.69 296 TYR A N 1
ATOM 2240 C CA . TYR A 1 296 ? -3.577 3.820 -12.174 1.00 90.69 296 TYR A CA 1
ATOM 2241 C C . TYR A 1 296 ? -3.902 5.209 -11.640 1.00 90.69 296 TYR A C 1
ATOM 2243 O O . TYR A 1 296 ? -3.525 6.234 -12.213 1.00 90.69 296 TYR A O 1
ATOM 2251 N N . ALA A 1 297 ? -4.555 5.240 -10.481 1.00 93.44 297 ALA A N 1
ATOM 2252 C CA . ALA A 1 297 ? -4.733 6.454 -9.699 1.00 93.44 297 ALA A CA 1
ATOM 2253 C C . ALA A 1 297 ? -4.844 6.159 -8.202 1.00 93.44 297 ALA A C 1
ATOM 2255 O O . ALA A 1 297 ? -5.243 5.071 -7.795 1.00 93.44 297 ALA A O 1
ATOM 2256 N N . LEU A 1 298 ? -4.529 7.156 -7.380 1.00 96.25 298 LEU A N 1
ATOM 2257 C CA . LEU A 1 298 ? -4.818 7.144 -5.951 1.00 96.25 298 LEU A CA 1
ATOM 2258 C C . LEU A 1 298 ? -6.140 7.866 -5.700 1.00 96.25 298 LEU A C 1
ATOM 2260 O O . LEU A 1 298 ? -6.277 9.045 -6.025 1.00 96.25 298 LEU A O 1
ATOM 2264 N N . LEU A 1 299 ? -7.102 7.164 -5.110 1.00 95.12 299 LEU A N 1
ATOM 2265 C CA . LEU A 1 299 ? -8.417 7.671 -4.732 1.00 95.12 299 LEU A CA 1
ATOM 2266 C C . LEU A 1 299 ? -8.468 7.898 -3.224 1.00 95.12 299 LEU A C 1
ATOM 2268 O O . LEU A 1 299 ? -8.338 6.952 -2.452 1.00 95.12 299 LEU A O 1
ATOM 2272 N N . HIS A 1 300 ? -8.720 9.128 -2.793 1.00 95.69 300 HIS A N 1
ATOM 2273 C CA . HIS A 1 300 ? -9.043 9.410 -1.405 1.00 95.69 300 HIS A CA 1
ATOM 2274 C C . HIS A 1 300 ? -10.450 8.889 -1.106 1.00 95.69 300 HIS A C 1
ATOM 2276 O O . HIS A 1 300 ? -11.442 9.435 -1.594 1.00 95.69 300 HIS A O 1
ATOM 2282 N N . ILE A 1 301 ? -10.540 7.860 -0.266 1.00 92.88 301 ILE A N 1
ATOM 2283 C CA . ILE A 1 301 ? -11.764 7.078 -0.046 1.00 92.88 301 ILE A CA 1
ATOM 2284 C C . ILE A 1 301 ? -12.929 7.968 0.420 1.00 92.88 301 ILE A C 1
ATOM 2286 O O . ILE A 1 301 ? -14.055 7.810 -0.040 1.00 92.88 301 ILE A O 1
ATOM 2290 N N . GLU A 1 302 ? -12.665 8.924 1.317 1.00 90.44 302 GLU A N 1
ATOM 2291 C CA . GLU A 1 302 ? -13.733 9.743 1.911 1.00 90.44 302 GLU A CA 1
ATOM 2292 C C . GLU A 1 302 ? -14.160 10.952 1.073 1.00 90.44 302 GLU A C 1
ATOM 2294 O O . GLU A 1 302 ? -15.339 11.298 1.066 1.00 90.44 302 GLU A O 1
ATOM 2299 N N . THR A 1 303 ? -13.221 11.610 0.390 1.00 91.25 303 THR A N 1
ATOM 2300 C CA . THR A 1 303 ? -13.474 12.861 -0.340 1.00 91.25 303 THR A CA 1
ATOM 2301 C C . THR A 1 303 ? -13.729 12.630 -1.826 1.00 91.25 303 THR A C 1
ATOM 2303 O O . THR A 1 303 ? -14.193 13.536 -2.512 1.00 91.25 303 THR A O 1
ATOM 2306 N N . GLY A 1 304 ? -13.401 11.443 -2.348 1.00 89.06 304 GLY A N 1
ATOM 2307 C CA . GLY A 1 304 ? -13.444 11.137 -3.778 1.00 89.06 304 GLY A CA 1
ATOM 2308 C C . GLY A 1 304 ? -12.327 11.804 -4.588 1.00 89.06 304 GLY A C 1
ATOM 2309 O O . GLY A 1 304 ? -12.280 11.657 -5.812 1.00 89.06 304 GLY A O 1
ATOM 2310 N N . LYS A 1 305 ? -11.410 12.538 -3.940 1.00 91.56 305 LYS A N 1
ATOM 2311 C CA . LYS A 1 305 ? -10.288 13.180 -4.626 1.00 91.56 305 LYS A CA 1
ATOM 2312 C C . LYS A 1 305 ? -9.410 12.122 -5.285 1.00 91.56 305 LYS A C 1
ATOM 2314 O O . LYS A 1 305 ? -9.020 11.157 -4.641 1.00 91.56 305 LYS A O 1
ATOM 2319 N N . THR A 1 306 ? -9.069 12.324 -6.552 1.00 89.50 306 THR A N 1
ATOM 2320 C CA . THR A 1 306 ? -8.271 11.367 -7.322 1.00 89.50 306 THR A CA 1
ATOM 2321 C C . THR A 1 306 ? -6.981 12.013 -7.820 1.00 89.50 306 THR A C 1
ATOM 2323 O O . THR A 1 306 ? -7.010 13.119 -8.360 1.00 89.50 306 THR A O 1
ATOM 2326 N N . VAL A 1 307 ? -5.857 11.316 -7.659 1.00 91.81 307 VAL A N 1
ATOM 2327 C CA . VAL A 1 307 ? -4.536 11.695 -8.177 1.00 91.81 307 VAL A CA 1
ATOM 2328 C C . VAL A 1 307 ? -4.110 10.649 -9.204 1.00 91.81 307 VAL A C 1
ATOM 2330 O O . VAL A 1 307 ? -3.826 9.507 -8.850 1.00 91.81 307 VAL A O 1
ATOM 2333 N N . ALA A 1 308 ? -4.102 11.022 -10.485 1.00 90.25 308 ALA A N 1
ATOM 2334 C CA . ALA A 1 308 ? -3.676 10.136 -11.569 1.00 90.25 308 ALA A CA 1
ATOM 2335 C C . ALA A 1 308 ? -2.178 9.804 -11.470 1.00 90.25 308 ALA A C 1
ATOM 2337 O O . ALA A 1 308 ? -1.379 10.658 -11.080 1.00 90.25 308 ALA A O 1
ATOM 2338 N N . LEU A 1 309 ? -1.803 8.589 -11.862 1.00 90.06 309 LEU A N 1
ATOM 2339 C CA . LEU A 1 309 ? -0.419 8.124 -11.881 1.00 90.06 309 LEU A CA 1
ATOM 2340 C C . LEU A 1 309 ? -0.016 7.747 -13.306 1.00 90.06 309 LEU A C 1
ATOM 2342 O O . LEU A 1 309 ? -0.775 7.077 -14.007 1.00 90.06 309 LEU A O 1
ATOM 2346 N N . PHE A 1 310 ? 1.189 8.133 -13.718 1.00 87.50 310 PHE A N 1
ATOM 2347 C CA . PHE A 1 310 ? 1.750 7.779 -15.027 1.00 87.50 310 PHE A CA 1
ATOM 2348 C C . PHE A 1 310 ? 2.470 6.421 -14.965 1.00 87.50 310 PHE A C 1
ATOM 2350 O O . PHE A 1 310 ? 3.670 6.304 -15.245 1.00 87.50 310 PHE A O 1
ATOM 2357 N N . LEU A 1 311 ? 1.727 5.404 -14.522 1.00 84.19 311 LEU A N 1
ATOM 2358 C CA . LEU A 1 311 ? 2.140 4.007 -14.431 1.00 84.19 311 LEU A CA 1
ATOM 2359 C C . LEU A 1 311 ? 1.416 3.175 -15.497 1.00 84.19 311 LEU A C 1
ATOM 2361 O O . LEU A 1 311 ? 0.187 3.196 -15.584 1.00 84.19 311 LEU A O 1
ATOM 2365 N N . SER A 1 312 ? 2.182 2.396 -16.259 1.00 75.31 312 SER A N 1
ATOM 2366 C CA . SER A 1 312 ? 1.634 1.408 -17.193 1.00 75.31 312 SER A CA 1
ATOM 2367 C C . SER A 1 312 ? 1.097 0.183 -16.442 1.00 75.31 312 SER A C 1
ATOM 2369 O O . SER A 1 312 ? 1.675 -0.249 -15.440 1.00 75.31 312 SER A O 1
ATOM 2371 N N . GLY A 1 313 ? 0.000 -0.389 -16.939 1.00 68.31 313 GLY A N 1
ATOM 2372 C CA . GLY A 1 313 ? -0.519 -1.696 -16.541 1.00 68.31 313 GLY A CA 1
ATOM 2373 C C . GLY A 1 313 ? 0.293 -2.886 -17.062 1.00 68.31 313 GLY A C 1
ATOM 2374 O O . GLY A 1 313 ? 0.024 -4.021 -16.663 1.00 68.31 313 GLY A O 1
ATOM 2375 N N . ASP A 1 314 ? 1.291 -2.662 -17.914 1.00 71.75 314 ASP A N 1
ATOM 2376 C CA . ASP A 1 314 ? 2.155 -3.715 -18.441 1.00 71.75 314 ASP A CA 1
ATOM 2377 C C . ASP A 1 314 ? 3.179 -4.191 -17.396 1.00 71.75 314 ASP A C 1
ATOM 2379 O O . ASP A 1 314 ? 3.465 -3.531 -16.399 1.00 71.75 314 ASP A O 1
ATOM 2383 N N . GLY A 1 315 ? 3.756 -5.381 -17.592 1.00 74.00 315 GLY A N 1
ATOM 2384 C CA . GLY A 1 315 ? 4.822 -5.879 -16.711 1.00 74.00 315 GLY A CA 1
ATOM 2385 C C . GLY A 1 315 ? 4.370 -6.476 -15.367 1.00 74.00 315 GLY A C 1
ATOM 2386 O O . GLY A 1 315 ? 5.212 -6.994 -14.632 1.00 74.00 315 GLY A O 1
ATOM 2387 N N . LYS A 1 316 ? 3.063 -6.500 -15.056 1.00 81.00 316 LYS A N 1
ATOM 2388 C CA . LYS A 1 316 ? 2.522 -7.190 -13.859 1.00 81.00 316 LYS A CA 1
ATOM 2389 C C . LYS A 1 316 ? 2.697 -8.711 -13.905 1.00 81.00 316 LYS A C 1
ATOM 2391 O O . LYS A 1 316 ? 2.789 -9.374 -12.873 1.00 81.00 316 LYS A O 1
ATOM 2396 N N . SER A 1 317 ? 2.725 -9.269 -15.114 1.00 80.31 317 SER A N 1
ATOM 2397 C CA . SER A 1 317 ? 2.787 -10.711 -15.329 1.00 80.31 317 SER A CA 1
ATOM 2398 C C . SER A 1 317 ? 4.218 -11.208 -15.491 1.00 80.31 317 SER A C 1
ATOM 2400 O O . SER A 1 317 ? 4.961 -10.723 -16.346 1.00 80.31 317 SER A O 1
ATOM 2402 N N . VAL A 1 318 ? 4.574 -12.240 -14.735 1.00 80.56 318 VAL A N 1
ATOM 2403 C CA . VAL A 1 318 ? 5.798 -13.018 -14.947 1.00 80.56 318 VAL A CA 1
ATOM 2404 C C . VAL A 1 318 ? 5.478 -14.233 -15.810 1.00 80.56 318 VAL A C 1
ATOM 2406 O O . VAL A 1 318 ? 4.312 -14.590 -16.007 1.00 80.56 318 VAL A O 1
ATOM 2409 N N . GLY A 1 319 ? 6.503 -14.856 -16.383 1.00 78.50 319 GLY A N 1
ATOM 2410 C CA . GLY A 1 319 ? 6.316 -16.022 -17.230 1.00 78.50 319 GLY A CA 1
ATOM 2411 C C . GLY A 1 319 ? 7.416 -17.051 -17.061 1.00 78.50 319 GLY A C 1
ATOM 2412 O O . GLY A 1 319 ? 8.574 -16.707 -16.836 1.00 78.50 319 GLY A O 1
ATOM 2413 N N . GLN A 1 320 ? 7.040 -18.320 -17.186 1.00 79.38 320 GLN A N 1
ATOM 2414 C CA . GLN A 1 320 ? 7.955 -19.448 -17.139 1.00 79.38 320 GLN A CA 1
ATOM 2415 C C . GLN A 1 320 ? 7.695 -20.372 -18.326 1.00 79.38 320 GLN A C 1
ATOM 2417 O O . GLN A 1 320 ? 6.563 -20.796 -18.584 1.00 79.38 320 GLN A O 1
ATOM 2422 N N . GLY A 1 321 ? 8.766 -20.700 -19.047 1.00 77.88 321 GLY A N 1
ATOM 2423 C CA . GLY A 1 321 ? 8.721 -21.701 -20.102 1.00 77.88 321 GLY A CA 1
ATOM 2424 C C . GLY A 1 321 ? 8.421 -23.090 -19.535 1.00 77.88 321 GLY A C 1
ATOM 2425 O O . GLY A 1 321 ? 8.955 -23.481 -18.497 1.00 77.88 321 GLY A O 1
ATOM 2426 N N . THR A 1 322 ? 7.577 -23.854 -20.223 1.00 76.12 322 THR A N 1
ATOM 2427 C CA . THR A 1 322 ? 7.254 -25.241 -19.870 1.00 76.12 322 THR A CA 1
ATOM 2428 C C . THR A 1 322 ? 7.892 -26.214 -20.854 1.00 76.12 322 THR A C 1
ATOM 2430 O O . THR A 1 322 ? 8.035 -25.915 -22.042 1.00 76.12 322 THR A O 1
ATOM 2433 N N . GLY A 1 323 ? 8.300 -27.386 -20.349 1.00 77.31 323 GLY A N 1
ATOM 2434 C CA . GLY A 1 323 ? 8.941 -28.441 -21.143 1.00 77.31 323 GLY A CA 1
ATOM 2435 C C . GLY A 1 323 ? 10.138 -27.923 -21.939 1.00 77.31 323 GLY A C 1
ATOM 2436 O O . GLY A 1 323 ? 10.193 -28.109 -23.155 1.00 77.31 323 GLY A O 1
ATOM 2437 N N . CYS A 1 324 ? 11.024 -27.191 -21.261 1.00 81.25 324 CYS A N 1
ATOM 2438 C CA . CYS A 1 324 ? 12.220 -26.607 -21.844 1.00 81.25 324 CYS A CA 1
ATOM 2439 C C . CYS A 1 324 ? 13.316 -27.658 -22.007 1.00 81.25 324 CYS A C 1
ATOM 2441 O O . CYS A 1 324 ? 13.733 -28.285 -21.037 1.00 81.25 324 CYS A O 1
ATOM 2443 N N . VAL A 1 325 ? 13.794 -27.821 -23.237 1.00 80.88 325 VAL A N 1
ATOM 2444 C CA . VAL A 1 325 ? 14.942 -28.658 -23.578 1.00 80.88 325 VAL A CA 1
ATOM 2445 C C . VAL A 1 325 ? 16.088 -27.737 -23.963 1.00 80.88 325 VAL A C 1
ATOM 2447 O O . VAL A 1 325 ? 15.916 -26.824 -24.773 1.00 80.88 325 VAL A O 1
ATOM 2450 N N . ARG A 1 326 ? 17.260 -27.962 -23.371 1.00 75.50 326 ARG A N 1
ATOM 2451 C CA . ARG A 1 326 ? 18.469 -27.202 -23.694 1.00 75.50 326 ARG A CA 1
ATOM 2452 C C . ARG A 1 326 ? 18.793 -27.378 -25.174 1.00 75.50 326 ARG A C 1
ATOM 2454 O O . ARG A 1 326 ? 18.994 -28.502 -25.624 1.00 75.50 326 ARG A O 1
ATOM 2461 N N . GLN A 1 327 ? 18.808 -26.278 -25.924 1.00 68.75 327 GLN A N 1
ATOM 2462 C CA . GLN A 1 327 ? 19.191 -26.288 -27.335 1.00 68.75 327 GLN A CA 1
ATOM 2463 C C . GLN A 1 327 ? 20.684 -25.972 -27.487 1.00 68.75 327 GLN A C 1
ATOM 2465 O O . GLN A 1 327 ? 21.348 -26.583 -28.318 1.00 68.75 327 GLN A O 1
ATOM 2470 N N . ASN A 1 328 ? 21.214 -25.058 -26.668 1.00 69.69 328 ASN A N 1
ATOM 2471 C CA . ASN A 1 328 ? 22.644 -24.775 -26.515 1.00 69.69 328 ASN A CA 1
ATOM 2472 C C . ASN A 1 328 ? 22.924 -24.177 -25.116 1.00 69.69 328 ASN A C 1
ATOM 2474 O O . ASN A 1 328 ? 22.052 -24.203 -24.248 1.00 69.69 328 ASN A O 1
ATOM 2478 N N . ASP A 1 329 ? 24.133 -23.664 -24.874 1.00 56.69 329 ASP A N 1
ATOM 2479 C CA . ASP A 1 329 ? 24.567 -23.155 -23.561 1.00 56.69 329 ASP A CA 1
ATOM 2480 C C . ASP A 1 329 ? 23.829 -21.897 -23.081 1.00 56.69 329 ASP A C 1
ATOM 2482 O O . ASP A 1 329 ? 23.861 -21.585 -21.890 1.00 56.69 329 ASP A O 1
ATOM 2486 N N . PHE A 1 330 ? 23.120 -21.211 -23.978 1.00 39.75 330 PHE A N 1
ATOM 2487 C CA . PHE A 1 330 ? 22.477 -19.924 -23.705 1.00 39.75 330 PHE A CA 1
ATOM 2488 C C . PHE A 1 330 ? 20.976 -19.911 -24.025 1.00 39.75 330 PHE A C 1
ATOM 2490 O O . PHE A 1 330 ? 20.266 -18.997 -23.611 1.00 39.75 330 PHE A O 1
ATOM 2497 N N . VAL A 1 331 ? 20.474 -20.922 -24.740 1.00 49.59 331 VAL A N 1
ATOM 2498 C CA . VAL A 1 331 ? 19.102 -20.992 -25.248 1.00 49.59 331 VAL A CA 1
ATOM 2499 C C . VAL A 1 331 ? 18.470 -22.327 -24.878 1.00 49.59 331 VAL A C 1
ATOM 2501 O O . VAL A 1 331 ? 18.908 -23.406 -25.290 1.00 49.59 331 VAL A O 1
ATOM 2504 N N . ASN A 1 332 ? 17.362 -22.237 -24.149 1.00 70.75 332 ASN A N 1
ATOM 2505 C CA . ASN A 1 332 ? 16.461 -23.353 -23.908 1.00 70.75 332 ASN A CA 1
ATOM 2506 C C . ASN A 1 332 ? 15.263 -23.247 -24.856 1.00 70.75 332 ASN A C 1
ATOM 2508 O O . ASN A 1 332 ? 14.599 -22.214 -24.919 1.00 70.75 332 ASN A O 1
ATOM 2512 N N . LYS A 1 333 ? 14.957 -24.329 -25.572 1.00 71.19 333 LYS A N 1
ATOM 2513 C CA . LYS A 1 333 ? 13.757 -24.437 -26.399 1.00 71.19 333 LYS A CA 1
ATOM 2514 C C . LYS A 1 333 ? 12.609 -24.958 -25.544 1.00 71.19 333 LYS A C 1
ATOM 2516 O O . LYS A 1 333 ? 12.612 -26.119 -25.149 1.00 71.19 333 LYS A O 1
ATOM 2521 N N . CYS A 1 334 ? 11.628 -24.110 -25.267 1.00 80.06 334 CYS A N 1
ATOM 2522 C CA . CYS A 1 334 ? 10.452 -24.467 -24.477 1.00 80.06 334 CYS A CA 1
ATOM 2523 C C . CYS A 1 334 ? 9.274 -24.869 -25.369 1.00 80.06 334 CYS A C 1
ATOM 2525 O O . CYS A 1 334 ? 9.049 -24.276 -26.423 1.00 80.06 334 CYS A O 1
ATOM 2527 N N . SER A 1 335 ? 8.534 -25.896 -24.949 1.00 76.50 335 SER A N 1
ATOM 2528 C CA . SER A 1 335 ? 7.342 -26.399 -25.653 1.00 76.50 335 SER A CA 1
ATOM 2529 C C . SER A 1 335 ? 6.078 -25.602 -25.324 1.00 76.50 335 SER A C 1
ATOM 2531 O O . SER A 1 335 ? 5.103 -25.657 -26.071 1.00 76.50 335 SER A O 1
ATOM 2533 N N . GLY A 1 336 ? 6.100 -24.817 -24.246 1.00 75.00 336 GLY A N 1
ATOM 2534 C CA . GLY A 1 336 ? 5.030 -23.893 -23.895 1.00 75.00 336 GLY A CA 1
ATOM 2535 C C . GLY A 1 336 ? 5.504 -22.750 -23.005 1.00 75.00 336 GLY A C 1
ATOM 2536 O O . GLY A 1 336 ? 6.682 -22.646 -22.659 1.00 75.00 336 GLY A O 1
ATOM 2537 N N . TRP A 1 337 ? 4.561 -21.882 -22.653 1.00 74.75 337 TRP A N 1
ATOM 2538 C CA . TRP A 1 337 ? 4.773 -20.729 -21.786 1.00 74.75 337 TRP A CA 1
ATOM 2539 C C . TRP A 1 337 ? 3.571 -20.586 -20.858 1.00 74.75 337 TRP A C 1
ATOM 2541 O O . TRP A 1 337 ? 2.430 -20.647 -21.318 1.00 74.75 337 TRP A O 1
ATOM 2551 N N . ARG A 1 338 ? 3.818 -20.413 -19.560 1.00 75.81 338 ARG A N 1
ATOM 2552 C CA . ARG A 1 338 ? 2.798 -20.054 -18.569 1.00 75.81 338 ARG A CA 1
ATOM 2553 C C . ARG A 1 338 ? 3.080 -18.646 -18.082 1.00 75.81 338 ARG A C 1
ATOM 2555 O O . ARG A 1 338 ? 4.235 -18.334 -17.815 1.00 75.81 338 ARG A O 1
ATOM 2562 N N . SER A 1 339 ? 2.045 -17.823 -17.960 1.00 77.12 339 SER A N 1
ATOM 2563 C CA . SER A 1 339 ? 2.153 -16.469 -17.423 1.00 77.12 339 SER A CA 1
ATOM 2564 C C . SER A 1 339 ? 1.090 -16.238 -16.357 1.00 77.12 339 SER A C 1
ATOM 2566 O O . SER A 1 339 ? -0.009 -16.778 -16.469 1.00 77.12 339 SER A O 1
ATOM 2568 N N . TRP A 1 340 ? 1.450 -15.503 -15.309 1.00 82.50 340 TRP A N 1
ATOM 2569 C CA . TRP A 1 340 ? 0.578 -15.158 -14.188 1.00 82.50 340 TRP A CA 1
ATOM 2570 C C . TRP A 1 340 ? 1.037 -13.835 -13.563 1.00 82.50 340 TRP A C 1
ATOM 2572 O O . TRP A 1 340 ? 2.212 -13.476 -13.670 1.00 82.50 340 TRP A O 1
ATOM 2582 N N . GLU A 1 341 ? 0.128 -13.111 -12.909 1.00 84.44 341 GLU A N 1
ATOM 2583 C CA . GLU A 1 341 ? 0.467 -11.899 -12.156 1.00 84.44 341 GLU A CA 1
ATOM 2584 C C . GLU A 1 341 ? 1.295 -12.245 -10.915 1.00 84.44 341 GLU A C 1
ATOM 2586 O O . GLU A 1 341 ? 0.968 -13.174 -10.172 1.00 84.44 341 GLU A O 1
ATOM 2591 N N . SER A 1 342 ? 2.392 -11.520 -10.700 1.00 85.06 342 SER A N 1
ATOM 2592 C CA . SER A 1 342 ? 3.249 -11.733 -9.537 1.00 85.06 342 SER A CA 1
ATOM 2593 C C . SER A 1 342 ? 4.062 -10.492 -9.205 1.00 85.06 342 SER A C 1
ATOM 2595 O O . SER A 1 342 ? 4.786 -9.955 -10.048 1.00 85.06 342 SER A O 1
ATOM 2597 N N . ILE A 1 343 ? 4.037 -10.108 -7.927 1.00 89.56 343 ILE A N 1
ATOM 2598 C CA . ILE A 1 343 ? 4.949 -9.098 -7.378 1.00 89.56 343 ILE A CA 1
ATOM 2599 C C . ILE A 1 343 ? 6.390 -9.616 -7.256 1.00 89.56 343 ILE A C 1
ATOM 2601 O O . ILE A 1 343 ? 7.288 -8.842 -6.956 1.00 89.56 343 ILE A O 1
ATOM 2605 N N . TRP A 1 344 ? 6.645 -10.901 -7.486 1.00 88.62 344 TRP A N 1
ATOM 2606 C CA . TRP A 1 344 ? 7.987 -11.485 -7.468 1.00 88.62 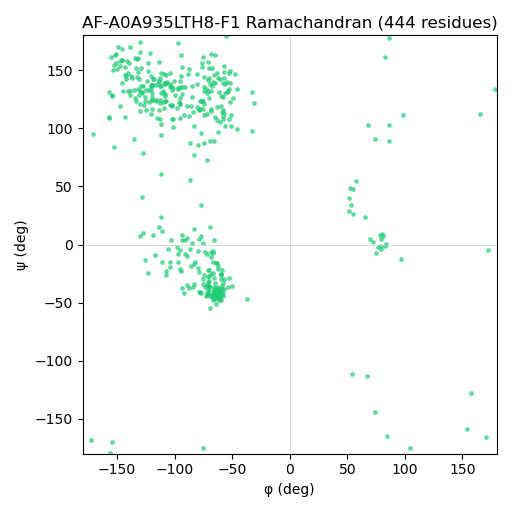344 TRP A CA 1
ATOM 2607 C C . TRP A 1 344 ? 8.322 -12.084 -8.834 1.00 88.62 344 TRP A C 1
ATOM 2609 O O . TRP A 1 344 ? 7.487 -12.768 -9.430 1.00 88.62 344 TRP A O 1
ATOM 2619 N N . ASP A 1 345 ? 9.543 -11.858 -9.311 1.00 83.94 345 ASP A N 1
ATOM 2620 C CA . ASP A 1 345 ? 10.120 -12.597 -10.431 1.00 83.94 345 ASP A CA 1
ATOM 2621 C C . ASP A 1 345 ? 10.301 -14.081 -10.053 1.00 83.94 345 ASP A C 1
ATOM 2623 O O . ASP A 1 345 ? 10.280 -14.474 -8.883 1.00 83.94 345 ASP A O 1
ATOM 2627 N N . THR A 1 346 ? 10.490 -14.942 -11.056 1.00 80.62 346 THR A N 1
ATOM 2628 C CA . THR A 1 346 ? 10.634 -16.397 -10.853 1.00 80.62 346 THR A CA 1
ATOM 2629 C C . THR A 1 346 ? 11.881 -16.789 -10.054 1.00 80.62 346 THR A C 1
ATOM 2631 O O . THR A 1 346 ? 11.971 -17.918 -9.583 1.00 80.62 346 THR A O 1
ATOM 2634 N N . ASP A 1 347 ? 12.850 -15.880 -9.917 1.00 81.00 347 ASP A N 1
ATOM 2635 C CA . ASP A 1 347 ? 14.057 -16.039 -9.096 1.00 81.00 347 ASP A CA 1
ATOM 2636 C C . ASP A 1 347 ? 13.878 -15.531 -7.649 1.00 81.00 347 ASP A C 1
ATOM 2638 O O . ASP A 1 347 ? 14.824 -15.549 -6.862 1.00 81.00 347 ASP A O 1
ATOM 2642 N N . GLY A 1 348 ? 12.668 -15.087 -7.289 1.00 81.50 348 GLY A N 1
ATOM 2643 C CA . GLY A 1 348 ? 12.315 -14.592 -5.960 1.00 81.50 348 GLY A CA 1
ATOM 2644 C C . GLY A 1 348 ? 12.654 -13.121 -5.712 1.00 81.50 348 GLY A C 1
ATOM 2645 O O . GLY A 1 348 ? 12.389 -12.621 -4.619 1.00 81.50 348 GLY A O 1
ATOM 2646 N N . ARG A 1 349 ? 13.222 -12.404 -6.690 1.00 85.62 349 ARG A N 1
ATOM 2647 C CA . ARG A 1 349 ? 13.443 -10.953 -6.583 1.00 85.62 349 ARG A CA 1
ATOM 2648 C C . ARG A 1 349 ? 12.136 -10.183 -6.787 1.00 85.62 349 ARG A C 1
ATOM 2650 O O . ARG A 1 349 ? 11.221 -10.709 -7.417 1.00 85.62 349 ARG A O 1
ATOM 2657 N N . PRO A 1 350 ? 12.007 -8.946 -6.275 1.00 88.44 350 PRO A N 1
ATOM 2658 C CA . PRO A 1 350 ? 10.864 -8.101 -6.607 1.00 88.44 350 PRO A CA 1
ATOM 2659 C C . PRO A 1 350 ? 10.711 -7.939 -8.123 1.00 88.44 350 PRO A C 1
ATOM 2661 O O . PRO A 1 350 ? 11.670 -7.586 -8.810 1.00 88.44 350 PRO A O 1
ATOM 2664 N N . ASN A 1 351 ? 9.499 -8.139 -8.638 1.00 89.38 351 ASN A N 1
ATOM 2665 C CA . ASN A 1 351 ? 9.160 -7.755 -10.003 1.00 89.38 351 ASN A CA 1
ATOM 2666 C C . ASN A 1 351 ? 9.004 -6.227 -10.049 1.00 89.38 351 ASN A C 1
ATOM 2668 O O . ASN A 1 351 ? 7.908 -5.694 -9.879 1.00 89.38 351 ASN A O 1
ATOM 2672 N N . TYR A 1 352 ? 10.103 -5.507 -10.266 1.00 88.00 352 TYR A N 1
ATOM 2673 C CA . TYR A 1 352 ? 10.110 -4.041 -10.275 1.00 88.00 352 TYR A CA 1
ATOM 2674 C C . TYR A 1 352 ? 9.318 -3.402 -11.427 1.00 88.00 352 TYR A C 1
ATOM 2676 O O . TYR A 1 352 ? 9.206 -2.176 -11.461 1.00 88.00 352 TYR A O 1
ATOM 2684 N N . SER A 1 353 ? 8.788 -4.187 -12.368 1.00 84.00 353 SER A N 1
ATOM 2685 C CA . SER A 1 353 ? 7.830 -3.713 -13.373 1.00 84.00 353 SER A CA 1
ATOM 2686 C C . SER A 1 353 ? 6.388 -3.748 -12.866 1.00 84.00 353 SER A C 1
ATOM 2688 O O . SER A 1 353 ? 5.544 -3.041 -13.399 1.00 84.00 353 SER A O 1
ATOM 2690 N N . HIS A 1 354 ? 6.094 -4.513 -11.812 1.00 90.44 354 HIS A N 1
ATOM 2691 C CA . HIS A 1 354 ? 4.779 -4.498 -11.183 1.00 90.44 354 HIS A CA 1
ATOM 2692 C C . HIS A 1 354 ? 4.523 -3.142 -10.523 1.00 90.44 354 HIS A C 1
ATOM 2694 O O . HIS A 1 354 ? 5.388 -2.603 -9.822 1.00 90.44 354 HIS A O 1
ATOM 2700 N N . TYR A 1 355 ? 3.294 -2.638 -10.645 1.00 91.00 355 TYR A N 1
ATOM 2701 C CA . TYR A 1 355 ? 2.866 -1.393 -9.998 1.00 91.00 355 TYR A CA 1
ATOM 2702 C C . TYR A 1 355 ? 3.135 -1.385 -8.483 1.00 91.00 355 TYR A C 1
ATOM 2704 O O . TYR A 1 355 ? 3.402 -0.339 -7.903 1.00 91.00 355 TYR A O 1
ATOM 2712 N N . PHE A 1 356 ? 3.126 -2.566 -7.853 1.00 91.56 356 PHE A N 1
ATOM 2713 C CA . PHE A 1 356 ? 3.314 -2.743 -6.418 1.00 91.56 356 PHE A CA 1
ATOM 2714 C C . PHE A 1 356 ? 4.692 -2.248 -5.977 1.00 91.56 356 PHE A C 1
ATOM 2716 O O . PHE A 1 356 ? 4.804 -1.599 -4.949 1.00 91.56 356 PHE A O 1
ATOM 2723 N N . TRP A 1 357 ? 5.732 -2.496 -6.777 1.00 91.62 357 TRP A N 1
ATOM 2724 C CA . TRP A 1 357 ? 7.097 -2.034 -6.502 1.00 91.62 357 TRP A CA 1
ATOM 2725 C C . TRP A 1 357 ? 7.452 -0.724 -7.206 1.00 91.62 357 TRP A C 1
ATOM 2727 O O . TRP A 1 357 ? 8.540 -0.190 -7.005 1.00 91.62 357 TRP A O 1
ATOM 2737 N N . SER A 1 358 ? 6.552 -0.215 -8.047 1.00 92.69 358 SER A N 1
ATOM 2738 C CA . SER A 1 358 ? 6.716 1.057 -8.755 1.00 92.69 358 SER A CA 1
ATOM 2739 C C . SER A 1 358 ? 5.991 2.213 -8.069 1.00 92.69 358 SER A C 1
ATOM 2741 O O . SER A 1 358 ? 6.085 3.343 -8.539 1.00 92.69 358 SER A O 1
ATOM 2743 N N . LEU A 1 359 ? 5.287 1.948 -6.969 1.00 95.31 359 LEU A N 1
ATOM 2744 C CA . LEU A 1 359 ? 4.531 2.934 -6.216 1.00 95.31 359 LEU A CA 1
ATOM 2745 C C . LEU A 1 359 ? 4.561 2.605 -4.723 1.00 95.31 359 LEU A C 1
ATOM 2747 O O . LEU A 1 359 ? 4.368 1.461 -4.315 1.00 95.31 359 LEU A O 1
ATOM 2751 N N . THR A 1 360 ? 4.719 3.634 -3.903 1.00 95.38 360 THR A N 1
ATOM 2752 C CA . THR A 1 360 ? 4.365 3.608 -2.482 1.00 95.38 360 THR A CA 1
ATOM 2753 C C . THR A 1 360 ? 3.801 4.969 -2.094 1.00 95.38 360 THR A C 1
ATOM 2755 O O . THR A 1 360 ? 4.121 5.974 -2.727 1.00 95.38 360 THR A O 1
ATOM 2758 N N . TRP A 1 361 ? 2.938 5.021 -1.088 1.00 95.75 361 TRP A N 1
ATOM 2759 C CA . TRP A 1 361 ? 2.433 6.278 -0.547 1.00 95.75 361 TRP A CA 1
ATOM 2760 C C . TRP A 1 361 ? 2.299 6.174 0.963 1.00 95.75 361 TRP A C 1
ATOM 2762 O O . TRP A 1 361 ? 1.976 5.115 1.502 1.00 95.75 361 TRP A O 1
ATOM 2772 N N . VAL A 1 362 ? 2.609 7.263 1.652 1.00 94.12 362 VAL A N 1
ATOM 2773 C CA . VAL A 1 362 ? 2.783 7.261 3.101 1.00 94.12 362 VAL A CA 1
ATOM 2774 C C . VAL A 1 362 ? 2.487 8.640 3.672 1.00 94.12 362 VAL A C 1
ATOM 2776 O O . VAL A 1 362 ? 2.681 9.664 3.011 1.00 94.12 362 VAL A O 1
ATOM 2779 N N . GLN A 1 363 ? 2.008 8.665 4.913 1.00 92.88 363 GLN A N 1
ATOM 2780 C CA . GLN A 1 363 ? 1.880 9.899 5.669 1.00 92.88 363 GLN A CA 1
ATOM 2781 C C . GLN A 1 363 ? 3.264 10.364 6.138 1.00 92.88 363 GLN A C 1
ATOM 2783 O O . GLN A 1 363 ? 4.035 9.584 6.691 1.00 92.88 363 GLN A O 1
ATOM 2788 N N . THR A 1 364 ? 3.576 11.644 5.939 1.00 92.12 364 THR A N 1
ATOM 2789 C CA . THR A 1 364 ? 4.834 12.256 6.395 1.00 92.12 364 THR A CA 1
ATOM 2790 C C . THR A 1 364 ? 4.567 13.553 7.157 1.00 92.12 364 THR A C 1
ATOM 2792 O O . THR A 1 364 ? 3.435 14.050 7.185 1.00 92.12 364 THR A O 1
ATOM 2795 N N . LYS A 1 365 ? 5.620 14.150 7.728 1.00 91.44 365 LYS A N 1
ATOM 2796 C CA . LYS A 1 365 ? 5.582 15.503 8.312 1.00 91.44 365 LYS A CA 1
ATOM 2797 C C . LYS A 1 365 ? 5.258 16.601 7.288 1.00 91.44 365 LYS A C 1
ATOM 2799 O O . LYS A 1 365 ? 4.852 17.687 7.681 1.00 91.44 365 LYS A O 1
ATOM 2804 N N . PHE A 1 366 ? 5.420 16.316 5.994 1.00 92.50 366 PHE A N 1
ATOM 2805 C CA . PHE A 1 366 ? 5.111 17.227 4.888 1.00 92.50 366 PHE A CA 1
ATOM 2806 C C . PHE A 1 366 ? 3.698 17.024 4.317 1.00 92.50 366 PHE A C 1
ATOM 2808 O O . PHE A 1 366 ? 3.342 17.658 3.329 1.00 92.50 366 PHE A O 1
ATOM 2815 N N . GLY A 1 367 ? 2.904 16.128 4.910 1.00 93.69 367 GLY A N 1
ATOM 2816 C CA . GLY A 1 367 ? 1.619 15.688 4.369 1.00 93.69 367 GLY A CA 1
ATOM 2817 C C . GLY A 1 367 ? 1.693 14.296 3.743 1.00 93.69 367 GLY A C 1
ATOM 2818 O O . GLY A 1 367 ? 2.708 13.595 3.840 1.00 93.69 367 GLY A O 1
ATOM 2819 N N . ALA A 1 368 ? 0.588 13.870 3.132 1.00 95.56 368 ALA A N 1
ATOM 2820 C CA . ALA A 1 368 ? 0.513 12.588 2.445 1.00 95.56 368 ALA A CA 1
ATOM 2821 C C . ALA A 1 368 ? 1.263 12.668 1.108 1.00 95.56 368 ALA A C 1
ATOM 2823 O O . ALA A 1 368 ? 0.936 13.489 0.246 1.00 95.56 368 ALA A O 1
ATOM 2824 N N . LEU A 1 369 ? 2.269 11.810 0.932 1.00 97.06 369 LEU A N 1
ATOM 2825 C CA . LEU A 1 369 ? 3.102 11.774 -0.268 1.00 97.06 369 LEU A CA 1
ATOM 2826 C C . LEU A 1 369 ? 2.967 10.423 -0.966 1.00 97.06 369 LEU A C 1
ATOM 2828 O O . LEU A 1 369 ? 2.937 9.384 -0.307 1.00 97.06 369 LEU A O 1
ATOM 2832 N N . ALA A 1 370 ? 2.956 10.430 -2.296 1.00 97.38 370 ALA A N 1
ATOM 2833 C CA . ALA A 1 370 ? 3.212 9.245 -3.106 1.00 97.38 370 ALA A CA 1
ATOM 2834 C C . ALA A 1 370 ? 4.565 9.351 -3.804 1.00 97.38 370 ALA A C 1
ATOM 2836 O O . ALA A 1 370 ? 5.004 10.431 -4.182 1.00 97.38 370 ALA A O 1
ATOM 2837 N N . ILE A 1 371 ? 5.226 8.216 -3.972 1.00 97.12 371 ILE A N 1
ATOM 2838 C CA . ILE A 1 371 ? 6.503 8.089 -4.650 1.00 97.12 371 ILE A CA 1
ATOM 2839 C C . ILE A 1 371 ? 6.292 7.055 -5.735 1.00 97.12 371 ILE A C 1
ATOM 2841 O O . ILE A 1 371 ? 5.969 5.901 -5.443 1.00 97.12 371 ILE A O 1
ATOM 2845 N N . ALA A 1 372 ? 6.427 7.490 -6.981 1.00 95.69 372 ALA A N 1
ATOM 2846 C CA . ALA A 1 372 ? 6.041 6.707 -8.138 1.00 95.69 372 ALA A CA 1
ATOM 2847 C C . ALA A 1 372 ? 7.154 6.696 -9.185 1.00 95.69 372 ALA A C 1
ATOM 2849 O O . ALA A 1 372 ? 7.723 7.735 -9.522 1.00 95.69 372 ALA A O 1
ATOM 2850 N N . LYS A 1 373 ? 7.444 5.508 -9.716 1.00 92.94 373 LYS A N 1
ATOM 2851 C CA . LYS A 1 373 ? 8.335 5.306 -10.856 1.00 92.94 373 LYS A CA 1
ATOM 2852 C C . LYS A 1 373 ? 7.533 5.453 -12.150 1.00 92.94 373 LYS A C 1
ATOM 2854 O O . LYS A 1 373 ? 7.004 4.482 -12.682 1.00 92.94 373 LYS A O 1
ATOM 2859 N N . GLU A 1 374 ? 7.435 6.683 -12.625 1.00 88.88 374 GLU A N 1
ATOM 2860 C CA . GLU A 1 374 ? 6.555 7.111 -13.710 1.00 88.88 374 GLU A CA 1
ATOM 2861 C C . GLU A 1 374 ? 7.266 7.177 -15.074 1.00 88.88 374 GLU A C 1
ATOM 2863 O O . GLU A 1 374 ? 8.487 7.004 -15.193 1.00 88.88 374 GLU A O 1
ATOM 2868 N N . ASN A 1 375 ? 6.483 7.428 -16.129 1.00 84.62 375 ASN A N 1
ATOM 2869 C CA . ASN A 1 375 ? 6.977 7.722 -17.478 1.00 84.62 375 ASN A CA 1
ATOM 2870 C C . ASN A 1 375 ? 7.873 6.607 -18.044 1.00 84.62 375 ASN A C 1
ATOM 2872 O O . ASN A 1 375 ? 9.014 6.840 -18.455 1.00 84.62 375 ASN A O 1
ATOM 2876 N N . ASN A 1 376 ? 7.353 5.374 -18.058 1.00 80.75 376 ASN A N 1
ATOM 2877 C CA . ASN A 1 376 ? 8.058 4.176 -18.533 1.00 80.75 376 ASN A CA 1
ATOM 2878 C C . ASN A 1 376 ? 9.403 3.961 -17.826 1.00 80.75 376 ASN A C 1
ATOM 2880 O O . ASN A 1 376 ? 10.429 3.710 -18.458 1.00 80.75 376 ASN A O 1
ATOM 2884 N N . THR A 1 377 ? 9.395 4.066 -16.496 1.00 84.44 377 THR A N 1
ATOM 2885 C CA . THR A 1 377 ? 10.557 3.908 -15.603 1.00 84.44 377 THR A CA 1
ATOM 2886 C C . THR A 1 377 ? 11.614 5.004 -15.677 1.00 84.44 377 THR A C 1
ATOM 2888 O O . THR A 1 377 ? 12.652 4.889 -15.029 1.00 84.44 377 THR A O 1
ATOM 2891 N N . ARG A 1 378 ? 11.391 6.068 -16.452 1.00 87.00 378 ARG A N 1
ATOM 2892 C CA . ARG A 1 378 ? 12.398 7.118 -16.664 1.00 87.00 378 ARG A CA 1
ATOM 2893 C C . ARG A 1 378 ? 12.484 8.106 -15.516 1.00 87.00 378 ARG A C 1
ATOM 2895 O O . ARG A 1 378 ? 13.492 8.801 -15.407 1.00 87.00 378 ARG A O 1
ATOM 2902 N N . GLU A 1 379 ? 11.449 8.193 -14.695 1.00 92.00 379 GLU A N 1
ATOM 2903 C CA . GLU A 1 379 ? 11.355 9.183 -13.634 1.00 92.00 379 GLU A CA 1
ATOM 2904 C C . GLU A 1 379 ? 10.916 8.529 -12.328 1.00 92.00 379 GLU A C 1
ATOM 2906 O O . GLU A 1 379 ? 10.117 7.597 -12.328 1.00 92.00 379 GLU A O 1
ATOM 2911 N N . VAL A 1 380 ? 11.455 9.013 -11.212 1.00 95.06 380 VAL A N 1
ATOM 2912 C CA . VAL A 1 380 ? 10.885 8.782 -9.884 1.00 95.06 380 VAL A CA 1
ATOM 2913 C C . VAL A 1 380 ? 10.403 10.132 -9.386 1.00 95.06 380 VAL A C 1
ATOM 2915 O O . VAL A 1 380 ? 11.206 11.050 -9.204 1.00 95.06 380 VAL A O 1
ATOM 2918 N N . ASN A 1 381 ? 9.093 10.246 -9.204 1.00 96.00 381 ASN A N 1
ATOM 2919 C CA . ASN A 1 381 ? 8.425 11.472 -8.800 1.00 96.00 381 ASN A CA 1
ATOM 2920 C C . ASN A 1 381 ? 7.917 11.343 -7.364 1.00 96.00 381 ASN A C 1
ATOM 2922 O O . ASN A 1 381 ? 7.385 10.302 -6.978 1.00 96.00 381 ASN A O 1
ATOM 2926 N N . VAL A 1 382 ? 8.071 12.419 -6.596 1.00 97.44 382 VAL A N 1
ATOM 2927 C CA . VAL A 1 382 ? 7.399 12.641 -5.315 1.00 97.44 382 VAL A CA 1
ATOM 2928 C C . VAL A 1 382 ? 6.152 13.469 -5.604 1.00 97.44 382 VAL A C 1
ATOM 2930 O O . VAL A 1 382 ? 6.230 14.514 -6.242 1.00 97.44 382 VAL A O 1
ATOM 2933 N N . ILE A 1 383 ? 4.993 12.989 -5.173 1.00 96.75 383 ILE A N 1
ATOM 2934 C CA . ILE A 1 383 ? 3.687 13.567 -5.476 1.00 96.75 383 ILE A CA 1
ATOM 2935 C C . ILE A 1 383 ? 3.033 13.973 -4.163 1.00 96.75 383 ILE A C 1
ATOM 2937 O O . ILE A 1 383 ? 2.731 13.114 -3.333 1.00 96.75 383 ILE A O 1
ATOM 2941 N N . ALA A 1 384 ? 2.790 15.267 -3.975 1.00 96.38 384 ALA A N 1
ATOM 2942 C CA . ALA A 1 384 ? 2.025 15.757 -2.837 1.00 96.38 384 ALA A CA 1
ATOM 2943 C C . ALA A 1 384 ? 0.544 15.441 -3.066 1.00 96.38 384 ALA A C 1
ATOM 2945 O O . ALA A 1 384 ? -0.083 15.998 -3.965 1.00 96.38 384 ALA A O 1
ATOM 2946 N N . LEU A 1 385 ? -0.039 14.530 -2.284 1.00 96.12 385 LEU A N 1
ATOM 2947 C CA . LEU A 1 385 ? -1.389 14.029 -2.557 1.00 96.12 385 LEU A CA 1
ATOM 2948 C C . LEU A 1 385 ? -2.470 15.080 -2.301 1.00 96.12 385 LEU A C 1
ATOM 2950 O O . LEU A 1 385 ? -3.497 15.078 -2.979 1.00 96.12 385 LEU A O 1
ATOM 2954 N N . ASP A 1 386 ? -2.223 16.038 -1.409 1.00 91.94 386 ASP A N 1
ATOM 2955 C CA . ASP A 1 386 ? -3.163 17.114 -1.074 1.00 91.94 386 ASP A CA 1
ATOM 2956 C C . ASP A 1 386 ? -3.280 18.194 -2.155 1.00 91.94 386 ASP A C 1
ATOM 2958 O O . ASP A 1 386 ? -4.360 18.764 -2.323 1.00 91.94 386 ASP A O 1
ATOM 2962 N N . SER A 1 387 ? -2.251 18.399 -2.980 1.00 90.75 387 SER A N 1
ATOM 2963 C CA . SER A 1 387 ? -2.283 19.329 -4.122 1.00 90.75 387 SER A CA 1
ATOM 2964 C C . SER A 1 387 ? -2.327 18.620 -5.481 1.00 90.75 387 SER A C 1
ATOM 2966 O O . SER A 1 387 ? -2.885 19.153 -6.435 1.00 90.75 387 SER A O 1
ATOM 2968 N N . GLY A 1 388 ? -1.815 17.391 -5.572 1.00 88.69 388 GLY A N 1
ATOM 2969 C CA . GLY A 1 388 ? -1.551 16.686 -6.832 1.00 88.69 388 GLY A CA 1
ATOM 2970 C C . GLY A 1 388 ? -0.270 17.151 -7.541 1.00 88.69 388 GLY A C 1
ATOM 2971 O O . GLY A 1 388 ? -0.033 16.761 -8.688 1.00 88.69 388 GLY A O 1
ATOM 2972 N N . GLU A 1 389 ? 0.533 17.991 -6.886 1.00 92.25 389 GLU A N 1
ATOM 2973 C CA . GLU A 1 389 ? 1.792 18.519 -7.410 1.00 92.25 389 GLU A CA 1
ATOM 2974 C C . GLU A 1 389 ? 2.872 17.434 -7.461 1.00 92.25 389 GLU A C 1
ATOM 2976 O O . GLU A 1 389 ? 2.941 16.578 -6.576 1.00 92.25 389 GLU A O 1
ATOM 2981 N N . ARG A 1 390 ? 3.698 17.451 -8.514 1.00 93.81 390 ARG A N 1
ATOM 2982 C CA . ARG A 1 390 ? 4.734 16.444 -8.777 1.00 93.81 390 ARG A CA 1
ATOM 2983 C C . ARG A 1 390 ? 6.104 17.094 -8.799 1.00 93.81 390 ARG A C 1
ATOM 2985 O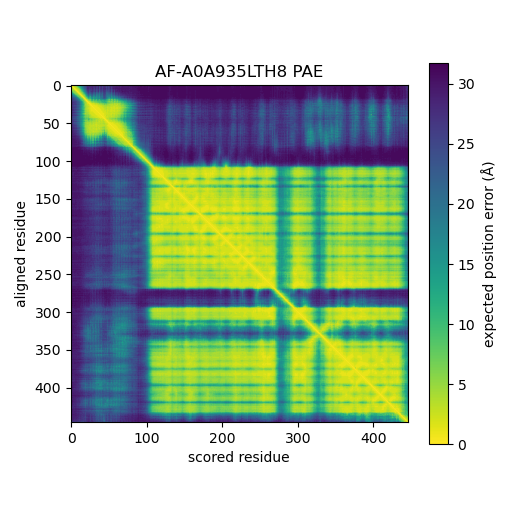 O . ARG A 1 390 ? 6.330 18.036 -9.552 1.00 93.81 390 ARG A O 1
ATOM 2992 N N . PHE A 1 391 ? 7.023 16.500 -8.058 1.00 94.81 391 PHE A N 1
ATOM 2993 C CA . PHE A 1 391 ? 8.410 16.911 -7.961 1.00 94.81 391 PHE A CA 1
ATOM 2994 C C . PHE A 1 391 ? 9.292 15.757 -8.429 1.00 94.81 391 PHE A C 1
ATOM 2996 O O . PHE A 1 391 ? 9.179 14.633 -7.934 1.00 94.81 391 PHE A O 1
ATOM 3003 N N . ASN A 1 392 ? 10.158 16.003 -9.407 1.00 93.75 392 ASN A N 1
ATOM 3004 C CA . ASN A 1 392 ? 11.038 14.963 -9.922 1.00 93.75 392 ASN A CA 1
ATOM 3005 C C . ASN A 1 392 ? 12.224 14.756 -8.969 1.00 93.75 392 ASN A C 1
ATOM 3007 O O . ASN A 1 392 ? 13.041 15.654 -8.802 1.00 93.75 392 ASN A O 1
ATOM 3011 N N . ALA A 1 393 ? 12.324 13.572 -8.361 1.00 94.00 393 ALA A N 1
ATOM 3012 C CA . ALA A 1 393 ? 13.454 13.219 -7.501 1.00 94.00 393 ALA A CA 1
ATOM 3013 C C . ALA A 1 393 ? 14.618 12.623 -8.304 1.00 94.00 393 ALA A C 1
ATOM 3015 O O . ALA A 1 393 ? 15.782 12.886 -8.012 1.00 94.00 393 ALA A O 1
ATOM 3016 N N . PHE A 1 394 ? 14.306 11.822 -9.327 1.00 92.94 394 PHE A N 1
ATOM 3017 C CA . PHE A 1 394 ? 15.298 11.246 -10.232 1.00 92.94 394 PHE A CA 1
ATOM 3018 C C . PHE A 1 394 ? 14.775 11.203 -11.667 1.00 92.94 394 PHE A C 1
ATOM 3020 O O . PHE A 1 394 ? 13.603 10.893 -11.905 1.00 92.94 394 PHE A O 1
ATOM 3027 N N . LYS A 1 395 ? 15.673 11.414 -12.636 1.00 90.00 395 LYS A N 1
ATOM 3028 C CA . LYS A 1 395 ? 15.373 11.326 -14.070 1.00 90.00 395 LYS A CA 1
ATOM 3029 C C . LYS A 1 395 ? 16.488 10.641 -14.843 1.00 90.00 395 LYS A C 1
ATOM 3031 O O . LYS A 1 395 ? 17.659 10.990 -14.708 1.00 90.00 395 LYS A O 1
ATOM 3036 N N . ARG A 1 396 ? 16.125 9.677 -15.693 1.00 83.56 396 ARG A N 1
ATOM 3037 C CA . ARG A 1 396 ? 17.070 8.923 -16.521 1.00 83.56 396 ARG A CA 1
ATOM 3038 C C . ARG A 1 396 ? 16.436 8.360 -17.791 1.00 83.56 396 ARG A C 1
ATOM 3040 O O . ARG A 1 396 ? 15.461 7.620 -17.741 1.00 83.56 396 ARG A O 1
ATOM 3047 N N . LYS A 1 397 ? 17.055 8.621 -18.948 1.00 77.94 397 LYS A N 1
ATOM 3048 C CA . LYS A 1 397 ? 16.559 8.148 -20.258 1.00 77.94 397 LYS A CA 1
ATOM 3049 C C . LYS A 1 397 ? 16.519 6.618 -20.384 1.00 77.94 397 LYS A C 1
ATOM 3051 O O . LYS A 1 397 ? 15.541 6.090 -20.904 1.00 77.94 397 LYS A O 1
ATOM 3056 N N . LEU A 1 398 ? 17.550 5.928 -19.885 1.00 77.12 398 LEU A N 1
ATOM 3057 C CA . LEU A 1 398 ? 17.664 4.458 -19.906 1.00 77.12 398 LEU A CA 1
ATOM 3058 C C . LEU A 1 398 ? 16.915 3.754 -18.761 1.00 77.12 398 LEU A C 1
ATOM 3060 O O . LEU A 1 398 ? 17.145 2.575 -18.508 1.00 77.12 398 LEU A O 1
ATOM 3064 N N . GLY A 1 399 ? 16.048 4.475 -18.051 1.00 82.38 399 GLY A N 1
ATOM 3065 C CA . GLY A 1 399 ? 15.243 3.915 -16.979 1.00 82.38 399 GLY A CA 1
ATOM 3066 C C . GLY A 1 399 ? 15.960 3.814 -15.632 1.00 82.38 399 GLY A C 1
ATOM 3067 O O . GLY A 1 399 ? 17.195 3.872 -15.504 1.00 82.38 399 GLY A O 1
ATOM 3068 N N . ILE A 1 400 ? 15.121 3.685 -14.615 1.00 87.75 400 ILE A N 1
ATOM 3069 C CA . ILE A 1 400 ? 15.438 3.519 -13.204 1.00 87.75 400 ILE A CA 1
ATOM 3070 C C . ILE A 1 400 ? 14.989 2.106 -12.835 1.00 87.75 400 ILE A C 1
ATOM 3072 O O . ILE A 1 400 ? 13.840 1.727 -13.072 1.00 87.75 400 ILE A O 1
ATOM 3076 N N . LEU A 1 401 ? 15.901 1.297 -12.293 1.00 86.75 401 LEU A N 1
ATOM 3077 C CA . LEU A 1 401 ? 15.617 -0.119 -12.045 1.00 86.75 401 LEU A CA 1
ATOM 3078 C C . LEU A 1 401 ? 14.594 -0.268 -10.917 1.00 86.75 401 LEU A C 1
ATOM 3080 O O . LEU A 1 401 ? 13.526 -0.854 -11.104 1.00 86.75 401 LEU A O 1
ATOM 3084 N N . TRP A 1 402 ? 14.887 0.331 -9.769 1.00 91.00 402 TRP A N 1
ATOM 3085 C CA . TRP A 1 402 ? 14.021 0.332 -8.599 1.00 91.00 402 TRP A CA 1
ATOM 3086 C C . TRP A 1 402 ? 14.257 1.585 -7.762 1.00 91.00 402 TRP A C 1
ATOM 3088 O O . TRP A 1 402 ? 15.279 2.260 -7.915 1.00 91.00 402 TRP A O 1
ATOM 3098 N N . PHE A 1 403 ? 13.308 1.867 -6.877 1.00 94.25 403 PHE A N 1
ATOM 3099 C CA . PHE A 1 403 ? 13.475 2.816 -5.788 1.00 94.25 403 PHE A CA 1
ATOM 3100 C C . PHE A 1 403 ? 12.966 2.196 -4.485 1.00 94.25 403 PHE A C 1
ATOM 3102 O O . PHE A 1 403 ? 12.199 1.232 -4.504 1.00 94.25 403 PHE A O 1
ATOM 3109 N N . ALA A 1 404 ? 13.422 2.735 -3.366 1.00 92.31 404 ALA A N 1
ATOM 3110 C CA . ALA A 1 404 ? 12.927 2.420 -2.040 1.00 92.31 404 ALA A CA 1
ATOM 3111 C C . ALA A 1 404 ? 12.744 3.730 -1.282 1.00 92.31 404 ALA A C 1
ATOM 3113 O O . ALA A 1 404 ? 13.624 4.590 -1.301 1.00 92.31 404 ALA A O 1
ATOM 3114 N N . ALA A 1 405 ? 11.593 3.876 -0.636 1.00 91.88 405 ALA A N 1
ATOM 3115 C CA . ALA A 1 405 ? 11.322 4.986 0.256 1.00 91.88 405 ALA A CA 1
ATOM 3116 C C . ALA A 1 405 ? 11.330 4.454 1.691 1.00 91.88 405 ALA A C 1
ATOM 3118 O O . ALA A 1 405 ? 10.602 3.513 2.007 1.00 91.88 405 ALA A O 1
ATOM 3119 N N . GLU A 1 406 ? 12.166 5.036 2.543 1.00 89.25 406 GLU A N 1
ATOM 3120 C CA . GLU A 1 406 ? 12.302 4.622 3.938 1.00 89.25 406 GLU A CA 1
ATOM 3121 C C . GLU A 1 406 ? 11.953 5.806 4.835 1.00 89.25 406 GLU A C 1
ATOM 3123 O O . GLU A 1 406 ? 12.670 6.818 4.811 1.00 89.25 406 GLU A O 1
ATOM 3128 N N . PRO A 1 407 ? 10.840 5.737 5.585 1.00 85.44 407 PRO A N 1
ATOM 3129 C CA . PRO A 1 407 ? 10.477 6.845 6.442 1.00 85.44 407 PRO A CA 1
ATOM 3130 C C . PRO A 1 407 ? 11.433 6.964 7.633 1.00 85.44 407 PRO A C 1
ATOM 3132 O O . PRO A 1 407 ? 12.173 6.037 7.966 1.00 85.44 407 PRO A O 1
ATOM 3135 N N . LYS A 1 408 ? 11.493 8.166 8.200 1.00 87.62 408 LYS A N 1
ATOM 3136 C CA . LYS A 1 408 ? 12.483 8.567 9.202 1.00 87.62 408 LYS A CA 1
ATOM 3137 C C . LYS A 1 408 ? 11.810 8.827 10.543 1.00 87.62 408 LYS A C 1
ATOM 3139 O O . LYS A 1 408 ? 10.631 9.166 10.603 1.00 87.62 408 LYS A O 1
ATOM 3144 N N . GLU A 1 409 ? 12.586 8.732 11.622 1.00 83.31 409 GLU A N 1
ATOM 3145 C CA . GLU A 1 409 ? 12.092 8.976 12.986 1.00 83.31 409 GLU A CA 1
ATOM 3146 C C . GLU A 1 409 ? 11.530 10.390 13.183 1.00 83.31 409 GLU A C 1
ATOM 3148 O O . GLU A 1 409 ? 10.605 10.584 13.965 1.00 83.31 409 GLU A O 1
ATOM 3153 N N . ASP A 1 410 ? 12.050 11.372 12.446 1.00 86.25 410 ASP A N 1
ATOM 3154 C CA . ASP A 1 410 ? 11.582 12.758 12.478 1.00 86.25 410 ASP A CA 1
ATOM 3155 C C . ASP A 1 410 ? 10.296 12.987 11.661 1.00 86.25 410 ASP A C 1
ATOM 3157 O O . ASP A 1 410 ? 9.862 14.128 11.509 1.00 86.25 410 ASP A O 1
ATOM 3161 N N . GLY A 1 411 ? 9.703 11.926 11.101 1.00 84.94 411 GLY A N 1
ATOM 3162 C CA . GLY A 1 411 ? 8.541 11.983 10.215 1.00 84.94 411 GLY A CA 1
ATOM 3163 C C . GLY A 1 411 ? 8.874 12.372 8.771 1.00 84.94 411 GLY A C 1
ATOM 3164 O O . GLY A 1 411 ? 7.958 12.551 7.966 1.00 84.94 411 GLY A O 1
ATOM 3165 N N . GLY A 1 412 ? 10.157 12.531 8.433 1.00 91.12 412 GLY A N 1
ATOM 3166 C CA . GLY A 1 412 ? 10.622 12.681 7.058 1.00 91.12 412 GLY A CA 1
ATOM 3167 C C . GLY A 1 412 ? 10.608 11.358 6.289 1.00 91.12 412 GLY A C 1
ATOM 3168 O O . GLY A 1 412 ? 10.180 10.311 6.781 1.00 91.12 412 GLY A O 1
ATOM 3169 N N . LEU A 1 413 ? 11.118 11.400 5.064 1.00 92.31 413 LEU A N 1
ATOM 3170 C CA . LEU A 1 413 ? 11.236 10.234 4.195 1.00 92.31 413 LEU A CA 1
ATOM 3171 C C . LEU A 1 413 ? 12.579 10.299 3.484 1.00 92.31 413 LEU A C 1
ATOM 3173 O O . LEU A 1 413 ? 12.908 11.328 2.907 1.00 92.31 413 LEU A O 1
ATOM 3177 N N . SER A 1 414 ? 13.365 9.233 3.536 1.00 94.25 414 SER A N 1
ATOM 3178 C CA . SER A 1 414 ? 14.543 9.087 2.684 1.00 94.25 414 SER A CA 1
ATOM 3179 C C . SER A 1 414 ? 14.173 8.310 1.427 1.00 94.25 414 SER A C 1
ATOM 3181 O O . SER A 1 414 ? 13.232 7.512 1.429 1.00 94.25 414 SER A O 1
ATOM 3183 N N . LEU A 1 415 ? 14.897 8.563 0.344 1.00 95.50 415 LEU A N 1
ATOM 3184 C CA . LEU A 1 415 ? 14.628 7.950 -0.946 1.00 95.50 415 LEU A CA 1
ATOM 3185 C C . LEU A 1 415 ? 15.931 7.448 -1.563 1.00 95.50 415 LEU A C 1
ATOM 3187 O O . LEU A 1 415 ? 16.864 8.220 -1.765 1.00 95.50 415 LEU A O 1
ATOM 3191 N N . GLU A 1 416 ? 15.983 6.164 -1.893 1.00 95.25 416 GLU A N 1
ATOM 3192 C CA . GLU A 1 416 ? 17.073 5.546 -2.648 1.00 95.25 416 GLU A CA 1
ATOM 3193 C C . GLU A 1 416 ? 16.549 5.078 -4.006 1.00 95.25 416 GLU A C 1
ATOM 3195 O O . GLU A 1 416 ? 15.446 4.545 -4.101 1.00 95.25 416 GLU A O 1
ATOM 3200 N N . ALA A 1 417 ? 17.338 5.250 -5.064 1.00 93.56 417 ALA A N 1
ATOM 3201 C CA . ALA A 1 417 ? 17.038 4.710 -6.383 1.00 93.56 417 ALA A CA 1
ATOM 3202 C C . ALA A 1 417 ? 18.283 4.111 -7.040 1.00 93.56 417 ALA A C 1
ATOM 3204 O O . ALA A 1 417 ? 19.390 4.650 -6.935 1.00 93.56 417 ALA A O 1
ATOM 3205 N N . GLN A 1 418 ? 18.100 3.007 -7.768 1.00 90.19 418 GLN A N 1
ATOM 3206 C CA . GLN A 1 418 ? 19.162 2.403 -8.567 1.00 90.19 418 GLN A CA 1
ATOM 3207 C C . GLN A 1 418 ? 19.093 2.876 -10.023 1.00 90.19 418 GLN A C 1
ATOM 3209 O O . GLN A 1 418 ? 18.227 2.476 -10.809 1.00 90.19 418 GLN A O 1
ATOM 3214 N N . LEU A 1 419 ? 20.069 3.704 -10.390 1.00 86.19 419 LEU A N 1
ATOM 3215 C CA . LEU A 1 419 ? 20.273 4.237 -11.730 1.00 86.19 419 LEU A CA 1
ATOM 3216 C C . LEU A 1 419 ? 21.413 3.433 -12.381 1.00 86.19 419 LEU A C 1
ATOM 3218 O O . LEU A 1 419 ? 22.592 3.623 -12.084 1.00 86.19 419 LEU A O 1
ATOM 3222 N N . ALA A 1 420 ? 21.055 2.485 -13.252 1.00 79.38 420 ALA A N 1
ATOM 3223 C CA . ALA A 1 420 ? 21.957 1.447 -13.772 1.00 79.38 420 ALA A CA 1
ATOM 3224 C C . ALA A 1 420 ? 22.655 0.662 -12.655 1.00 79.38 420 ALA A C 1
ATOM 3226 O O . ALA A 1 420 ? 22.001 -0.102 -11.954 1.00 79.38 420 ALA A O 1
ATOM 3227 N N . PHE A 1 421 ? 23.968 0.813 -12.491 1.00 76.56 421 PHE A N 1
ATOM 3228 C CA . PHE A 1 421 ? 24.757 0.044 -11.524 1.00 76.56 421 PHE A CA 1
ATOM 3229 C C . PHE A 1 421 ? 25.101 0.852 -10.270 1.00 76.56 421 PHE A C 1
ATOM 3231 O O . PHE A 1 421 ? 25.817 0.356 -9.404 1.00 76.56 421 PHE A O 1
ATOM 3238 N N . LYS A 1 422 ? 24.601 2.089 -10.165 1.00 81.19 422 LYS A N 1
ATOM 3239 C CA . LYS A 1 422 ? 24.821 2.959 -9.011 1.00 81.19 422 LYS A CA 1
ATOM 3240 C C . LYS A 1 422 ? 23.533 3.205 -8.248 1.00 81.19 422 LYS A C 1
ATOM 3242 O O . LYS A 1 422 ? 22.462 3.360 -8.832 1.00 81.19 422 LYS A O 1
ATOM 3247 N N . ARG A 1 423 ? 23.675 3.274 -6.929 1.00 89.69 423 ARG A N 1
ATOM 3248 C CA . ARG A 1 423 ? 22.630 3.720 -6.012 1.00 89.69 423 ARG A CA 1
ATOM 3249 C C . ARG A 1 423 ? 22.809 5.206 -5.756 1.00 89.69 423 ARG A C 1
ATOM 3251 O O . ARG A 1 423 ? 23.931 5.667 -5.550 1.00 89.69 423 ARG A O 1
ATOM 3258 N N . HIS A 1 424 ? 21.705 5.930 -5.797 1.00 92.12 424 HIS A N 1
ATOM 3259 C CA . HIS A 1 424 ? 21.627 7.343 -5.472 1.00 92.12 424 HIS A CA 1
ATOM 3260 C C . HIS A 1 424 ? 20.650 7.507 -4.319 1.00 92.12 424 HIS A C 1
ATOM 3262 O O . HIS A 1 424 ? 19.595 6.878 -4.324 1.00 92.12 424 HIS A O 1
ATOM 3268 N N . GLN A 1 425 ? 21.006 8.341 -3.347 1.00 94.06 425 GLN A N 1
ATOM 3269 C CA . GLN A 1 425 ? 20.223 8.531 -2.136 1.00 94.06 425 GLN A CA 1
ATOM 3270 C C . GLN A 1 425 ? 19.936 10.014 -1.918 1.00 94.06 425 GLN A C 1
ATOM 3272 O O . GLN A 1 425 ? 20.824 10.855 -2.043 1.00 94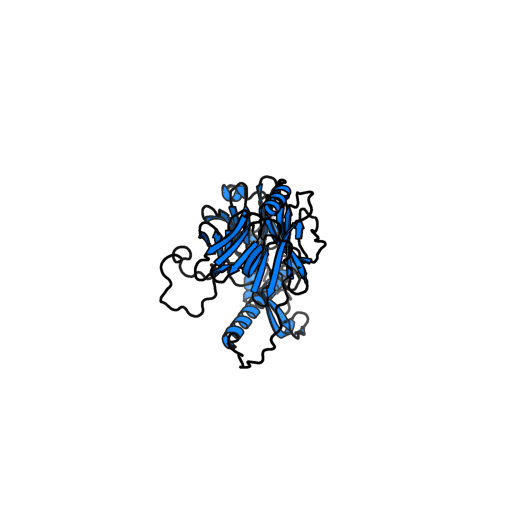.06 425 GLN A O 1
ATOM 3277 N N . ILE A 1 426 ? 18.694 10.304 -1.554 1.00 94.81 426 ILE A N 1
ATOM 3278 C CA . ILE A 1 426 ? 18.227 11.575 -1.017 1.00 94.81 426 ILE A CA 1
ATOM 3279 C C . ILE A 1 426 ? 17.920 11.325 0.460 1.00 94.81 426 ILE A C 1
ATOM 3281 O O . ILE A 1 426 ? 17.075 10.494 0.802 1.00 94.81 426 ILE A O 1
ATOM 3285 N N . GLY A 1 427 ? 18.648 12.009 1.345 1.00 92.94 427 GLY A N 1
ATOM 3286 C CA . GLY A 1 427 ? 18.553 11.792 2.793 1.00 92.94 427 GLY A CA 1
ATOM 3287 C C . GLY A 1 427 ? 17.243 12.287 3.415 1.00 92.94 427 GLY A C 1
ATOM 3288 O O . GLY A 1 427 ? 16.861 11.827 4.493 1.00 92.94 427 GLY A O 1
ATOM 3289 N N . ASP A 1 428 ? 16.556 13.221 2.757 1.00 94.38 428 ASP A N 1
ATOM 3290 C CA . ASP A 1 428 ? 15.208 13.658 3.113 1.00 94.38 428 ASP A CA 1
ATOM 3291 C C . ASP A 1 428 ? 14.485 14.217 1.880 1.00 94.38 428 ASP A C 1
ATOM 3293 O O . ASP A 1 428 ? 15.016 15.100 1.206 1.00 94.38 428 ASP A O 1
ATOM 3297 N N . VAL A 1 429 ? 13.279 13.731 1.584 1.00 94.19 429 VAL A N 1
ATOM 3298 C CA . VAL A 1 429 ? 12.463 14.216 0.460 1.00 94.19 429 VAL A CA 1
ATOM 3299 C C . VAL A 1 429 ? 12.061 15.679 0.603 1.00 94.19 429 VAL A C 1
ATOM 3301 O O . VAL A 1 429 ? 11.696 16.278 -0.401 1.00 94.19 429 VAL A O 1
ATOM 3304 N N . GLY A 1 430 ? 12.170 16.283 1.793 1.00 92.88 430 GLY A N 1
ATOM 3305 C CA . GLY A 1 430 ? 12.011 17.728 1.958 1.00 92.88 430 GLY A CA 1
ATOM 3306 C C . GLY A 1 430 ? 12.865 18.525 0.966 1.00 92.88 430 GLY A C 1
ATOM 3307 O O . GLY A 1 430 ? 12.368 19.486 0.396 1.00 92.88 430 GLY A O 1
ATOM 3308 N N . GLN A 1 431 ? 14.069 18.029 0.647 1.00 92.44 431 GLN A N 1
ATOM 3309 C CA . GLN A 1 431 ? 14.987 18.638 -0.328 1.00 92.44 431 GLN A CA 1
ATOM 3310 C C . GLN A 1 431 ? 14.466 18.609 -1.780 1.00 92.44 431 GLN A C 1
ATOM 3312 O O . GLN A 1 431 ? 14.888 19.376 -2.644 1.00 92.44 431 GLN A O 1
ATOM 3317 N N . VAL A 1 432 ? 13.577 17.659 -2.080 1.00 91.44 432 VAL A N 1
ATOM 3318 C CA . VAL A 1 432 ? 12.894 17.559 -3.376 1.00 91.44 432 VAL A CA 1
ATOM 3319 C C . VAL A 1 432 ? 11.747 18.569 -3.428 1.00 91.44 432 VAL A C 1
ATOM 3321 O O . VAL A 1 432 ? 11.531 19.200 -4.458 1.00 91.44 432 VAL A O 1
ATOM 3324 N N . LEU A 1 433 ? 11.013 18.707 -2.320 1.00 92.12 433 LEU A N 1
ATOM 3325 C CA . LEU A 1 433 ? 9.818 19.547 -2.221 1.00 92.12 433 LEU A CA 1
ATOM 3326 C C . LEU A 1 433 ? 10.152 21.044 -2.181 1.00 92.12 433 LEU A C 1
ATOM 3328 O O . LEU A 1 433 ? 9.410 21.846 -2.738 1.00 92.12 433 LEU A O 1
ATOM 3332 N N . ASP A 1 434 ? 11.253 21.421 -1.529 1.00 88.88 434 ASP A N 1
ATOM 3333 C CA . ASP A 1 434 ? 11.704 22.814 -1.425 1.00 88.88 434 ASP A CA 1
ATOM 3334 C C . ASP A 1 434 ? 12.574 23.284 -2.604 1.00 88.88 434 ASP A C 1
ATOM 3336 O O . ASP A 1 434 ? 12.925 24.458 -2.675 1.00 88.88 434 ASP A O 1
ATOM 3340 N N . GLY A 1 435 ? 12.892 22.387 -3.544 1.00 77.38 435 GLY A N 1
ATOM 3341 C CA . GLY A 1 435 ? 13.673 22.689 -4.744 1.00 77.38 435 GLY A CA 1
ATOM 3342 C C . GLY A 1 435 ? 15.194 22.700 -4.548 1.00 77.38 435 GLY A C 1
ATOM 3343 O O . GLY A 1 435 ? 15.920 22.844 -5.533 1.00 77.38 435 GLY A O 1
ATOM 3344 N N . SER A 1 436 ? 15.704 22.470 -3.334 1.00 76.62 436 SER A N 1
ATOM 3345 C CA . SER A 1 436 ? 17.145 22.545 -3.030 1.00 76.62 436 SER A CA 1
ATOM 3346 C C . SER A 1 436 ? 18.014 21.569 -3.840 1.00 76.62 436 SER A C 1
ATOM 3348 O O . SER A 1 436 ? 19.189 21.842 -4.100 1.00 76.62 436 SER A O 1
ATOM 3350 N N . LEU A 1 437 ? 17.457 20.446 -4.309 1.00 71.69 437 LEU A N 1
ATOM 3351 C CA . LEU A 1 437 ? 18.171 19.524 -5.205 1.00 71.69 437 LEU A CA 1
ATOM 3352 C C . LEU A 1 437 ? 18.391 20.076 -6.619 1.00 71.69 437 LEU A C 1
ATOM 3354 O O . LEU A 1 437 ? 19.395 19.732 -7.246 1.00 71.69 437 LEU A O 1
ATOM 3358 N N . ALA A 1 438 ? 17.478 20.907 -7.125 1.00 62.94 438 ALA A N 1
ATOM 3359 C CA . ALA A 1 438 ? 17.631 21.536 -8.434 1.00 62.94 438 ALA A CA 1
ATOM 3360 C C . ALA A 1 438 ? 18.714 22.625 -8.382 1.00 62.94 438 ALA A C 1
ATOM 3362 O O . ALA A 1 438 ? 19.607 22.648 -9.228 1.00 62.94 438 ALA A O 1
ATOM 3363 N N . GLU A 1 439 ? 18.709 23.435 -7.320 1.00 54.16 439 GLU A N 1
ATOM 3364 C CA . GLU A 1 439 ? 19.695 24.498 -7.087 1.00 54.16 439 GLU A CA 1
ATOM 3365 C C . GLU A 1 439 ? 21.128 23.946 -6.964 1.00 54.16 439 GLU A C 1
ATOM 3367 O O . GLU A 1 439 ? 22.075 24.486 -7.538 1.00 54.16 439 GLU A O 1
ATOM 3372 N N . ALA A 1 440 ? 21.303 22.812 -6.276 1.00 55.09 440 ALA A N 1
ATOM 3373 C CA . ALA A 1 440 ? 22.608 22.166 -6.120 1.00 55.09 440 ALA A CA 1
ATOM 3374 C C . ALA A 1 440 ? 23.160 21.534 -7.416 1.00 55.09 440 ALA A C 1
ATOM 3376 O O . ALA A 1 440 ? 24.368 21.292 -7.516 1.00 55.09 440 ALA A O 1
ATOM 3377 N N . ALA A 1 441 ? 22.296 21.221 -8.388 1.00 53.06 441 ALA A N 1
ATOM 3378 C CA . ALA A 1 441 ? 22.697 20.691 -9.691 1.00 53.06 441 ALA A CA 1
ATOM 3379 C C . ALA A 1 441 ? 23.113 21.807 -10.662 1.00 53.06 441 ALA A C 1
ATOM 3381 O O . ALA A 1 441 ? 24.041 21.609 -11.445 1.00 53.06 441 ALA A O 1
ATOM 3382 N N . GLU A 1 442 ? 22.474 22.977 -10.582 1.00 44.19 442 GLU A N 1
ATOM 3383 C CA . GLU A 1 442 ? 22.845 24.162 -11.364 1.00 44.19 442 GLU A CA 1
ATOM 3384 C C . GLU A 1 442 ? 24.166 24.769 -10.868 1.00 44.19 442 GLU A C 1
ATOM 3386 O O . GLU A 1 442 ? 25.065 24.994 -11.672 1.00 44.19 442 GLU A O 1
ATOM 3391 N N . ALA A 1 443 ? 24.373 24.868 -9.550 1.00 39.19 443 ALA A N 1
ATOM 3392 C CA . ALA A 1 443 ? 25.604 25.406 -8.954 1.00 39.19 443 ALA A CA 1
ATOM 3393 C C . ALA A 1 443 ? 26.882 24.564 -9.186 1.00 39.19 443 ALA A C 1
ATOM 3395 O O . ALA A 1 443 ? 27.969 24.975 -8.792 1.00 39.19 443 ALA A O 1
ATOM 3396 N N . LYS A 1 444 ? 26.771 23.361 -9.768 1.00 38.88 444 LYS A N 1
ATOM 3397 C CA . LYS A 1 444 ? 27.921 22.530 -10.183 1.00 38.88 444 LYS A CA 1
ATOM 3398 C C . LYS A 1 444 ? 28.280 22.679 -11.663 1.00 38.88 444 LYS A C 1
ATOM 3400 O O . LYS A 1 444 ? 29.281 22.104 -12.087 1.00 38.88 444 LYS A O 1
ATOM 3405 N N . ASN A 1 445 ? 27.446 23.379 -12.429 1.00 39.78 445 ASN A N 1
ATOM 3406 C CA . ASN A 1 445 ? 27.651 23.645 -13.851 1.00 39.78 445 ASN A CA 1
ATOM 3407 C C . ASN A 1 445 ? 28.090 25.096 -14.132 1.00 39.78 445 ASN A C 1
ATOM 3409 O O . ASN A 1 445 ? 28.390 25.399 -15.287 1.00 39.78 445 ASN A O 1
ATOM 3413 N N . ASP A 1 446 ? 28.157 25.934 -13.093 1.00 33.94 446 ASP A N 1
ATOM 3414 C CA . ASP A 1 446 ? 28.859 27.226 -13.057 1.00 33.94 446 ASP A CA 1
ATOM 3415 C C . ASP A 1 446 ? 30.256 27.054 -12.435 1.00 33.94 446 ASP A C 1
ATOM 3417 O O . ASP A 1 446 ? 31.196 27.760 -12.877 1.00 33.94 446 ASP A O 1
#

Solvent-accessible surface area (backbone atoms only — not comparable to full-atom values): 25678 Å² total; per-residue (Å²): 135,87,89,88,89,83,90,85,79,89,76,78,81,77,78,68,84,72,78,68,96,46,80,76,66,76,48,76,67,54,52,49,52,52,50,56,48,50,56,52,40,52,74,66,73,46,79,81,79,49,70,66,58,53,51,54,48,53,49,51,50,50,55,49,50,50,49,51,52,50,48,53,52,50,51,51,47,52,67,73,60,56,82,86,68,87,87,86,75,92,84,83,86,81,85,78,92,72,77,84,75,77,76,76,77,71,82,63,46,55,48,67,57,49,29,49,58,49,49,65,32,59,65,38,67,40,64,36,55,74,44,87,49,100,70,27,34,28,49,72,89,39,78,54,79,57,92,78,36,51,32,78,50,64,15,43,29,44,67,37,20,27,28,10,34,32,28,45,68,54,96,55,32,30,42,31,34,38,41,20,81,62,31,98,60,80,68,41,76,54,26,37,33,44,55,58,90,73,32,29,38,37,37,35,36,58,67,54,72,51,72,24,54,40,73,41,50,21,28,58,35,34,36,30,35,37,79,56,33,36,38,38,35,36,71,52,74,50,72,49,76,34,78,47,63,88,64,34,35,69,43,87,70,75,55,43,21,33,60,73,49,40,36,42,53,32,29,54,54,87,75,69,84,82,75,93,80,75,92,76,88,83,62,71,80,78,56,59,84,89,56,93,32,62,36,33,29,38,32,26,59,89,80,65,50,69,42,77,34,49,34,48,77,59,61,32,55,42,74,48,69,35,76,61,43,77,72,54,101,77,43,66,50,49,78,41,74,48,71,48,79,36,67,44,36,99,87,70,45,74,24,48,53,10,61,60,54,27,35,38,34,39,58,40,76,90,43,39,36,35,40,33,44,22,68,86,30,22,29,35,33,42,28,40,63,90,80,61,48,78,34,77,71,44,79,36,92,90,30,44,64,48,60,50,77,46,74,38,86,87,33,48,35,25,41,37,35,30,52,79,94,44,79,48,76,42,86,40,51,66,41,49,76,73,42,55,59,58,55,60,58,53,69,73,75,112

pLDDT: mean 76.47, std 21.38, range [25.38, 97.88]

Nearest PDB structures (foldseek):
  9cop-assembly1_x  TM=3.025E-01  e=9.037E-03  Saccharomyces cerevisiae
  7okq-assembly1_A  TM=2.676E-01  e=7.673E-03  Homo sapiens
  7o4l-assembly1_1  TM=3.485E-01  e=1.161E+00  Saccharomyces cerevisiae S288C
  8txz-assembly1_A  TM=3.180E-01  e=5.965E+00  Homo sapiens
  6t69-assembly1_A-2  TM=2.073E-01  e=5.348E+00  Toxoplasma gondii VEG

Sequence (446 aa):
MKKLLLGLLLGVSAVSAQDLAIDPPLTKDEKRALKEMREQWEDAHMPAMTTEQEVAMIKNMRDTQARMMGQAMGMRRAIESGALQGQIANAQPREPESAPLQASAEPSVARDDLASAYAQRSASTRFTRFERKGDGFIANGQVFIDIDGKVKQFGADPTTGRVTYFVDVGNSDLLVKHHNINSDLEPITIGRIALRGDRADFRAVSGETAGGESVVPVSDGLIVTRKESIARYSIGKGAKAFAIPDGFTVAPLQNGDVSGTGYVLIERLPQGEPSFKEIGKTVGHLFGKRDDTQDYALLHIETGKTVALFLSGDGKSVGQGTGCVRQNDFVNKCSGWRSWESIWDTDGRPNYSHYFWSLTWVQTKFGALAIAKENNTREVNVIALDSGERFNAFKRKLGILWFAAEPKEDGGLSLEAQLAFKRHQIGDVGQVLDGSLAEAAEAKND

Foldseek 3Di:
DDDDDDDDDDPPPPPDPDFLPDPVGADPVLVVVLVVVQVVCVVVVHDRDDSVLSVVVSVVVVVVVCFVVLVVVVVVCCVVVVVPDDDDDDDDDDDDDDDDDPPPPQQADALVNQVVVLCLQQVQFFAWWWADDCFQIDIPNHGDDDPQATWHAKAAARRGQKMWTWGDNDPQKTFIWIGRPRDPDDIDTQWMWHDDPQKIWTAGSNGAIDIARAWHHARQGIWHWHPFKIWDQGRSPGTDIFGDDPQKTFDRDAQEHCPQALKTKIFGHDDDPDPPPPPDDDCDVQDDDDDQQFGMWIANRPPRQIQTARHHPPQQKEKDAAPWDDPDPSDTDGPDMDIDGDCAYPVRHGSCSRQSQQKYWHQFPVGIWMWGCHDQQQFTWIAHSVVSDIFTPGGHPVHWRGKDWTADRNRFIKIWTHDSPDIDIDGGCVCRVVVVVVVVVVVVVD

Secondary structure (DSSP, 8-state):
----------------------SSPPPHHHHHHHHHHHHHHHHTT-----HHHHHHHHHHHHHHHHHHHHHHHHHHHHHHTT-SS----------------------PPPHHHHHHHHHHHHT------EEE-SSSEEETTEEE-BTTBEEEEEEEETTTTEEEEEEE-STTEEEEEEEETT-SSPPEEEEEEEEETTEEEEEETTS-EEEESEEEEETTEEEEEETTEEEEEETTTEEEEEEPPTTEEE-S---S-HHHH-EEEEEE---SS--TTS--SSSTTTS-S--TT--EEEEETTT--EEEE---STT-EEEEEEEEEE-SSS-EEEEEEEEEE-SB-TTSSB-TTSHHHHEEEEEETTEEEEEEEETTTTEEEEEETTTTEEEEEEE-TT----EEEEE-TTS-EEEEEEETTEEEEES-THHHHSSHHHHHHHTTT-

Mean predicted aligned error: 14.96 Å

Radius of gyration: 26.94 Å; Cα contacts (8 Å, |Δi|>4): 804; chains: 1; bounding box: 107×61×65 Å